Protein AF-0000000085122116 (afdb_homodimer)

Organism: Pyrolobus fumarii (strain DSM 11204 / 1A) (NCBI:txid694429)

Radius of gyration: 25.45 Å; Cα contacts (8 Å, |Δi|>4): 2179; chains: 2; bounding box: 54×80×56 Å

InterPro domains:
  IPR002155 Thiolase [PIRSF000429] (1-356)
  IPR016039 Thiolase-like [G3DSA:3.40.47.10] (1-383)
  IPR016039 Thiolase-like [SSF53901] (4-222)
  IPR016039 Thiolase-like [SSF53901] (252-370)
  IPR020616 Thiolase, N-terminal [PF00108] (46-221)
  IPR055140 Thiolase, C-terminal domain 2 [PF22691] (241-382)

Sequence (766 aa):
MRRVFIASVGLLRPGRHYDLDYVELVDKALLDAEKRGGLCTEPEAIVVASAFSGVLGDQLVLGDHLATWLGLTPRPAFRVEAGLGSGGAALALAYGLVASGAYRSVLLVGVEKLADHPTWVHGWVDTLEMDSRNEGYYGMGVAAAYALMARYYMETYGVTRRQLSLWPVRMHENARGNPYAALRNPLTPEAVERSPLLAEPLHQFDAGPVSDGAAVVLLVGEGVEGCEKHVEVKGVEAATDYQSLGLRPAIDELRAVRIVAERLYKRFNLTPINIDVIELRDVYSITGLLALESLGLVEKGHAARALEEGRFGANDRPVVNPSGGTKARGEVGGATGVYQIVEAYLQLIGEGVGVNVDNARRALVVDIGGPASNATATLLERVMRRVFIASVGLLRPGRHYDLDYVELVDKALLDAEKRGGLCTEPEAIVVASAFSGVLGDQLVLGDHLATWLGLTPRPAFRVEAGLGSGGAALALAYGLVASGAYRSVLLVGVEKLADHPTWVHGWVDTLEMDSRNEGYYGMGVAAAYALMARYYMETYGVTRRQLSLWPVRMHENARGNPYAALRNPLTPEAVERSPLLAEPLHQFDAGPVSDGAAVVLLVGEGVEGCEKHVEVKGVEAATDYQSLGLRPAIDELRAVRIVAERLYKRFNLTPINIDVIELRDVYSITGLLALESLGLVEKGHAARALEEGRFGANDRPVVNPSGGTKARGEVGGATGVYQIVEAYLQLIGEGVGVNVDNARRALVVDIGGPASNATATLLERV

Structure (mmCIF, N/CA/C/O backbone):
data_AF-0000000085122116-model_v1
#
loop_
_entity.id
_entity.type
_entity.pdbx_description
1 polymer 'Propanoyl-CoA C-acyltransferase'
#
loop_
_atom_site.group_PDB
_atom_site.id
_atom_site.type_symbol
_atom_site.label_atom_id
_atom_site.label_alt_id
_atom_site.label_comp_id
_atom_site.label_asym_id
_atom_site.label_entity_id
_atom_site.label_seq_id
_atom_site.pdbx_PDB_ins_code
_atom_site.Cartn_x
_atom_site.Cartn_y
_atom_site.Cartn_z
_atom_site.occupancy
_atom_site.B_iso_or_equiv
_atom_site.auth_seq_id
_atom_site.auth_comp_id
_atom_site.auth_asym_id
_atom_site.auth_atom_id
_atom_site.pdbx_PDB_model_num
ATOM 1 N N . MET A 1 1 ? -15.93 1.852 -15.234 1 82.56 1 MET A N 1
ATOM 2 C CA . MET A 1 1 ? -14.484 1.759 -15.047 1 82.56 1 MET A CA 1
ATOM 3 C C . MET A 1 1 ? -13.758 1.777 -16.391 1 82.56 1 MET A C 1
ATOM 5 O O . MET A 1 1 ? -14.203 1.136 -17.344 1 82.56 1 MET A O 1
ATOM 9 N N . ARG A 1 2 ? -12.664 2.568 -16.547 1 90.38 2 ARG A N 1
ATOM 10 C CA . ARG A 1 2 ? -11.836 2.582 -17.75 1 90.38 2 ARG A CA 1
ATOM 11 C C . ARG A 1 2 ? -11.109 1.253 -17.922 1 90.38 2 ARG A C 1
ATOM 13 O O . ARG A 1 2 ? -10.711 0.617 -16.953 1 90.38 2 ARG A O 1
ATOM 20 N N . ARG A 1 3 ? -10.953 0.839 -19.172 1 96.69 3 ARG A N 1
ATOM 21 C CA . ARG A 1 3 ? -10.188 -0.376 -19.438 1 96.69 3 ARG A CA 1
ATOM 22 C C . ARG A 1 3 ? -8.711 -0.175 -19.141 1 96.69 3 ARG A C 1
ATOM 24 O O . ARG A 1 3 ? -8.156 0.896 -19.391 1 96.69 3 ARG A O 1
ATOM 31 N N . VAL A 1 4 ? -8.062 -1.15 -18.547 1 98.31 4 VAL A N 1
ATOM 32 C CA . VAL A 1 4 ? -6.648 -1.125 -18.172 1 98.31 4 VAL A CA 1
ATOM 33 C C . VAL A 1 4 ? -5.895 -2.213 -18.938 1 98.31 4 VAL A C 1
ATOM 35 O O . VAL A 1 4 ? -6.379 -3.338 -19.062 1 98.31 4 VAL A O 1
ATOM 38 N N . PHE A 1 5 ? -4.691 -1.878 -19.469 1 98.69 5 PHE A N 1
ATOM 39 C CA . PHE A 1 5 ? -3.9 -2.803 -20.266 1 98.69 5 PHE A CA 1
ATOM 40 C C . PHE A 1 5 ? -2.482 -2.916 -19.719 1 98.69 5 PHE A C 1
ATOM 42 O O . PHE A 1 5 ? -1.984 -1.991 -19.078 1 98.69 5 PHE A O 1
ATOM 49 N N . ILE A 1 6 ? -1.93 -4.078 -19.938 1 98.62 6 ILE A N 1
ATOM 50 C CA . ILE A 1 6 ? -0.496 -4.246 -19.719 1 98.62 6 ILE A CA 1
ATOM 51 C C . ILE A 1 6 ? 0.258 -3.889 -21 1 98.62 6 ILE A C 1
ATOM 53 O O . ILE A 1 6 ? -0.004 -4.461 -22.062 1 98.62 6 ILE A O 1
ATOM 57 N N . ALA A 1 7 ? 1.195 -2.934 -20.859 1 97.75 7 ALA A N 1
ATOM 58 C CA . ALA A 1 7 ? 1.81 -2.41 -22.078 1 97.75 7 ALA A CA 1
ATOM 59 C C . ALA A 1 7 ? 3.275 -2.826 -22.172 1 97.75 7 ALA A C 1
ATOM 61 O O . ALA A 1 7 ? 3.824 -2.934 -23.281 1 97.75 7 ALA A O 1
ATOM 62 N N . SER A 1 8 ? 3.953 -2.965 -21.094 1 97.38 8 SER A N 1
ATOM 63 C CA . SER A 1 8 ? 5.355 -3.367 -21.016 1 97.38 8 SER A CA 1
ATOM 64 C C . SER A 1 8 ? 5.629 -4.219 -19.781 1 97.38 8 SER A C 1
ATOM 66 O O . SER A 1 8 ? 4.996 -4.027 -18.75 1 97.38 8 SER A O 1
ATOM 68 N N . VAL A 1 9 ? 6.543 -5.18 -19.984 1 98.19 9 VAL A N 1
ATOM 69 C CA . VAL A 1 9 ? 6.883 -6.043 -18.859 1 98.19 9 VAL A CA 1
ATOM 70 C C . VAL A 1 9 ? 8.383 -6.348 -18.875 1 98.19 9 VAL A C 1
ATOM 72 O O . VAL A 1 9 ? 9.039 -6.203 -19.906 1 98.19 9 VAL A O 1
ATOM 75 N N . GLY A 1 10 ? 8.938 -6.707 -17.734 1 98.25 10 GLY A N 1
ATOM 76 C CA . GLY A 1 10 ? 10.312 -7.152 -17.594 1 98.25 10 GLY A CA 1
ATOM 77 C C . GLY A 1 10 ? 10.547 -7.977 -16.344 1 98.25 10 GLY A C 1
ATOM 78 O O . GLY A 1 10 ? 9.836 -7.812 -15.344 1 98.25 10 GLY A O 1
ATOM 79 N N . LEU A 1 11 ? 11.57 -8.906 -16.484 1 97.81 11 LEU A N 1
ATOM 80 C CA . LEU A 1 11 ? 11.891 -9.797 -15.367 1 97.81 11 LEU A CA 1
ATOM 81 C C . LEU A 1 11 ? 13.398 -9.883 -15.164 1 97.81 11 LEU A C 1
ATOM 83 O O . LEU A 1 11 ? 14.164 -9.812 -16.125 1 97.81 11 LEU A O 1
ATOM 87 N N . LEU A 1 12 ? 13.695 -9.977 -13.93 1 97.81 12 LEU A N 1
ATOM 88 C CA . LEU A 1 12 ? 15.023 -10.461 -13.562 1 97.81 12 LEU A CA 1
ATOM 89 C C . LEU A 1 12 ? 14.969 -11.906 -13.102 1 97.81 12 LEU A C 1
ATOM 91 O O . LEU A 1 12 ? 14.109 -12.273 -12.289 1 97.81 12 LEU A O 1
ATOM 95 N N . ARG A 1 13 ? 15.828 -12.719 -13.648 1 97.12 13 ARG A N 1
ATOM 96 C CA . ARG A 1 13 ? 15.891 -14.109 -13.188 1 97.12 13 ARG A CA 1
ATOM 97 C C . ARG A 1 13 ? 16.094 -14.172 -11.672 1 97.12 13 ARG A C 1
ATOM 99 O O . ARG A 1 13 ? 17.031 -13.578 -11.141 1 97.12 13 ARG A O 1
ATOM 106 N N . PRO A 1 14 ? 15.125 -14.891 -11.008 1 95.88 14 PRO A N 1
ATOM 107 C CA . PRO A 1 14 ? 15.32 -15.047 -9.562 1 95.88 14 PRO A CA 1
ATOM 108 C C . PRO A 1 14 ? 16.609 -15.797 -9.227 1 95.88 14 PRO A C 1
ATOM 110 O O . PRO A 1 14 ? 17 -16.719 -9.938 1 95.88 14 PRO A O 1
ATOM 113 N N . GLY A 1 15 ? 17.219 -15.398 -8.18 1 92.19 15 GLY A N 1
ATOM 114 C CA . GLY A 1 15 ? 18.453 -16.047 -7.746 1 92.19 15 GLY A CA 1
ATOM 115 C C . GLY A 1 15 ? 19.109 -15.328 -6.586 1 92.19 15 GLY A C 1
ATOM 116 O O . GLY A 1 15 ? 18.453 -14.617 -5.824 1 92.19 15 GLY A O 1
ATOM 117 N N . ARG A 1 16 ? 20.391 -15.656 -6.387 1 91.06 16 ARG A N 1
ATOM 118 C CA . ARG A 1 16 ? 21.203 -14.984 -5.367 1 91.06 16 ARG A CA 1
ATOM 119 C C . ARG A 1 16 ? 21.969 -13.812 -5.965 1 91.06 16 ARG A C 1
ATOM 121 O O . ARG A 1 16 ? 22.984 -14.008 -6.641 1 91.06 16 ARG A O 1
ATOM 128 N N . HIS A 1 17 ? 21.406 -12.648 -5.68 1 91.88 17 HIS A N 1
ATOM 129 C CA . HIS A 1 17 ? 22.031 -11.438 -6.211 1 91.88 17 HIS A CA 1
ATOM 130 C C . HIS A 1 17 ? 22.703 -10.625 -5.105 1 91.88 17 HIS A C 1
ATOM 132 O O . HIS A 1 17 ? 22.312 -9.484 -4.855 1 91.88 17 HIS A O 1
ATOM 138 N N . TYR A 1 18 ? 23.797 -11.164 -4.621 1 86.94 18 TYR A N 1
ATOM 139 C CA . TYR A 1 18 ? 24.453 -10.586 -3.463 1 86.94 18 TYR A CA 1
ATOM 140 C C . TYR A 1 18 ? 25.016 -9.203 -3.785 1 86.94 18 TYR A C 1
ATOM 142 O O . TYR A 1 18 ? 25.109 -8.344 -2.908 1 86.94 18 TYR A O 1
ATOM 150 N N . ASP A 1 19 ? 25.25 -8.961 -5.039 1 89.56 19 ASP A N 1
ATOM 151 C CA . ASP A 1 19 ? 25.984 -7.758 -5.438 1 89.56 19 ASP A CA 1
ATOM 152 C C . ASP A 1 19 ? 25.016 -6.66 -5.887 1 89.56 19 ASP A C 1
ATOM 154 O O . ASP A 1 19 ? 25.453 -5.578 -6.297 1 89.56 19 ASP A O 1
ATOM 158 N N . LEU A 1 20 ? 23.781 -6.922 -5.785 1 91 20 LEU A N 1
ATOM 159 C CA . LEU A 1 20 ? 22.812 -5.938 -6.262 1 91 20 LEU A CA 1
ATOM 160 C C . LEU A 1 20 ? 21.938 -5.445 -5.117 1 91 20 LEU A C 1
ATOM 162 O O . LEU A 1 20 ? 21.547 -6.223 -4.238 1 91 20 LEU A O 1
ATOM 166 N N . ASP A 1 21 ? 21.656 -4.172 -5.094 1 88.44 21 ASP A N 1
ATOM 167 C CA . ASP A 1 21 ? 20.672 -3.633 -4.16 1 88.44 21 ASP A CA 1
ATOM 168 C C . ASP A 1 21 ? 19.281 -3.553 -4.805 1 88.44 21 ASP A C 1
ATOM 170 O O . ASP A 1 21 ? 19.094 -4.012 -5.93 1 88.44 21 ASP A O 1
ATOM 174 N N . TYR A 1 22 ? 18.328 -3.029 -4.102 1 90.25 22 TYR A N 1
ATOM 175 C CA . TYR A 1 22 ? 16.938 -2.986 -4.559 1 90.25 22 TYR A CA 1
ATOM 176 C C . TYR A 1 22 ? 16.828 -2.238 -5.883 1 90.25 22 TYR A C 1
ATOM 178 O O . TYR A 1 22 ? 16.125 -2.68 -6.793 1 90.25 22 TYR A O 1
ATOM 186 N N . VAL A 1 23 ? 17.5 -1.138 -6 1 92.5 23 VAL A N 1
ATOM 187 C CA . VAL A 1 23 ? 17.422 -0.301 -7.191 1 92.5 23 VAL A CA 1
ATOM 188 C C . VAL A 1 23 ? 18.016 -1.053 -8.391 1 92.5 23 VAL A C 1
ATOM 190 O O . VAL A 1 23 ? 17.438 -1.056 -9.477 1 92.5 23 VAL A O 1
ATOM 193 N N . GLU A 1 24 ? 19.125 -1.692 -8.141 1 94.62 24 GLU A N 1
ATOM 194 C CA . GLU A 1 24 ? 19.797 -2.416 -9.211 1 94.62 24 GLU A CA 1
ATOM 195 C C . GLU A 1 24 ? 18.984 -3.621 -9.664 1 94.62 24 GLU A C 1
ATOM 197 O O . GLU A 1 24 ? 18.984 -3.967 -10.852 1 94.62 24 GLU A O 1
ATOM 202 N N . LEU A 1 25 ? 18.359 -4.273 -8.719 1 96.56 25 LEU A N 1
ATOM 203 C CA . LEU A 1 25 ? 17.469 -5.367 -9.094 1 96.56 25 LEU A CA 1
ATOM 204 C C . LEU A 1 25 ? 16.375 -4.883 -10.039 1 96.56 25 LEU A C 1
ATOM 206 O O . LEU A 1 25 ? 16.125 -5.512 -11.07 1 96.56 25 LEU A O 1
ATOM 210 N N . VAL A 1 26 ? 15.75 -3.771 -9.695 1 97.75 26 VAL A N 1
ATOM 211 C CA . VAL A 1 26 ? 14.672 -3.225 -10.5 1 97.75 26 VAL A CA 1
ATOM 212 C C . VAL A 1 26 ? 15.219 -2.752 -11.852 1 97.75 26 VAL A C 1
ATOM 214 O O . VAL A 1 26 ? 14.57 -2.922 -12.883 1 97.75 26 VAL A O 1
ATOM 217 N N . ASP A 1 27 ? 16.422 -2.207 -11.828 1 97.12 27 ASP A N 1
ATOM 218 C CA . ASP A 1 27 ? 17.062 -1.761 -13.062 1 97.12 27 ASP A CA 1
ATOM 219 C C . ASP A 1 27 ? 17.25 -2.922 -14.039 1 97.12 27 ASP A C 1
ATOM 221 O O . ASP A 1 27 ? 17.047 -2.762 -15.242 1 97.12 27 ASP A O 1
ATOM 225 N N . LYS A 1 28 ? 17.656 -4.039 -13.516 1 97.69 28 LYS A N 1
ATOM 226 C CA . LYS A 1 28 ? 17.844 -5.215 -14.359 1 97.69 28 LYS A CA 1
ATOM 227 C C . LYS A 1 28 ? 16.531 -5.656 -14.984 1 97.69 28 LYS A C 1
ATOM 229 O O . LYS A 1 28 ? 16.484 -6.09 -16.141 1 97.69 28 LYS A O 1
ATOM 234 N N . ALA A 1 29 ? 15.438 -5.602 -14.227 1 98.38 29 ALA A N 1
ATOM 235 C CA . ALA A 1 29 ? 14.125 -5.922 -14.773 1 98.38 29 ALA A CA 1
ATOM 236 C C . ALA A 1 29 ? 13.727 -4.93 -15.867 1 98.38 29 ALA A C 1
ATOM 238 O O . ALA A 1 29 ? 13.148 -5.312 -16.875 1 98.38 29 ALA A O 1
ATOM 239 N N . LEU A 1 30 ? 14.008 -3.658 -15.664 1 98.19 30 LEU A N 1
ATOM 240 C CA . LEU A 1 30 ? 13.711 -2.631 -16.656 1 98.19 30 LEU A CA 1
ATOM 241 C C . LEU A 1 30 ? 14.547 -2.83 -17.922 1 98.19 30 LEU A C 1
ATOM 243 O O . LEU A 1 30 ? 14.078 -2.559 -19.031 1 98.19 30 LEU A O 1
ATOM 247 N N . LEU A 1 31 ? 15.781 -3.254 -17.734 1 97.75 31 LEU A N 1
ATOM 248 C CA . LEU A 1 31 ? 16.625 -3.57 -18.891 1 97.75 31 LEU A CA 1
ATOM 249 C C . LEU A 1 31 ? 16.016 -4.699 -19.703 1 97.75 31 LEU A C 1
ATOM 251 O O . LEU A 1 31 ? 16.094 -4.68 -20.938 1 97.75 31 LEU A O 1
ATOM 255 N N . ASP A 1 32 ? 15.5 -5.676 -18.984 1 97.94 32 ASP A N 1
ATOM 256 C CA . ASP A 1 32 ? 14.789 -6.734 -19.703 1 97.94 32 ASP A CA 1
ATOM 257 C C . ASP A 1 32 ? 13.609 -6.172 -20.484 1 97.94 32 ASP A C 1
ATOM 259 O O . ASP A 1 32 ? 13.367 -6.578 -21.625 1 97.94 32 ASP A O 1
ATOM 263 N N . ALA A 1 33 ? 12.836 -5.273 -19.891 1 97.56 33 ALA A N 1
ATOM 264 C CA . ALA A 1 33 ? 11.734 -4.609 -20.578 1 97.56 33 ALA A CA 1
ATOM 265 C C . ALA A 1 33 ? 12.234 -3.877 -21.828 1 97.56 33 ALA A C 1
ATOM 267 O O . ALA A 1 33 ? 11.547 -3.84 -22.844 1 97.56 33 ALA A O 1
ATOM 268 N N . GLU A 1 34 ? 13.375 -3.305 -21.75 1 97.06 34 GLU A N 1
ATOM 269 C CA . GLU A 1 34 ? 13.961 -2.576 -22.859 1 97.06 34 GLU A CA 1
ATOM 270 C C . GLU A 1 34 ? 14.219 -3.502 -24.047 1 97.06 34 GLU A C 1
ATOM 272 O O . GLU A 1 34 ? 14.031 -3.105 -25.203 1 97.06 34 GLU A O 1
ATOM 277 N N . LYS A 1 35 ? 14.648 -4.684 -23.734 1 95.81 35 LYS A N 1
ATOM 278 C CA . LYS A 1 35 ? 14.883 -5.668 -24.781 1 95.81 35 LYS A CA 1
ATOM 279 C C . LYS A 1 35 ? 13.594 -6.008 -25.531 1 95.81 35 LYS A C 1
ATOM 281 O O . LYS A 1 35 ? 13.633 -6.43 -26.688 1 95.81 35 LYS A O 1
ATOM 286 N N . ARG A 1 36 ? 12.461 -5.766 -24.859 1 93.25 36 ARG A N 1
ATOM 287 C CA . ARG A 1 36 ? 11.164 -6.086 -25.453 1 93.25 36 ARG A CA 1
ATOM 288 C C . ARG A 1 36 ? 10.523 -4.848 -26.062 1 93.25 36 ARG A C 1
ATOM 290 O O . ARG A 1 36 ? 9.352 -4.871 -26.453 1 93.25 36 ARG A O 1
ATOM 297 N N . GLY A 1 37 ? 11.227 -3.754 -26.141 1 93.06 37 GLY A N 1
ATOM 298 C CA . GLY A 1 37 ? 10.695 -2.543 -26.75 1 93.06 37 GLY A CA 1
ATOM 299 C C . GLY A 1 37 ? 10.648 -1.367 -25.797 1 93.06 37 GLY A C 1
ATOM 300 O O . GLY A 1 37 ? 10.352 -0.243 -26.188 1 93.06 37 GLY A O 1
ATOM 301 N N . GLY A 1 38 ? 10.953 -1.656 -24.484 1 93.44 38 GLY A N 1
ATOM 302 C CA . GLY A 1 38 ? 10.992 -0.595 -23.5 1 93.44 38 GLY A CA 1
ATOM 303 C C . GLY A 1 38 ? 9.617 -0.141 -23.047 1 93.44 38 GLY A C 1
ATOM 304 O O . GLY A 1 38 ? 8.609 -0.712 -23.453 1 93.44 38 GLY A O 1
ATOM 305 N N . LEU A 1 39 ? 9.594 0.857 -22.125 1 95.81 39 LEU A N 1
ATOM 306 C CA . LEU A 1 39 ? 8.336 1.458 -21.703 1 95.81 39 LEU A CA 1
ATOM 307 C C . LEU A 1 39 ? 7.75 2.332 -22.812 1 95.81 39 LEU A C 1
ATOM 309 O O . LEU A 1 39 ? 8.406 3.27 -23.281 1 95.81 39 LEU A O 1
ATOM 313 N N . CYS A 1 40 ? 6.574 2.09 -23.234 1 95.88 40 CYS A N 1
ATOM 314 C CA . CYS A 1 40 ? 5.965 2.791 -24.344 1 95.88 40 CYS A CA 1
ATOM 315 C C . CYS A 1 40 ? 5.57 4.211 -23.969 1 95.88 40 CYS A C 1
ATOM 317 O O . CYS A 1 40 ? 5.332 5.051 -24.828 1 95.88 40 CYS A O 1
ATOM 319 N N . THR A 1 41 ? 5.422 4.461 -22.734 1 96.5 41 THR A N 1
ATOM 320 C CA . THR A 1 41 ? 5.156 5.785 -22.188 1 96.5 41 THR A CA 1
ATOM 321 C C . THR A 1 41 ? 5.75 5.926 -20.781 1 96.5 41 THR A C 1
ATOM 323 O O . THR A 1 41 ? 6.059 4.922 -20.141 1 96.5 41 THR A O 1
ATOM 326 N N . GLU A 1 42 ? 5.984 7.113 -20.344 1 95.75 42 GLU A N 1
ATOM 327 C CA . GLU A 1 42 ? 6.488 7.344 -18.984 1 95.75 42 GLU A CA 1
ATOM 328 C C . GLU A 1 42 ? 5.41 7.078 -17.938 1 95.75 42 GLU A C 1
ATOM 330 O O . GLU A 1 42 ? 4.27 7.516 -18.094 1 95.75 42 GLU A O 1
ATOM 335 N N . PRO A 1 43 ? 5.797 6.309 -16.953 1 97.69 43 PRO A N 1
ATOM 336 C CA . PRO A 1 43 ? 4.812 6.125 -15.883 1 97.69 43 PRO A CA 1
ATOM 337 C C . PRO A 1 43 ? 4.496 7.422 -15.141 1 97.69 43 PRO A C 1
ATOM 339 O O . PRO A 1 43 ? 5.395 8.227 -14.891 1 97.69 43 PRO A O 1
ATOM 342 N N . GLU A 1 44 ? 3.229 7.621 -14.812 1 97.75 44 GLU A N 1
ATOM 343 C CA . GLU A 1 44 ? 2.801 8.797 -14.062 1 97.75 44 GLU A CA 1
ATOM 344 C C . GLU A 1 44 ? 2.875 8.547 -12.555 1 97.75 44 GLU A C 1
ATOM 346 O O . GLU A 1 44 ? 2.832 9.492 -11.766 1 97.75 44 GLU A O 1
ATOM 351 N N . ALA A 1 45 ? 2.988 7.312 -12.141 1 98.06 45 ALA A N 1
ATOM 352 C CA . ALA A 1 45 ? 3.156 6.883 -10.75 1 98.06 45 ALA A CA 1
ATOM 353 C C . ALA A 1 45 ? 3.836 5.516 -10.68 1 98.06 45 ALA A C 1
ATOM 355 O O . ALA A 1 45 ? 3.898 4.793 -11.68 1 98.06 45 ALA A O 1
ATOM 356 N N . ILE A 1 46 ? 4.379 5.223 -9.555 1 98.19 46 ILE A N 1
ATOM 357 C CA . ILE A 1 46 ? 4.988 3.914 -9.328 1 98.19 46 ILE A CA 1
ATOM 358 C C . ILE A 1 46 ? 4.359 3.26 -8.102 1 98.19 46 ILE A C 1
ATOM 360 O O . ILE A 1 46 ? 4.098 3.928 -7.098 1 98.19 46 ILE A O 1
ATOM 364 N N . VAL A 1 47 ? 3.936 2.029 -8.172 1 98.25 47 VAL A N 1
ATOM 365 C CA . VAL A 1 47 ? 3.467 1.208 -7.059 1 98.25 47 VAL A CA 1
ATOM 366 C C . VAL A 1 47 ? 4.414 0.029 -6.852 1 98.25 47 VAL A C 1
ATOM 368 O O . VAL A 1 47 ? 4.633 -0.767 -7.77 1 98.25 47 VAL A O 1
ATOM 371 N N . VAL A 1 48 ? 4.926 -0.107 -5.625 1 97.88 48 VAL A N 1
ATOM 372 C CA . VAL A 1 48 ? 5.977 -1.076 -5.336 1 97.88 48 VAL A CA 1
ATOM 373 C C . VAL A 1 48 ? 5.445 -2.152 -4.395 1 97.88 48 VAL A C 1
ATOM 375 O O . VAL A 1 48 ? 4.891 -1.843 -3.336 1 97.88 48 VAL A O 1
ATOM 378 N N . ALA A 1 49 ? 5.605 -3.367 -4.805 1 97.31 49 ALA A N 1
ATOM 379 C CA . ALA A 1 49 ? 5.293 -4.52 -3.965 1 97.31 49 ALA A CA 1
ATOM 380 C C . ALA A 1 49 ? 6.551 -5.09 -3.322 1 97.31 49 ALA A C 1
ATOM 382 O O . ALA A 1 49 ? 7.469 -5.527 -4.02 1 97.31 49 ALA A O 1
ATOM 383 N N . SER A 1 50 ? 6.613 -5.156 -2.053 1 91.88 50 SER A N 1
ATOM 384 C CA . SER A 1 50 ? 7.684 -5.762 -1.268 1 91.88 50 SER A CA 1
ATOM 385 C C . SER A 1 50 ? 7.203 -6.137 0.13 1 91.88 50 SER A C 1
ATOM 387 O O . SER A 1 50 ? 6.469 -5.375 0.764 1 91.88 50 SER A O 1
ATOM 389 N N . ALA A 1 51 ? 7.605 -7.25 0.534 1 84.56 51 ALA A N 1
ATOM 390 C CA . ALA A 1 51 ? 7.148 -7.703 1.846 1 84.56 51 ALA A CA 1
ATOM 391 C C . ALA A 1 51 ? 8.164 -7.359 2.93 1 84.56 51 ALA A C 1
ATOM 393 O O . ALA A 1 51 ? 7.805 -6.824 3.98 1 84.56 51 ALA A O 1
ATOM 394 N N . PHE A 1 52 ? 9.414 -7.461 2.668 1 75.56 52 PHE A N 1
ATOM 395 C CA . PHE A 1 52 ? 10.352 -7.555 3.779 1 75.56 52 PHE A CA 1
ATOM 396 C C . PHE A 1 52 ? 11.391 -6.441 3.707 1 75.56 52 PHE A C 1
ATOM 398 O O . PHE A 1 52 ? 12.398 -6.473 4.422 1 75.56 52 PHE A O 1
ATOM 405 N N . SER A 1 53 ? 11.273 -5.543 2.883 1 72.12 53 SER A N 1
ATOM 406 C CA . SER A 1 53 ? 12.273 -4.5 2.664 1 72.12 53 SER A CA 1
ATOM 407 C C . SER A 1 53 ? 12.586 -3.758 3.957 1 72.12 53 SER A C 1
ATOM 409 O O . SER A 1 53 ? 13.742 -3.408 4.211 1 72.12 53 SER A O 1
ATOM 411 N N . GLY A 1 54 ? 11.531 -3.49 4.738 1 65 54 GLY A N 1
ATOM 412 C CA . GLY A 1 54 ? 11.742 -2.766 5.98 1 65 54 GLY A CA 1
ATOM 413 C C . GLY A 1 54 ? 12.477 -3.576 7.031 1 65 54 GLY A C 1
ATOM 414 O O . GLY A 1 54 ? 13.383 -3.068 7.691 1 65 54 GLY A O 1
ATOM 415 N N . VAL A 1 55 ? 12.109 -4.742 7.125 1 62.44 55 VAL A N 1
ATOM 416 C CA . VAL A 1 55 ? 12.594 -5.586 8.211 1 62.44 55 VAL A CA 1
ATOM 417 C C . VAL A 1 55 ? 13.969 -6.145 7.852 1 62.44 55 VAL A C 1
ATOM 419 O O . VAL A 1 55 ? 14.883 -6.16 8.688 1 62.44 55 VAL A O 1
ATOM 422 N N . LEU A 1 56 ? 14.117 -6.52 6.605 1 60.38 56 LEU A N 1
ATOM 423 C CA . LEU A 1 56 ? 15.352 -7.191 6.211 1 60.38 56 LEU A CA 1
ATOM 424 C C . LEU A 1 56 ? 16.281 -6.227 5.48 1 60.38 56 LEU A C 1
ATOM 426 O O . LEU A 1 56 ? 17.5 -6.379 5.535 1 60.38 56 LEU A O 1
ATOM 430 N N . GLY A 1 57 ? 15.75 -5.285 4.754 1 56.84 57 GLY A N 1
ATOM 431 C CA . GLY A 1 57 ? 16.547 -4.43 3.891 1 56.84 57 GLY A CA 1
ATOM 432 C C . GLY A 1 57 ? 16.906 -3.104 4.531 1 56.84 57 GLY A C 1
ATOM 433 O O . GLY A 1 57 ? 17.672 -2.324 3.967 1 56.84 57 GLY A O 1
ATOM 434 N N . ASP A 1 58 ? 16.234 -2.945 5.617 1 56.19 58 ASP A N 1
ATOM 435 C CA . ASP A 1 58 ? 16.422 -1.7 6.359 1 56.19 58 ASP A CA 1
ATOM 436 C C . ASP A 1 58 ? 16.031 -0.494 5.508 1 56.19 58 ASP A C 1
ATOM 438 O O . ASP A 1 58 ? 16.734 0.524 5.508 1 56.19 58 ASP A O 1
ATOM 442 N N . GLN A 1 59 ? 15.133 -0.679 4.656 1 68.31 59 GLN A N 1
ATOM 443 C CA . GLN A 1 59 ? 14.695 0.414 3.797 1 68.31 59 GLN A CA 1
ATOM 444 C C . GLN A 1 59 ? 13.188 0.652 3.938 1 68.31 59 GLN A C 1
ATOM 446 O O . GLN A 1 59 ? 12.383 -0.149 3.463 1 68.31 59 GLN A O 1
ATOM 451 N N . LEU A 1 60 ? 12.898 1.672 4.656 1 71.69 60 LEU A N 1
ATOM 452 C CA . LEU A 1 60 ? 11.539 2.189 4.629 1 71.69 60 LEU A CA 1
ATOM 453 C C . LEU A 1 60 ? 11.367 3.197 3.498 1 71.69 60 LEU A C 1
ATOM 455 O O . LEU A 1 60 ? 12.344 3.621 2.881 1 71.69 60 LEU A O 1
ATOM 459 N N . VAL A 1 61 ? 10.133 3.49 3.072 1 79.62 61 VAL A N 1
ATOM 460 C CA . VAL A 1 61 ? 9.82 4.414 1.987 1 79.62 61 VAL A CA 1
ATOM 461 C C . VAL A 1 61 ? 10.445 3.912 0.686 1 79.62 61 VAL A C 1
ATOM 463 O O . VAL A 1 61 ? 11.094 4.676 -0.032 1 79.62 61 VAL A O 1
ATOM 466 N N . LEU A 1 62 ? 10.414 2.67 0.487 1 84.19 62 LEU A N 1
ATOM 467 C CA . LEU A 1 62 ? 11 2.027 -0.681 1 84.19 62 LEU A CA 1
ATOM 468 C C . LEU A 1 62 ? 10.461 2.633 -1.97 1 84.19 62 LEU A C 1
ATOM 470 O O . LEU A 1 62 ? 11.18 2.744 -2.963 1 84.19 62 LEU A O 1
ATOM 474 N N . GLY A 1 63 ? 9.227 3.088 -1.961 1 89 63 GLY A N 1
ATOM 475 C CA . GLY A 1 63 ? 8.648 3.744 -3.125 1 89 63 GLY A CA 1
ATOM 476 C C . GLY A 1 63 ? 9.43 4.969 -3.566 1 89 63 GLY A C 1
ATOM 477 O O . GLY A 1 63 ? 9.844 5.066 -4.723 1 89 63 GLY A O 1
ATOM 478 N N . ASP A 1 64 ? 9.727 5.848 -2.643 1 86.38 64 ASP A N 1
ATOM 479 C CA . ASP A 1 64 ? 10.484 7.066 -2.924 1 86.38 64 ASP A CA 1
ATOM 480 C C . ASP A 1 64 ? 11.906 6.738 -3.367 1 86.38 64 ASP A C 1
ATOM 482 O O . ASP A 1 64 ? 12.445 7.387 -4.27 1 86.38 64 ASP A O 1
ATOM 486 N N . HIS A 1 65 ? 12.438 5.809 -2.639 1 87.75 65 HIS A N 1
ATOM 487 C CA . HIS A 1 65 ? 13.805 5.387 -2.945 1 87.75 65 HIS A CA 1
ATOM 488 C C . HIS A 1 65 ? 13.922 4.93 -4.395 1 87.75 65 HIS A C 1
ATOM 490 O O . HIS A 1 65 ? 14.828 5.359 -5.113 1 87.75 65 HIS A O 1
ATOM 496 N N . LEU A 1 66 ? 13.031 4.113 -4.809 1 91.62 66 LEU A N 1
ATOM 497 C CA . LEU A 1 66 ? 13.055 3.604 -6.176 1 91.62 66 LEU A CA 1
ATOM 498 C C . LEU A 1 66 ? 12.734 4.711 -7.172 1 91.62 66 LEU A C 1
ATOM 500 O O . LEU A 1 66 ? 13.359 4.805 -8.227 1 91.62 66 LEU A O 1
ATOM 504 N N . ALA A 1 67 ? 11.742 5.547 -6.859 1 92.31 67 ALA A N 1
ATOM 505 C CA . ALA A 1 67 ? 11.398 6.652 -7.75 1 92.31 67 ALA A CA 1
ATOM 506 C C . ALA A 1 67 ? 12.609 7.543 -8.016 1 92.31 67 ALA A C 1
ATOM 508 O O . ALA A 1 67 ? 12.852 7.957 -9.148 1 92.31 67 ALA A O 1
ATOM 509 N N . THR A 1 68 ? 13.367 7.84 -7 1 89.62 68 THR A N 1
ATOM 510 C CA . THR A 1 68 ? 14.539 8.703 -7.098 1 89.62 68 THR A CA 1
ATOM 511 C C . THR A 1 68 ? 15.578 8.102 -8.047 1 89.62 68 THR A C 1
ATOM 513 O O . THR A 1 68 ? 16 8.758 -9 1 89.62 68 THR A O 1
ATOM 516 N N . TRP A 1 69 ? 15.883 6.891 -7.859 1 90.19 69 TRP A N 1
ATOM 517 C CA . TRP A 1 69 ? 17.031 6.309 -8.539 1 90.19 69 TRP A CA 1
ATOM 518 C C . TRP A 1 69 ? 16.656 5.816 -9.93 1 90.19 69 TRP A C 1
ATOM 520 O O . TRP A 1 69 ? 17.516 5.594 -10.781 1 90.19 69 TRP A O 1
ATOM 530 N N . LEU A 1 70 ? 15.352 5.664 -10.141 1 91.81 70 LEU A N 1
ATOM 531 C CA . LEU A 1 70 ? 14.883 5.316 -11.477 1 91.81 70 LEU A CA 1
ATOM 532 C C . LEU A 1 70 ? 14.586 6.566 -12.289 1 91.81 70 LEU A C 1
ATOM 534 O O . LEU A 1 70 ? 14.133 6.477 -13.438 1 91.81 70 LEU A O 1
ATOM 538 N N . GLY A 1 71 ? 14.812 7.746 -11.664 1 92.75 71 GLY A N 1
ATOM 539 C CA . GLY A 1 71 ? 14.602 9.008 -12.359 1 92.75 71 GLY A CA 1
ATOM 540 C C . GLY A 1 71 ? 13.133 9.375 -12.5 1 92.75 71 GLY A C 1
ATOM 541 O O . GLY A 1 71 ? 12.75 10.039 -13.461 1 92.75 71 GLY A O 1
ATOM 542 N N . LEU A 1 72 ? 12.312 8.969 -11.578 1 94.75 72 LEU A N 1
ATOM 543 C CA . LEU A 1 72 ? 10.875 9.18 -11.711 1 94.75 72 LEU A CA 1
ATOM 544 C C . LEU A 1 72 ? 10.398 10.273 -10.773 1 94.75 72 LEU A C 1
ATOM 546 O O . LEU A 1 72 ? 9.234 10.672 -10.82 1 94.75 72 LEU A O 1
ATOM 550 N N . THR A 1 73 ? 11.266 10.789 -9.875 1 94 73 THR A N 1
ATOM 551 C CA . THR A 1 73 ? 10.914 11.938 -9.055 1 94 73 THR A CA 1
ATOM 552 C C . THR A 1 73 ? 10.594 13.148 -9.93 1 94 73 THR A C 1
ATOM 554 O O . THR A 1 73 ? 11.344 13.469 -10.859 1 94 73 THR A O 1
ATOM 557 N N . PRO A 1 74 ? 9.461 13.781 -9.852 1 96.5 74 PRO A N 1
ATOM 558 C CA . PRO A 1 74 ? 8.656 13.812 -8.633 1 96.5 74 PRO A CA 1
ATOM 559 C C . PRO A 1 74 ? 7.383 12.977 -8.75 1 96.5 74 PRO A C 1
ATOM 561 O O . PRO A 1 74 ? 6.398 13.234 -8.047 1 96.5 74 PRO A O 1
ATOM 564 N N . ARG A 1 75 ? 7.324 11.945 -9.594 1 96.94 75 ARG A N 1
ATOM 565 C CA . ARG A 1 75 ? 6.129 11.125 -9.75 1 96.94 75 ARG A CA 1
ATOM 566 C C . ARG A 1 75 ? 5.75 10.453 -8.438 1 96.94 75 ARG A C 1
ATOM 568 O O . ARG A 1 75 ? 6.621 10.086 -7.645 1 96.94 75 ARG A O 1
ATOM 575 N N . PRO A 1 76 ? 4.414 10.305 -8.195 1 97.31 76 PRO A N 1
ATOM 576 C CA . PRO A 1 76 ? 3.963 9.617 -6.98 1 97.31 76 PRO A CA 1
ATOM 577 C C . PRO A 1 76 ? 4.516 8.195 -6.863 1 97.31 76 PRO A C 1
ATOM 579 O O . PRO A 1 76 ? 4.621 7.488 -7.867 1 97.31 76 PRO A O 1
ATOM 582 N N . ALA A 1 77 ? 4.848 7.805 -5.625 1 96.44 77 ALA A N 1
ATOM 583 C CA . ALA A 1 77 ? 5.375 6.473 -5.352 1 96.44 77 ALA A CA 1
ATOM 584 C C . ALA A 1 77 ? 4.742 5.879 -4.098 1 96.44 77 ALA A C 1
ATOM 586 O O . ALA A 1 77 ? 4.652 6.547 -3.064 1 96.44 77 ALA A O 1
ATOM 587 N N . PHE A 1 78 ? 4.273 4.625 -4.184 1 95.44 78 PHE A N 1
ATOM 588 C CA . PHE A 1 78 ? 3.594 3.932 -3.098 1 95.44 78 PHE A CA 1
ATOM 589 C C . PHE A 1 78 ? 4.203 2.553 -2.873 1 95.44 78 PHE A C 1
ATOM 591 O O . PHE A 1 78 ? 4.574 1.868 -3.828 1 95.44 78 PHE A O 1
ATOM 598 N N . ARG A 1 79 ? 4.344 2.137 -1.651 1 95.06 79 ARG A N 1
ATOM 599 C CA . ARG A 1 79 ? 4.727 0.764 -1.338 1 95.06 79 ARG A CA 1
ATOM 600 C C . ARG A 1 79 ? 3.584 0.021 -0.656 1 95.06 79 ARG A C 1
ATOM 602 O O . ARG A 1 79 ? 2.979 0.534 0.288 1 95.06 79 ARG A O 1
ATOM 609 N N . VAL A 1 80 ? 3.295 -1.15 -1.165 1 95.75 80 VAL A N 1
ATOM 610 C CA . VAL A 1 80 ? 2.203 -1.99 -0.684 1 95.75 80 VAL A CA 1
ATOM 611 C C . VAL A 1 80 ? 2.768 -3.266 -0.061 1 95.75 80 VAL A C 1
ATOM 613 O O . VAL A 1 80 ? 3.697 -3.869 -0.603 1 95.75 80 VAL A O 1
ATOM 616 N N . GLU A 1 81 ? 2.229 -3.631 1.118 1 91.44 81 GLU A N 1
ATOM 617 C CA . GLU A 1 81 ? 2.678 -4.828 1.82 1 91.44 81 GLU A CA 1
ATOM 618 C C . GLU A 1 81 ? 1.498 -5.707 2.229 1 91.44 81 GLU A C 1
ATOM 620 O O . GLU A 1 81 ? 0.543 -5.223 2.842 1 91.44 81 GLU A O 1
ATOM 625 N N . ALA A 1 82 ? 1.511 -6.953 1.81 1 91.94 82 ALA A N 1
ATOM 626 C CA . ALA A 1 82 ? 0.567 -8 2.197 1 91.94 82 ALA A CA 1
ATOM 627 C C . ALA A 1 82 ? 1.27 -9.344 2.332 1 91.94 82 ALA A C 1
ATOM 629 O O . ALA A 1 82 ? 0.772 -10.367 1.842 1 91.94 82 ALA A O 1
ATOM 630 N N . GLY A 1 83 ? 2.441 -9.297 2.91 1 88.31 83 GLY A N 1
ATOM 631 C CA . GLY A 1 83 ? 3.244 -10.508 2.969 1 88.31 83 GLY A CA 1
ATOM 632 C C . GLY A 1 83 ? 3.664 -11.016 1.602 1 88.31 83 GLY A C 1
ATOM 633 O O . GLY A 1 83 ? 4.027 -10.227 0.728 1 88.31 83 GLY A O 1
ATOM 634 N N . LEU A 1 84 ? 3.58 -12.289 1.498 1 89.56 84 LEU A N 1
ATOM 635 C CA . LEU A 1 84 ? 3.922 -12.898 0.221 1 89.56 84 LEU A CA 1
ATOM 636 C C . LEU A 1 84 ? 2.926 -12.5 -0.861 1 89.56 84 LEU A C 1
ATOM 638 O O . LEU A 1 84 ? 3.229 -12.586 -2.053 1 89.56 84 LEU A O 1
ATOM 642 N N . GLY A 1 85 ? 1.748 -12.07 -0.465 1 94.5 85 GLY A N 1
ATOM 643 C CA . GLY A 1 85 ? 0.713 -11.68 -1.407 1 94.5 85 GLY A CA 1
ATOM 644 C C . GLY A 1 85 ? 0.84 -10.234 -1.867 1 94.5 85 GLY A C 1
ATOM 645 O O . GLY A 1 85 ? -0.073 -9.695 -2.496 1 94.5 85 GLY A O 1
ATOM 646 N N . SER A 1 86 ? 1.959 -9.57 -1.612 1 96 86 SER A N 1
ATOM 647 C CA . SER A 1 86 ? 2.143 -8.141 -1.874 1 96 86 SER A CA 1
ATOM 648 C C . SER A 1 86 ? 2.01 -7.836 -3.361 1 96 86 SER A C 1
ATOM 650 O O . SER A 1 86 ? 1.495 -6.781 -3.738 1 96 86 SER A O 1
ATOM 652 N N . GLY A 1 87 ? 2.51 -8.688 -4.223 1 98.06 87 GLY A N 1
ATOM 653 C CA . GLY A 1 87 ? 2.449 -8.445 -5.656 1 98.06 87 GLY A CA 1
ATOM 654 C C . GLY A 1 87 ? 1.032 -8.297 -6.176 1 98.06 87 GLY A C 1
ATOM 655 O O . GLY A 1 87 ? 0.723 -7.332 -6.879 1 98.06 87 GLY A O 1
ATOM 656 N N . GLY A 1 88 ? 0.186 -9.266 -5.84 1 98.12 88 GLY A N 1
ATOM 657 C CA . GLY A 1 88 ? -1.215 -9.18 -6.223 1 98.12 88 GLY A CA 1
ATOM 658 C C . GLY A 1 88 ? -1.931 -7.988 -5.617 1 98.12 88 GLY A C 1
ATOM 659 O O . GLY A 1 88 ? -2.748 -7.348 -6.281 1 98.12 88 GLY A O 1
ATOM 660 N N . ALA A 1 89 ? -1.637 -7.738 -4.363 1 97.5 89 ALA A N 1
ATOM 661 C CA . ALA A 1 89 ? -2.227 -6.586 -3.686 1 97.5 89 ALA A CA 1
ATOM 662 C C . ALA A 1 89 ? -1.846 -5.285 -4.383 1 97.5 89 ALA A C 1
ATOM 664 O O . ALA A 1 89 ? -2.693 -4.414 -4.594 1 97.5 89 ALA A O 1
ATOM 665 N N . ALA A 1 90 ? -0.567 -5.16 -4.723 1 98.31 90 ALA A N 1
ATOM 666 C CA . ALA A 1 90 ? -0.082 -3.969 -5.406 1 98.31 90 ALA A CA 1
ATOM 667 C C . ALA A 1 90 ? -0.742 -3.814 -6.773 1 98.31 90 ALA A C 1
ATOM 669 O O . ALA A 1 90 ? -1.059 -2.701 -7.199 1 98.31 90 ALA A O 1
ATOM 670 N N . LEU A 1 91 ? -0.912 -4.895 -7.477 1 98.62 91 LEU A N 1
ATOM 671 C CA . LEU A 1 91 ? -1.597 -4.84 -8.766 1 98.62 91 LEU A CA 1
ATOM 672 C C . LEU A 1 91 ? -3.029 -4.344 -8.594 1 98.62 91 LEU A C 1
ATOM 674 O O . LEU A 1 91 ? -3.514 -3.549 -9.406 1 98.62 91 LEU A O 1
ATOM 678 N N . ALA A 1 92 ? -3.744 -4.848 -7.578 1 97.88 92 ALA A N 1
ATOM 679 C CA . ALA A 1 92 ? -5.121 -4.414 -7.34 1 97.88 92 ALA A CA 1
ATOM 680 C C . ALA A 1 92 ? -5.199 -2.9 -7.164 1 97.88 92 ALA A C 1
ATOM 682 O O . ALA A 1 92 ? -6.07 -2.248 -7.746 1 97.88 92 ALA A O 1
ATOM 683 N N . LEU A 1 93 ? -4.289 -2.381 -6.398 1 97.75 93 LEU A N 1
ATOM 684 C CA . LEU A 1 93 ? -4.281 -0.947 -6.129 1 97.75 93 LEU A CA 1
ATOM 685 C C . LEU A 1 93 ? -3.865 -0.166 -7.371 1 97.75 93 LEU A C 1
ATOM 687 O O . LEU A 1 93 ? -4.477 0.854 -7.703 1 97.75 93 LEU A O 1
ATOM 691 N N . ALA A 1 94 ? -2.805 -0.622 -8.062 1 98.25 94 ALA A N 1
ATOM 692 C CA . ALA A 1 94 ? -2.361 0.02 -9.297 1 98.25 94 ALA A CA 1
ATOM 693 C C . ALA A 1 94 ? -3.469 0.018 -10.344 1 98.25 94 ALA A C 1
ATOM 695 O O . ALA A 1 94 ? -3.672 1.013 -11.047 1 98.25 94 ALA A O 1
ATOM 696 N N . TYR A 1 95 ? -4.16 -1.102 -10.461 1 97.38 95 TYR A N 1
ATOM 697 C CA . TYR A 1 95 ? -5.309 -1.218 -11.352 1 97.38 95 TYR A CA 1
ATOM 698 C C . TYR A 1 95 ? -6.363 -0.171 -11.023 1 97.38 95 TYR A C 1
ATOM 700 O O . TYR A 1 95 ? -6.895 0.487 -11.922 1 97.38 95 TYR A O 1
ATOM 708 N N . GLY A 1 96 ? -6.719 -0.032 -9.742 1 95.81 96 GLY A N 1
ATOM 709 C CA . GLY A 1 96 ? -7.684 0.974 -9.32 1 95.81 96 GLY A CA 1
ATOM 710 C C . GLY A 1 96 ? -7.289 2.383 -9.719 1 95.81 96 GLY A C 1
ATOM 711 O O . GLY A 1 96 ? -8.133 3.174 -10.141 1 95.81 96 GLY A O 1
ATOM 712 N N . LEU A 1 97 ? -5.969 2.738 -9.602 1 96.81 97 LEU A N 1
ATOM 713 C CA . LEU A 1 97 ? -5.473 4.066 -9.945 1 96.81 97 LEU A CA 1
ATOM 714 C C . LEU A 1 97 ? -5.668 4.352 -11.43 1 96.81 97 LEU A C 1
ATOM 716 O O . LEU A 1 97 ? -6.086 5.449 -11.805 1 96.81 97 LEU A O 1
ATOM 720 N N . VAL A 1 98 ? -5.371 3.365 -12.258 1 97.44 98 VAL A N 1
ATOM 721 C CA . VAL A 1 98 ? -5.492 3.562 -13.703 1 97.44 98 VAL A CA 1
ATOM 722 C C . VAL A 1 98 ? -6.965 3.531 -14.109 1 97.44 98 VAL A C 1
ATOM 724 O O . VAL A 1 98 ? -7.418 4.375 -14.883 1 97.44 98 VAL A O 1
ATOM 727 N N . ALA A 1 99 ? -7.723 2.592 -13.531 1 96.75 99 ALA A N 1
ATOM 728 C CA . ALA A 1 99 ? -9.125 2.396 -13.898 1 96.75 99 ALA A CA 1
ATOM 729 C C . ALA A 1 99 ? -9.969 3.605 -13.5 1 96.75 99 ALA A C 1
ATOM 731 O O . ALA A 1 99 ? -10.961 3.918 -14.164 1 96.75 99 ALA A O 1
ATOM 732 N N . SER A 1 100 ? -9.602 4.258 -12.414 1 94.56 100 SER A N 1
ATOM 733 C CA . SER A 1 100 ? -10.32 5.441 -11.961 1 94.56 100 SER A CA 1
ATOM 734 C C . SER A 1 100 ? -10.023 6.645 -12.852 1 94.56 100 SER A C 1
ATOM 736 O O . SER A 1 100 ? -10.766 7.629 -12.836 1 94.56 100 SER A O 1
ATOM 738 N N . GLY A 1 101 ? -8.883 6.598 -13.609 1 94.5 101 GLY A N 1
ATOM 739 C CA . GLY A 1 101 ? -8.422 7.738 -14.383 1 94.5 101 GLY A CA 1
ATOM 740 C C . GLY A 1 101 ? -7.535 8.68 -13.586 1 94.5 101 GLY A C 1
ATOM 741 O O . GLY A 1 101 ? -7.145 9.742 -14.086 1 94.5 101 GLY A O 1
ATOM 742 N N . ALA A 1 102 ? -7.195 8.328 -12.336 1 94.06 102 ALA A N 1
ATOM 743 C CA . ALA A 1 102 ? -6.305 9.156 -11.531 1 94.06 102 ALA A CA 1
ATOM 744 C C . ALA A 1 102 ? -4.941 9.305 -12.203 1 94.06 102 ALA A C 1
ATOM 746 O O . ALA A 1 102 ? -4.324 10.367 -12.148 1 94.06 102 ALA A O 1
ATOM 747 N N . TYR A 1 103 ? -4.469 8.273 -12.75 1 96.31 103 TYR A N 1
ATOM 748 C CA . TYR A 1 103 ? -3.242 8.258 -13.539 1 96.31 103 TYR A CA 1
ATOM 749 C C . TYR A 1 103 ? -3.451 7.531 -14.859 1 96.31 103 TYR A C 1
ATOM 751 O O . TYR A 1 103 ? -4.164 6.527 -14.914 1 96.31 103 TYR A O 1
ATOM 759 N N . ARG A 1 104 ? -2.824 8.008 -15.961 1 96.81 104 ARG A N 1
ATOM 760 C CA . ARG A 1 104 ? -2.941 7.375 -17.266 1 96.81 104 ARG A CA 1
ATOM 761 C C . ARG A 1 104 ? -2.047 6.145 -17.375 1 96.81 104 ARG A C 1
ATOM 763 O O . ARG A 1 104 ? -2.33 5.227 -18.141 1 96.81 104 ARG A O 1
ATOM 770 N N . SER A 1 105 ? -0.962 6.098 -16.609 1 98.19 105 SER A N 1
ATOM 771 C CA . SER A 1 105 ? 0.018 5.02 -16.609 1 98.19 105 SER A CA 1
ATOM 772 C C . SER A 1 105 ? 0.656 4.836 -15.242 1 98.19 105 SER A C 1
ATOM 774 O O . SER A 1 105 ? 0.966 5.812 -14.562 1 98.19 105 SER A O 1
ATOM 776 N N . VAL A 1 106 ? 0.765 3.572 -14.828 1 98.5 106 VAL A N 1
ATOM 777 C CA . VAL A 1 106 ? 1.369 3.24 -13.539 1 98.5 106 VAL A CA 1
ATOM 778 C C . VAL A 1 106 ? 2.387 2.115 -13.719 1 98.5 106 VAL A C 1
ATOM 780 O O . VAL A 1 106 ? 2.092 1.1 -14.352 1 98.5 106 VAL A O 1
ATOM 783 N N . LEU A 1 107 ? 3.596 2.34 -13.234 1 98.75 107 LEU A N 1
ATOM 784 C CA . LEU A 1 107 ? 4.602 1.285 -13.211 1 98.75 107 LEU A CA 1
ATOM 785 C C . LEU A 1 107 ? 4.469 0.44 -11.945 1 98.75 107 LEU A C 1
ATOM 787 O O . LEU A 1 107 ? 4.648 0.943 -10.836 1 98.75 107 LEU A O 1
ATOM 791 N N . LEU A 1 108 ? 4.051 -0.785 -12.117 1 98.81 108 LEU A N 1
ATOM 792 C CA . LEU A 1 108 ? 4.035 -1.763 -11.031 1 98.81 108 LEU A CA 1
ATOM 793 C C . LEU A 1 108 ? 5.387 -2.455 -10.906 1 98.81 108 LEU A C 1
ATOM 795 O O . LEU A 1 108 ? 5.895 -3.025 -11.875 1 98.81 108 LEU A O 1
ATOM 799 N N . VAL A 1 109 ? 5.98 -2.379 -9.719 1 98.69 109 VAL A N 1
ATOM 800 C CA . VAL A 1 109 ? 7.289 -2.971 -9.461 1 98.69 109 VAL A CA 1
ATOM 801 C C . VAL A 1 109 ? 7.176 -4.008 -8.344 1 98.69 109 VAL A C 1
ATOM 803 O O . VAL A 1 109 ? 6.633 -3.719 -7.277 1 98.69 109 VAL A O 1
ATOM 806 N N . GLY A 1 110 ? 7.559 -5.234 -8.586 1 98.44 110 GLY A N 1
ATOM 807 C CA . GLY A 1 110 ? 7.852 -6.199 -7.539 1 98.44 110 GLY A CA 1
ATOM 808 C C . GLY A 1 110 ? 9.336 -6.363 -7.285 1 98.44 110 GLY A C 1
ATOM 809 O O . GLY A 1 110 ? 10.117 -6.555 -8.219 1 98.44 110 GLY A O 1
ATOM 810 N N . VAL A 1 111 ? 9.734 -6.266 -6.035 1 97.06 111 VAL A N 1
ATOM 811 C CA . VAL A 1 111 ? 11.156 -6.426 -5.742 1 97.06 111 VAL A CA 1
ATOM 812 C C . VAL A 1 111 ? 11.328 -6.992 -4.336 1 97.06 111 VAL A C 1
ATOM 814 O O . VAL A 1 111 ? 10.594 -6.637 -3.416 1 97.06 111 VAL A O 1
ATOM 817 N N . GLU A 1 112 ? 12.211 -7.938 -4.234 1 94.06 112 GLU A N 1
ATOM 818 C CA . GLU A 1 112 ? 12.578 -8.508 -2.943 1 94.06 112 GLU A CA 1
ATOM 819 C C . GLU A 1 112 ? 14.055 -8.898 -2.916 1 94.06 112 GLU A C 1
ATOM 821 O O . GLU A 1 112 ? 14.594 -9.375 -3.918 1 94.06 112 GLU A O 1
ATOM 826 N N . LYS A 1 113 ? 14.641 -8.688 -1.841 1 88.25 113 LYS A N 1
ATOM 827 C CA . LYS A 1 113 ? 15.984 -9.172 -1.529 1 88.25 113 LYS A CA 1
ATOM 828 C C . LYS A 1 113 ? 15.977 -10.062 -0.29 1 88.25 113 LYS A C 1
ATOM 830 O O . LYS A 1 113 ? 16.031 -9.562 0.837 1 88.25 113 LYS A O 1
ATOM 835 N N . LEU A 1 114 ? 16.016 -11.336 -0.522 1 80.12 114 LEU A N 1
ATOM 836 C CA . LEU A 1 114 ? 15.844 -12.289 0.563 1 80.12 114 LEU A CA 1
ATOM 837 C C . LEU A 1 114 ? 17.125 -13.086 0.797 1 80.12 114 LEU A C 1
ATOM 839 O O . LEU A 1 114 ? 17.422 -13.469 1.93 1 80.12 114 LEU A O 1
ATOM 843 N N . ALA A 1 115 ? 17.875 -13.258 -0.207 1 71.56 115 ALA A N 1
ATOM 844 C CA . ALA A 1 115 ? 18.953 -14.242 -0.202 1 71.56 115 ALA A CA 1
ATOM 845 C C . ALA A 1 115 ? 20.141 -13.758 0.637 1 71.56 115 ALA A C 1
ATOM 847 O O . ALA A 1 115 ? 21 -14.547 1.019 1 71.56 115 ALA A O 1
ATOM 848 N N . ASP A 1 116 ? 20.141 -12.477 0.947 1 67.62 116 ASP A N 1
ATOM 849 C CA . ASP A 1 116 ? 21.25 -11.914 1.71 1 67.62 116 ASP A CA 1
ATOM 850 C C . ASP A 1 116 ? 21.219 -12.383 3.162 1 67.62 116 ASP A C 1
ATOM 852 O O . ASP A 1 116 ? 22.172 -12.18 3.912 1 67.62 116 ASP A O 1
ATOM 856 N N . HIS A 1 117 ? 20.125 -13.078 3.516 1 65.94 117 HIS A N 1
ATOM 857 C CA . HIS A 1 117 ? 19.938 -13.438 4.918 1 65.94 117 HIS A CA 1
ATOM 858 C C . HIS A 1 117 ? 19.875 -14.953 5.098 1 65.94 117 HIS A C 1
ATOM 860 O O . HIS A 1 117 ? 19.422 -15.664 4.207 1 65.94 117 HIS A O 1
ATOM 866 N N . PRO A 1 118 ? 20.453 -15.328 6.207 1 53.31 118 PRO A N 1
ATOM 867 C CA . PRO A 1 118 ? 20.391 -16.766 6.469 1 53.31 118 PRO A CA 1
ATOM 868 C C . PRO A 1 118 ? 18.969 -17.281 6.57 1 53.31 118 PRO A C 1
ATOM 870 O O . PRO A 1 118 ? 18.031 -16.516 6.805 1 53.31 118 PRO A O 1
ATOM 873 N N . THR A 1 119 ? 18.844 -18.438 6.395 1 48.41 119 THR A N 1
ATOM 874 C CA . THR A 1 119 ? 17.578 -19.141 6.309 1 48.41 119 THR A CA 1
ATOM 875 C C . THR A 1 119 ? 16.75 -18.906 7.566 1 48.41 119 THR A C 1
ATOM 877 O O . THR A 1 119 ? 15.523 -18.766 7.492 1 48.41 119 THR A O 1
ATOM 880 N N . TRP A 1 120 ? 17.469 -18.875 8.57 1 42.59 120 TRP A N 1
ATOM 881 C CA . TRP A 1 120 ? 16.734 -18.719 9.828 1 42.59 120 TRP A CA 1
ATOM 882 C C . TRP A 1 120 ? 16.047 -17.359 9.898 1 42.59 120 TRP A C 1
ATOM 884 O O . TRP A 1 120 ? 14.984 -17.234 10.516 1 42.59 120 TRP A O 1
ATOM 894 N N . VAL A 1 121 ? 16.594 -16.438 9.273 1 48.97 121 VAL A N 1
ATOM 895 C CA . VAL A 1 121 ? 16.016 -15.102 9.25 1 48.97 121 VAL A CA 1
ATOM 896 C C . VAL A 1 121 ? 14.75 -15.102 8.391 1 48.97 121 VAL A C 1
ATOM 898 O O . VAL A 1 121 ? 13.766 -14.438 8.727 1 48.97 121 VAL A O 1
ATOM 901 N N . HIS A 1 122 ? 14.867 -15.969 7.469 1 52.34 122 HIS A N 1
ATOM 902 C CA . HIS A 1 122 ? 13.688 -16.094 6.613 1 52.34 122 HIS A CA 1
ATOM 903 C C . HIS A 1 122 ? 12.523 -16.734 7.363 1 52.34 122 HIS A C 1
ATOM 905 O O . HIS A 1 122 ? 11.383 -16.297 7.23 1 52.34 122 HIS A O 1
ATOM 911 N N . GLY A 1 123 ? 12.93 -17.719 8.094 1 47.47 123 GLY A N 1
ATOM 912 C CA . GLY A 1 123 ? 11.938 -18.344 8.945 1 47.47 123 GLY A CA 1
ATOM 913 C C . GLY A 1 123 ? 11.32 -17.391 9.953 1 47.47 123 GLY A C 1
ATOM 914 O O . GLY A 1 123 ? 10.109 -17.391 10.156 1 47.47 123 GLY A O 1
ATOM 915 N N . TRP A 1 124 ? 12.219 -16.562 10.438 1 44.69 124 TRP A N 1
ATOM 916 C CA . TRP A 1 124 ? 11.773 -15.57 11.406 1 44.69 124 TRP A CA 1
ATOM 917 C C . TRP A 1 124 ? 10.828 -14.555 10.75 1 44.69 124 TRP A C 1
ATOM 919 O O . TRP A 1 124 ? 9.75 -14.273 11.281 1 44.69 124 TRP A O 1
ATOM 929 N N . VAL A 1 125 ? 11.227 -14.18 9.68 1 50.72 125 VAL A N 1
ATOM 930 C CA . VAL A 1 125 ? 10.438 -13.141 9.023 1 50.72 125 VAL A CA 1
ATOM 931 C C . VAL A 1 125 ? 9.086 -13.719 8.594 1 50.72 125 VAL A C 1
ATOM 933 O O . VAL A 1 125 ? 8.07 -13.023 8.633 1 50.72 125 VAL A O 1
ATOM 936 N N . ASP A 1 126 ? 9.156 -14.945 8.375 1 49.09 126 ASP A N 1
ATOM 937 C CA . ASP A 1 126 ? 7.91 -15.617 8.008 1 49.09 126 ASP A CA 1
ATOM 938 C C . ASP A 1 126 ? 6.961 -15.695 9.203 1 49.09 126 ASP A C 1
ATOM 940 O O . ASP A 1 126 ? 5.742 -15.625 9.039 1 49.09 126 ASP A O 1
ATOM 944 N N . THR A 1 127 ? 7.539 -15.75 10.383 1 46.75 127 THR A N 1
ATOM 945 C CA . THR A 1 127 ? 6.707 -15.805 11.586 1 46.75 127 THR A CA 1
ATOM 946 C C . THR A 1 127 ? 5.965 -14.492 11.789 1 46.75 127 THR A C 1
ATOM 948 O O . THR A 1 127 ? 4.91 -14.461 12.422 1 46.75 127 THR A O 1
ATOM 951 N N . LEU A 1 128 ? 6.613 -13.508 11.141 1 48.16 128 LEU A N 1
ATOM 952 C CA . LEU A 1 128 ? 6.02 -12.188 11.305 1 48.16 128 LEU A CA 1
ATOM 953 C C . LEU A 1 128 ? 4.738 -12.062 10.484 1 48.16 128 LEU A C 1
ATOM 955 O O . LEU A 1 128 ? 3.947 -11.141 10.703 1 48.16 128 LEU A O 1
ATOM 959 N N . GLU A 1 129 ? 4.516 -13.047 9.719 1 50.94 129 GLU A N 1
ATOM 960 C CA . GLU A 1 129 ? 3.293 -13.078 8.922 1 50.94 129 GLU A CA 1
ATOM 961 C C . GLU A 1 129 ? 2.164 -13.781 9.664 1 50.94 129 GLU A C 1
ATOM 963 O O . GLU A 1 129 ? 1.015 -13.766 9.219 1 50.94 129 GLU A O 1
ATOM 968 N N . MET A 1 130 ? 2.57 -14.289 10.875 1 49.5 130 MET A N 1
ATOM 969 C CA . MET A 1 130 ? 1.575 -15.008 11.656 1 49.5 130 MET A CA 1
ATOM 970 C C . MET A 1 130 ? 0.847 -14.07 12.617 1 49.5 130 MET A C 1
ATOM 972 O O . MET A 1 130 ? 1.238 -12.914 12.773 1 49.5 130 MET A O 1
ATOM 976 N N . ASP A 1 131 ? -0.313 -14.5 13.023 1 46.06 131 ASP A N 1
ATOM 977 C CA . ASP A 1 131 ? -1.092 -13.727 13.984 1 46.06 131 ASP A CA 1
ATOM 978 C C . ASP A 1 131 ? -0.34 -13.57 15.305 1 46.06 131 ASP A C 1
ATOM 980 O O . ASP A 1 131 ? -0.179 -14.547 16.047 1 46.06 131 ASP A O 1
ATOM 984 N N . SER A 1 132 ? 0.128 -12.492 15.539 1 43.88 132 SER A N 1
ATOM 985 C CA . SER A 1 132 ? 0.94 -12.266 16.734 1 43.88 132 SER A CA 1
ATOM 986 C C . SER A 1 132 ? 0.138 -12.516 18 1 43.88 132 SER A C 1
ATOM 988 O O . SER A 1 132 ? 0.708 -12.836 19.047 1 43.88 132 SER A O 1
ATOM 990 N N . ARG A 1 133 ? -1.137 -12.336 17.891 1 46 133 ARG A N 1
ATOM 991 C CA . ARG A 1 133 ? -1.947 -12.516 19.094 1 46 133 ARG A CA 1
ATOM 992 C C . ARG A 1 133 ? -2.098 -13.992 19.438 1 46 133 ARG A C 1
ATOM 994 O O . ARG A 1 133 ? -2.156 -14.359 20.609 1 46 133 ARG A O 1
ATOM 1001 N N . ASN A 1 134 ? -2.283 -14.812 18.469 1 43.81 134 ASN A N 1
ATOM 1002 C CA . ASN A 1 134 ? -2.65 -16.203 18.734 1 43.81 134 ASN A CA 1
ATOM 1003 C C . ASN A 1 134 ? -1.475 -17.141 18.516 1 43.81 134 ASN A C 1
ATOM 1005 O O . ASN A 1 134 ? -1.294 -18.109 19.266 1 43.81 134 ASN A O 1
ATOM 1009 N N . GLU A 1 135 ? -0.749 -17.031 17.453 1 45.06 135 GLU A N 1
ATOM 1010 C CA . GLU A 1 135 ? 0.143 -18.094 17 1 45.06 135 GLU A CA 1
ATOM 1011 C C . GLU A 1 135 ? 1.606 -17.688 17.141 1 45.06 135 GLU A C 1
ATOM 1013 O O . GLU A 1 135 ? 2.49 -18.547 17.234 1 45.06 135 GLU A O 1
ATOM 1018 N N . GLY A 1 136 ? 1.843 -16.438 17.203 1 42.59 136 GLY A N 1
ATOM 1019 C CA . GLY A 1 136 ? 3.227 -16 17.297 1 42.59 136 GLY A CA 1
ATOM 1020 C C . GLY A 1 136 ? 3.922 -16.484 18.562 1 42.59 136 GLY A C 1
ATOM 1021 O O . GLY A 1 136 ? 5.105 -16.844 18.516 1 42.59 136 GLY A O 1
ATOM 1022 N N . TYR A 1 137 ? 3 -16.656 19.531 1 39 137 TYR A N 1
ATOM 1023 C CA . TYR A 1 137 ? 3.584 -17.078 20.797 1 39 137 TYR A CA 1
ATOM 1024 C C . TYR A 1 137 ? 4.062 -18.531 20.734 1 39 137 TYR A C 1
ATOM 1026 O O . TYR A 1 137 ? 5.016 -18.906 21.422 1 39 137 TYR A O 1
ATOM 1034 N N . TYR A 1 138 ? 3.379 -19.297 19.922 1 40.12 138 TYR A N 1
ATOM 1035 C CA . TYR A 1 138 ? 3.678 -20.719 19.984 1 40.12 138 TYR A CA 1
ATOM 1036 C C . TYR A 1 138 ? 4.758 -21.094 18.969 1 40.12 138 TYR A C 1
ATOM 1038 O O . TYR A 1 138 ? 5.148 -22.266 18.875 1 40.12 138 TYR A O 1
ATOM 1046 N N . GLY A 1 139 ? 5.367 -20.203 18.266 1 44.31 139 GLY A N 1
ATOM 1047 C CA . GLY A 1 139 ? 6.5 -20.469 17.406 1 44.31 139 GLY A CA 1
ATOM 1048 C C . GLY A 1 139 ? 6.102 -21.078 16.062 1 44.31 139 GLY A C 1
ATOM 1049 O O . GLY A 1 139 ? 6.949 -21.578 15.328 1 44.31 139 GLY A O 1
ATOM 1050 N N . MET A 1 140 ? 4.805 -21.219 15.805 1 55 140 MET A N 1
ATOM 1051 C CA . MET A 1 140 ? 4.453 -21.859 14.547 1 55 140 MET A CA 1
ATOM 1052 C C . MET A 1 140 ? 4.785 -20.953 13.359 1 55 140 MET A C 1
ATOM 1054 O O . MET A 1 140 ? 4.297 -19.828 13.281 1 55 140 MET A O 1
ATOM 1058 N N . GLY A 1 141 ? 5.723 -21.328 12.562 1 67.31 141 GLY A N 1
ATOM 1059 C CA . GLY A 1 141 ? 6.102 -20.594 11.359 1 67.31 141 GLY A CA 1
ATOM 1060 C C . GLY A 1 141 ? 5.27 -20.984 10.148 1 67.31 141 GLY A C 1
ATOM 1061 O O . GLY A 1 141 ? 4.383 -21.844 10.242 1 67.31 141 GLY A O 1
ATOM 1062 N N . VAL A 1 142 ? 5.324 -20.359 9.109 1 74 142 VAL A N 1
ATOM 1063 C CA . VAL A 1 142 ? 4.582 -20.562 7.871 1 74 142 VAL A CA 1
ATOM 1064 C C . VAL A 1 142 ? 4.773 -22 7.391 1 74 142 VAL A C 1
ATOM 1066 O O . VAL A 1 142 ? 3.812 -22.656 6.988 1 74 142 VAL A O 1
ATOM 1069 N N . ALA A 1 143 ? 5.906 -22.578 7.539 1 78.88 143 ALA A N 1
ATOM 1070 C CA . ALA A 1 143 ? 6.191 -23.953 7.125 1 78.88 143 ALA A CA 1
ATOM 1071 C C . ALA A 1 143 ? 5.395 -24.953 7.957 1 78.88 143 ALA A C 1
ATOM 1073 O O . ALA A 1 143 ? 4.891 -25.938 7.43 1 78.88 143 ALA A O 1
ATOM 1074 N N . ALA A 1 144 ? 5.332 -24.609 9.18 1 82.81 144 ALA A N 1
ATOM 1075 C CA . ALA A 1 144 ? 4.594 -25.5 10.078 1 82.81 144 ALA A CA 1
ATOM 1076 C C . ALA A 1 144 ? 3.104 -25.5 9.75 1 82.81 144 ALA A C 1
ATOM 1078 O O . ALA A 1 144 ? 2.439 -26.531 9.836 1 82.81 144 ALA A O 1
ATOM 1079 N N . ALA A 1 145 ? 2.633 -24.359 9.445 1 85.31 145 ALA A N 1
ATOM 1080 C CA . ALA A 1 145 ? 1.218 -24.25 9.102 1 85.31 145 ALA A CA 1
ATOM 1081 C C . ALA A 1 145 ? 0.885 -25.078 7.867 1 85.31 145 ALA A C 1
ATOM 1083 O O . ALA A 1 145 ? -0.087 -25.828 7.863 1 85.31 145 ALA A O 1
ATOM 1084 N N . TYR A 1 146 ? 1.684 -25.016 6.875 1 89.69 146 TYR A N 1
ATOM 1085 C CA . TYR A 1 146 ? 1.429 -25.75 5.641 1 89.69 146 TYR A CA 1
ATOM 1086 C C . TYR A 1 146 ? 1.684 -27.25 5.832 1 89.69 146 TYR A C 1
ATOM 1088 O O . TYR A 1 146 ? 1.021 -28.078 5.211 1 89.69 146 TYR A O 1
ATOM 1096 N N . ALA A 1 147 ? 2.635 -27.516 6.695 1 91.94 147 ALA A N 1
ATOM 1097 C CA . ALA A 1 147 ? 2.859 -28.922 7.023 1 91.94 147 ALA A CA 1
ATOM 1098 C C . ALA A 1 147 ? 1.616 -29.547 7.652 1 91.94 147 ALA A C 1
ATOM 1100 O O . ALA A 1 147 ? 1.261 -30.688 7.348 1 91.94 147 ALA A O 1
ATOM 1101 N N . LEU A 1 148 ? 1.033 -28.781 8.539 1 92.06 148 LEU A N 1
ATOM 1102 C CA . LEU A 1 148 ? -0.199 -29.25 9.164 1 92.06 148 LEU A CA 1
ATOM 1103 C C . LEU A 1 148 ? -1.298 -29.453 8.125 1 92.06 148 LEU A C 1
ATOM 1105 O O . LEU A 1 148 ? -2.031 -30.438 8.172 1 92.06 148 LEU A O 1
ATOM 1109 N N . MET A 1 149 ? -1.409 -28.562 7.195 1 93.88 149 MET A N 1
ATOM 1110 C CA . MET A 1 149 ? -2.396 -28.656 6.125 1 93.88 149 MET A CA 1
ATOM 1111 C C . MET A 1 149 ? -2.125 -29.891 5.254 1 93.88 149 MET A C 1
ATOM 1113 O O . MET A 1 149 ? -3.053 -30.609 4.891 1 93.88 149 MET A O 1
ATOM 1117 N N . ALA A 1 150 ? -0.891 -30.094 4.984 1 96.06 150 ALA A N 1
ATOM 1118 C CA . ALA A 1 150 ? -0.497 -31.219 4.156 1 96.06 150 ALA A CA 1
ATOM 1119 C C . ALA A 1 150 ? -0.826 -32.531 4.848 1 96.06 150 ALA A C 1
ATOM 1121 O O . ALA A 1 150 ? -1.386 -33.438 4.227 1 96.06 150 ALA A O 1
ATOM 1122 N N . ARG A 1 151 ? -0.483 -32.625 6.074 1 96.38 151 ARG A N 1
ATOM 1123 C CA . ARG A 1 151 ? -0.756 -33.844 6.836 1 96.38 151 ARG A CA 1
ATOM 1124 C C . ARG A 1 151 ? -2.252 -34.125 6.883 1 96.38 151 ARG A C 1
ATOM 1126 O O . ARG A 1 151 ? -2.676 -35.281 6.672 1 96.38 151 ARG A O 1
ATOM 1133 N N . TYR A 1 152 ? -2.977 -33.094 7.23 1 96.56 152 TYR A N 1
ATOM 1134 C CA . TYR A 1 152 ? -4.426 -33.25 7.285 1 96.56 152 TYR A CA 1
ATOM 1135 C C . TYR A 1 152 ? -4.98 -33.719 5.949 1 96.56 152 TYR A C 1
ATOM 1137 O O . TYR A 1 152 ? -5.793 -34.625 5.898 1 96.56 152 TYR A O 1
ATOM 1145 N N . TYR A 1 153 ? -4.555 -33.125 4.898 1 97.75 153 TYR A N 1
ATOM 1146 C CA . TYR A 1 153 ? -5.016 -33.438 3.553 1 97.75 153 TYR A CA 1
ATOM 1147 C C . TYR A 1 153 ? -4.664 -34.875 3.182 1 97.75 153 TYR A C 1
ATOM 1149 O O . TYR A 1 153 ? -5.508 -35.625 2.664 1 97.75 153 TYR A O 1
ATOM 1157 N N . MET A 1 154 ? -3.502 -35.281 3.404 1 98 154 MET A N 1
ATOM 1158 C CA . MET A 1 154 ? -3.023 -36.625 3.08 1 98 154 MET A CA 1
ATOM 1159 C C . MET A 1 154 ? -3.805 -37.688 3.852 1 98 154 MET A C 1
ATOM 1161 O O . MET A 1 154 ? -4.23 -38.688 3.279 1 98 154 MET A O 1
ATOM 1165 N N . GLU A 1 155 ? -4.035 -37.438 5.098 1 97.75 155 GLU A N 1
ATOM 1166 C CA . GLU A 1 155 ? -4.746 -38.406 5.945 1 97.75 155 GLU A CA 1
ATOM 1167 C C . GLU A 1 155 ? -6.223 -38.469 5.566 1 97.75 155 GLU A C 1
ATOM 1169 O O . GLU A 1 155 ? -6.805 -39.562 5.543 1 97.75 155 GLU A O 1
ATOM 1174 N N . THR A 1 156 ? -6.812 -37.375 5.309 1 97.81 156 THR A N 1
ATOM 1175 C CA . THR A 1 156 ? -8.25 -37.281 5.051 1 97.81 156 THR A CA 1
ATOM 1176 C C . THR A 1 156 ? -8.594 -37.938 3.709 1 97.81 156 THR A C 1
ATOM 1178 O O . THR A 1 156 ? -9.617 -38.594 3.584 1 97.81 156 THR A O 1
ATOM 1181 N N . TYR A 1 157 ? -7.719 -37.719 2.738 1 98 157 TYR A N 1
ATOM 1182 C CA . TYR A 1 157 ? -8.109 -38.094 1.389 1 98 157 TYR A CA 1
ATOM 1183 C C . TYR A 1 157 ? -7.246 -39.25 0.883 1 98 157 TYR A C 1
ATOM 1185 O O . TYR A 1 157 ? -7.387 -39.688 -0.262 1 98 157 TYR A O 1
ATOM 1193 N N . GLY A 1 158 ? -6.332 -39.719 1.666 1 97.75 158 GLY A N 1
ATOM 1194 C CA . GLY A 1 158 ? -5.5 -40.844 1.315 1 97.75 158 GLY A CA 1
ATOM 1195 C C . GLY A 1 158 ? -4.426 -40.531 0.295 1 97.75 158 GLY A C 1
ATOM 1196 O O . GLY A 1 158 ? -4.062 -41.344 -0.53 1 97.75 158 GLY A O 1
ATOM 1197 N N . VAL A 1 159 ? -4 -39.312 0.319 1 97.81 159 VAL A N 1
ATOM 1198 C CA . VAL A 1 159 ? -2.951 -38.875 -0.598 1 97.81 159 VAL A CA 1
ATOM 1199 C C . VAL A 1 159 ? -1.592 -39.344 -0.084 1 97.81 159 VAL A C 1
ATOM 1201 O O . VAL A 1 159 ? -1.233 -39.094 1.066 1 97.81 159 VAL A O 1
ATOM 1204 N N . THR A 1 160 ? -0.889 -40.031 -0.947 1 96.94 160 THR A N 1
ATOM 1205 C CA . THR A 1 160 ? 0.403 -40.562 -0.543 1 96.94 160 THR A CA 1
ATOM 1206 C C . THR A 1 160 ? 1.495 -39.5 -0.659 1 96.94 160 THR A C 1
ATOM 1208 O O . THR A 1 160 ? 1.311 -38.5 -1.33 1 96.94 160 THR A O 1
ATOM 1211 N N . ARG A 1 161 ? 2.57 -39.812 0.009 1 96 161 ARG A N 1
ATOM 1212 C CA . ARG A 1 161 ? 3.727 -38.906 -0.093 1 96 161 ARG A CA 1
ATOM 1213 C C . ARG A 1 161 ? 4.211 -38.812 -1.535 1 96 161 ARG A C 1
ATOM 1215 O O . ARG A 1 161 ? 4.59 -37.719 -1.99 1 96 161 ARG A O 1
ATOM 1222 N N . ARG A 1 162 ? 4.242 -39.875 -2.203 1 96 162 ARG A N 1
ATOM 1223 C CA . ARG A 1 162 ? 4.656 -39.906 -3.602 1 96 162 ARG A CA 1
ATOM 1224 C C . ARG A 1 162 ? 3.756 -39 -4.453 1 96 162 ARG A C 1
ATOM 1226 O O . ARG A 1 162 ? 4.238 -38.281 -5.312 1 96 162 ARG A O 1
ATOM 1233 N N . GLN A 1 163 ? 2.494 -39.094 -4.215 1 97.12 163 GLN A N 1
ATOM 1234 C CA . GLN A 1 163 ? 1.552 -38.281 -4.965 1 97.12 163 GLN A CA 1
ATOM 1235 C C . GLN A 1 163 ? 1.804 -36.781 -4.723 1 97.12 163 GLN A C 1
ATOM 1237 O O . GLN A 1 163 ? 1.721 -35.969 -5.652 1 97.12 163 GLN A O 1
ATOM 1242 N N . LEU A 1 164 ? 2.055 -36.438 -3.482 1 97.62 164 LEU A N 1
ATOM 1243 C CA . LEU A 1 164 ? 2.369 -35.031 -3.162 1 97.62 164 LEU A CA 1
ATOM 1244 C C . LEU A 1 164 ? 3.625 -34.594 -3.898 1 97.62 164 LEU A C 1
ATOM 1246 O O . LEU A 1 164 ? 3.723 -33.438 -4.309 1 97.62 164 LEU A O 1
ATOM 1250 N N . SER A 1 165 ? 4.562 -35.469 -4.156 1 97.56 165 SER A N 1
ATOM 1251 C CA . SER A 1 165 ? 5.848 -35.188 -4.781 1 97.56 165 SER A CA 1
ATOM 1252 C C . SER A 1 165 ? 5.691 -34.938 -6.273 1 97.56 165 SER A C 1
ATOM 1254 O O . SER A 1 165 ? 6.598 -34.406 -6.918 1 97.56 165 SER A O 1
ATOM 1256 N N . LEU A 1 166 ? 4.543 -35.219 -6.789 1 97.56 166 LEU A N 1
ATOM 1257 C CA . LEU A 1 166 ? 4.328 -35.031 -8.219 1 97.56 166 LEU A CA 1
ATOM 1258 C C . LEU A 1 166 ? 4.227 -33.562 -8.555 1 97.56 166 LEU A C 1
ATOM 1260 O O . LEU A 1 166 ? 4.539 -33.125 -9.672 1 97.56 166 LEU A O 1
ATOM 1264 N N . TRP A 1 167 ? 3.812 -32.75 -7.562 1 98 167 TRP A N 1
ATOM 1265 C CA . TRP A 1 167 ? 3.676 -31.312 -7.824 1 98 167 TRP A CA 1
ATOM 1266 C C . TRP A 1 167 ? 5.031 -30.688 -8.133 1 98 167 TRP A C 1
ATOM 1268 O O . TRP A 1 167 ? 5.227 -30.094 -9.203 1 98 167 TRP A O 1
ATOM 1278 N N . PRO A 1 168 ? 6.031 -30.797 -7.195 1 97.56 168 PRO A N 1
ATOM 1279 C CA . PRO A 1 168 ? 7.324 -30.203 -7.527 1 97.56 168 PRO A CA 1
ATOM 1280 C C . PRO A 1 168 ? 7.953 -30.797 -8.781 1 97.56 168 PRO A C 1
ATOM 1282 O O . PRO A 1 168 ? 8.641 -30.109 -9.523 1 97.56 168 PRO A O 1
ATOM 1285 N N . VAL A 1 169 ? 7.734 -32.062 -9.055 1 97.56 169 VAL A N 1
ATOM 1286 C CA . VAL A 1 169 ? 8.266 -32.688 -10.266 1 97.56 169 VAL A CA 1
ATOM 1287 C C . VAL A 1 169 ? 7.695 -31.984 -11.5 1 97.56 169 VAL A C 1
ATOM 1289 O O . VAL A 1 169 ? 8.438 -31.641 -12.422 1 97.56 169 VAL A O 1
ATOM 1292 N N . ARG A 1 170 ? 6.426 -31.797 -11.523 1 97.31 170 ARG A N 1
ATOM 1293 C CA . ARG A 1 170 ? 5.77 -31.125 -12.633 1 97.31 170 ARG A CA 1
ATOM 1294 C C . ARG A 1 170 ? 6.289 -29.688 -12.781 1 97.31 170 ARG A C 1
ATOM 1296 O O . ARG A 1 170 ? 6.488 -29.203 -13.898 1 97.31 170 ARG A O 1
ATOM 1303 N N . MET A 1 171 ? 6.434 -28.969 -11.672 1 97.69 171 MET A N 1
ATOM 1304 C CA . MET A 1 171 ? 6.926 -27.594 -11.727 1 97.69 171 MET A CA 1
ATOM 1305 C C . MET A 1 171 ? 8.32 -27.547 -12.328 1 97.69 171 MET A C 1
ATOM 1307 O O . MET A 1 171 ? 8.633 -26.641 -13.109 1 97.69 171 MET A O 1
ATOM 1311 N N . HIS A 1 172 ? 9.148 -28.469 -11.969 1 97.19 172 HIS A N 1
ATOM 1312 C CA . HIS A 1 172 ? 10.492 -28.531 -12.539 1 97.19 172 HIS A CA 1
ATOM 1313 C C . HIS A 1 172 ? 10.438 -28.844 -14.031 1 97.19 172 HIS A C 1
ATOM 1315 O O . HIS A 1 172 ? 11.219 -28.297 -14.812 1 97.19 172 HIS A O 1
ATOM 1321 N N . GLU A 1 173 ? 9.562 -29.719 -14.383 1 96.75 173 GLU A N 1
ATOM 1322 C CA . GLU A 1 173 ? 9.383 -30.016 -15.805 1 96.75 173 GLU A CA 1
ATOM 1323 C C . GLU A 1 173 ? 8.977 -28.766 -16.578 1 96.75 173 GLU A C 1
ATOM 1325 O O . GLU A 1 173 ? 9.516 -28.484 -17.656 1 96.75 173 GLU A O 1
ATOM 1330 N N . ASN A 1 174 ? 8 -28.078 -16.047 1 97.38 174 ASN A N 1
ATOM 1331 C CA . ASN A 1 174 ? 7.523 -26.844 -16.688 1 97.38 174 ASN A CA 1
ATOM 1332 C C . ASN A 1 174 ? 8.633 -25.812 -16.812 1 97.38 174 ASN A C 1
ATOM 1334 O O . ASN A 1 174 ? 8.641 -25.016 -17.75 1 97.38 174 ASN A O 1
ATOM 1338 N N . ALA A 1 175 ? 9.555 -25.781 -15.867 1 96.81 175 ALA A N 1
ATOM 1339 C CA . ALA A 1 175 ? 10.57 -24.734 -15.766 1 96.81 175 ALA A CA 1
ATOM 1340 C C . ALA A 1 175 ? 11.75 -25.016 -16.688 1 96.81 175 ALA A C 1
ATOM 1342 O O . ALA A 1 175 ? 12.625 -24.172 -16.875 1 96.81 175 ALA A O 1
ATOM 1343 N N . ARG A 1 176 ? 11.805 -26.188 -17.281 1 95.06 176 ARG A N 1
ATOM 1344 C CA . ARG A 1 176 ? 12.961 -26.625 -18.062 1 95.06 176 ARG A CA 1
ATOM 1345 C C . ARG A 1 176 ? 13.289 -25.625 -19.156 1 95.06 176 ARG A C 1
ATOM 1347 O O . ARG A 1 176 ? 14.461 -25.297 -19.375 1 95.06 176 ARG A O 1
ATOM 1354 N N . GLY A 1 177 ? 12.281 -25.125 -19.844 1 94.19 177 GLY A N 1
ATOM 1355 C CA . GLY A 1 177 ? 12.5 -24.203 -20.953 1 94.19 177 GLY A CA 1
ATOM 1356 C C . GLY A 1 177 ? 12.383 -22.734 -20.531 1 94.19 177 GLY A C 1
ATOM 1357 O O . GLY A 1 177 ? 12.414 -21.844 -21.391 1 94.19 177 GLY A O 1
ATOM 1358 N N . ASN A 1 178 ? 12.258 -22.469 -19.281 1 96.94 178 ASN A N 1
ATOM 1359 C CA . ASN A 1 178 ? 12.102 -21.094 -18.781 1 96.94 178 ASN A CA 1
ATOM 1360 C C . ASN A 1 178 ? 13.453 -20.469 -18.438 1 96.94 178 ASN A C 1
ATOM 1362 O O . ASN A 1 178 ? 14.055 -20.812 -17.406 1 96.94 178 ASN A O 1
ATOM 1366 N N . PRO A 1 179 ? 13.93 -19.562 -19.203 1 95.5 179 PRO A N 1
ATOM 1367 C CA . PRO A 1 179 ? 15.234 -18.938 -18.938 1 95.5 179 PRO A CA 1
ATOM 1368 C C . PRO A 1 179 ? 15.25 -18.141 -17.625 1 95.5 179 PRO A C 1
ATOM 1370 O O . PRO A 1 179 ? 16.328 -17.812 -17.125 1 95.5 179 PRO A O 1
ATOM 1373 N N . TYR A 1 180 ? 14.133 -17.891 -17.031 1 96.12 180 TYR A N 1
ATOM 1374 C CA . TYR A 1 180 ? 14.055 -17.094 -15.812 1 96.12 180 TYR A CA 1
ATOM 1375 C C . TYR A 1 180 ? 13.867 -18 -14.594 1 96.12 180 TYR A C 1
ATOM 1377 O O . TYR A 1 180 ? 13.727 -17.5 -13.469 1 96.12 180 TYR A O 1
ATOM 1385 N N . ALA A 1 181 ? 13.844 -19.281 -14.789 1 96.38 181 ALA A N 1
ATOM 1386 C CA . ALA A 1 181 ? 13.641 -20.172 -13.656 1 96.38 181 ALA A CA 1
ATOM 1387 C C . ALA A 1 181 ? 14.945 -20.391 -12.883 1 96.38 181 ALA A C 1
ATOM 1389 O O . ALA A 1 181 ? 16.016 -20.5 -13.484 1 96.38 181 ALA A O 1
ATOM 1390 N N . ALA A 1 182 ? 14.836 -20.391 -11.586 1 93 182 ALA A N 1
ATOM 1391 C CA . ALA A 1 182 ? 15.984 -20.656 -10.719 1 93 182 ALA A CA 1
ATOM 1392 C C . ALA A 1 182 ? 16.422 -22.109 -10.812 1 93 182 ALA A C 1
ATOM 1394 O O . ALA A 1 182 ? 17.609 -22.406 -10.695 1 93 182 ALA A O 1
ATOM 1395 N N . LEU A 1 183 ? 15.477 -23.031 -10.914 1 93.31 183 LEU A N 1
ATOM 1396 C CA . LEU A 1 183 ? 15.742 -24.453 -11.023 1 93.31 183 LEU A CA 1
ATOM 1397 C C . LEU A 1 183 ? 15.195 -25.016 -12.336 1 93.31 183 LEU A C 1
ATOM 1399 O O . LEU A 1 183 ? 13.984 -25 -12.562 1 93.31 183 LEU A O 1
ATOM 1403 N N . ARG A 1 184 ? 16.062 -25.578 -13.148 1 93.56 184 ARG A N 1
ATOM 1404 C CA . ARG A 1 184 ? 15.641 -26.047 -14.461 1 93.56 184 ARG A CA 1
ATOM 1405 C C . ARG A 1 184 ? 15.977 -27.516 -14.648 1 93.56 184 ARG A C 1
ATOM 1407 O O . ARG A 1 184 ? 15.672 -28.109 -15.688 1 93.56 184 ARG A O 1
ATOM 1414 N N . ASN A 1 185 ? 16.531 -28.094 -13.633 1 93.31 185 ASN A N 1
ATOM 1415 C CA . ASN A 1 185 ? 16.891 -29.5 -13.703 1 93.31 185 ASN A CA 1
ATOM 1416 C C . ASN A 1 185 ? 15.688 -30.391 -13.406 1 93.31 185 ASN A C 1
ATOM 1418 O O . ASN A 1 185 ? 14.852 -30.062 -12.57 1 93.31 185 ASN A O 1
ATOM 1422 N N . PRO A 1 186 ? 15.766 -31.516 -14.07 1 93.88 186 PRO A N 1
ATOM 1423 C CA . PRO A 1 186 ? 14.664 -32.438 -13.797 1 93.88 186 PRO A CA 1
ATOM 1424 C C . PRO A 1 186 ? 14.672 -32.938 -12.352 1 93.88 186 PRO A C 1
ATOM 1426 O O . PRO A 1 186 ? 15.719 -32.969 -11.703 1 93.88 186 PRO A O 1
ATOM 1429 N N . LEU A 1 187 ? 13.547 -33.25 -11.898 1 95.81 187 LEU A N 1
ATOM 1430 C CA . LEU A 1 187 ? 13.32 -33.75 -10.547 1 95.81 187 LEU A CA 1
ATOM 1431 C C . LEU A 1 187 ? 12.5 -35.031 -10.57 1 95.81 187 LEU A C 1
ATOM 1433 O O . LEU A 1 187 ? 11.648 -35.219 -11.445 1 95.81 187 LEU A O 1
ATOM 1437 N N . THR A 1 188 ? 12.812 -36.031 -9.75 1 96.62 188 THR A N 1
ATOM 1438 C CA . THR A 1 188 ? 12.008 -37.25 -9.609 1 96.62 188 THR A CA 1
ATOM 1439 C C . THR A 1 188 ? 11.289 -37.25 -8.266 1 96.62 188 THR A C 1
ATOM 1441 O O . THR A 1 188 ? 11.711 -36.594 -7.32 1 96.62 188 THR A O 1
ATOM 1444 N N . PRO A 1 189 ? 10.164 -38.031 -8.258 1 97 189 PRO A N 1
ATOM 1445 C CA . PRO A 1 189 ? 9.477 -38.125 -6.969 1 97 189 PRO A CA 1
ATOM 1446 C C . PRO A 1 189 ? 10.391 -38.625 -5.855 1 97 189 PRO A C 1
ATOM 1448 O O . PRO A 1 189 ? 10.312 -38.156 -4.719 1 97 189 PRO A O 1
ATOM 1451 N N . GLU A 1 190 ? 11.258 -39.594 -6.172 1 96.81 190 GLU A N 1
ATOM 1452 C CA . GLU A 1 190 ? 12.18 -40.156 -5.191 1 96.81 190 GLU A CA 1
ATOM 1453 C C . GLU A 1 190 ? 13.141 -39.094 -4.66 1 96.81 190 GLU A C 1
ATOM 1455 O O . GLU A 1 190 ? 13.43 -39.062 -3.463 1 96.81 190 GLU A O 1
ATOM 1460 N N . ALA A 1 191 ? 13.617 -38.281 -5.535 1 96.19 191 ALA A N 1
ATOM 1461 C CA . ALA A 1 191 ? 14.531 -37.219 -5.133 1 96.19 191 ALA A CA 1
ATOM 1462 C C . ALA A 1 191 ? 13.852 -36.25 -4.176 1 96.19 191 ALA A C 1
ATOM 1464 O O . ALA A 1 191 ? 14.484 -35.719 -3.244 1 96.19 191 ALA A O 1
ATOM 1465 N N . VAL A 1 192 ? 12.586 -35.938 -4.43 1 96.69 192 VAL A N 1
ATOM 1466 C CA . VAL A 1 192 ? 11.828 -35.062 -3.545 1 96.69 192 VAL A CA 1
ATOM 1467 C C . VAL A 1 192 ? 11.742 -35.688 -2.152 1 96.69 192 VAL A C 1
ATOM 1469 O O . VAL A 1 192 ? 12.023 -35.031 -1.152 1 96.69 192 VAL A O 1
ATOM 1472 N N . GLU A 1 193 ? 11.406 -36.938 -2.117 1 95.12 193 GLU A N 1
ATOM 1473 C CA . GLU A 1 193 ? 11.18 -37.656 -0.864 1 95.12 193 GLU A CA 1
ATOM 1474 C C . GLU A 1 193 ? 12.477 -37.812 -0.071 1 95.12 193 GLU A C 1
ATOM 1476 O O . GLU A 1 193 ? 12.453 -37.875 1.16 1 9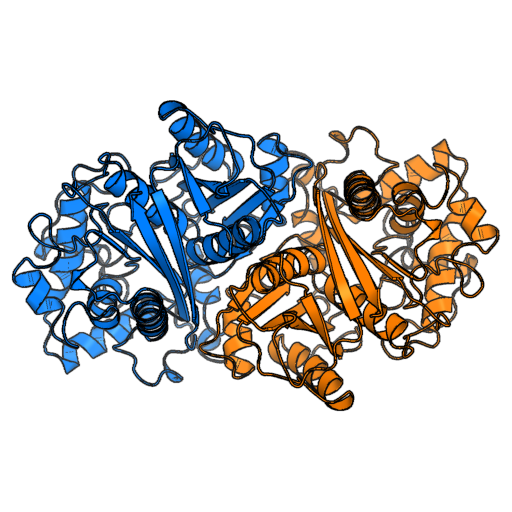5.12 193 GLU A O 1
ATOM 1481 N N . ARG A 1 194 ? 13.578 -37.812 -0.749 1 94.62 194 ARG A N 1
ATOM 1482 C CA . ARG A 1 194 ? 14.875 -38.031 -0.104 1 94.62 194 ARG A CA 1
ATOM 1483 C C . ARG A 1 194 ? 15.508 -36.719 0.305 1 94.62 194 ARG A C 1
ATOM 1485 O O . ARG A 1 194 ? 16.469 -36.688 1.072 1 94.62 194 ARG A O 1
ATOM 1492 N N . SER A 1 195 ? 14.922 -35.688 -0.23 1 93.44 195 SER A N 1
ATOM 1493 C CA . SER A 1 195 ? 15.484 -34.375 0.122 1 93.44 195 SER A CA 1
ATOM 1494 C C . SER A 1 195 ? 15.289 -34.094 1.603 1 93.44 195 SER A C 1
ATOM 1496 O O . SER A 1 195 ? 14.477 -34.719 2.271 1 93.44 195 SER A O 1
ATOM 1498 N N . PRO A 1 196 ? 16.047 -33.125 2.174 1 91.56 196 PRO A N 1
ATOM 1499 C CA . PRO A 1 196 ? 15.938 -32.812 3.6 1 91.56 196 PRO A CA 1
ATOM 1500 C C . PRO A 1 196 ? 14.516 -32.469 4.016 1 91.56 196 PRO A C 1
ATOM 1502 O O . PRO A 1 196 ? 13.797 -31.797 3.266 1 91.56 196 PRO A O 1
ATOM 1505 N N . LEU A 1 197 ? 14.195 -32.875 5.258 1 90.75 197 LEU A N 1
ATOM 1506 C CA . LEU A 1 197 ? 12.891 -32.531 5.832 1 90.75 197 LEU A CA 1
ATOM 1507 C C . LEU A 1 197 ? 12.836 -31.094 6.293 1 90.75 197 LEU A C 1
ATOM 1509 O O . LEU A 1 197 ? 13.75 -30.609 6.961 1 90.75 197 LEU A O 1
ATOM 1513 N N . LEU A 1 198 ? 11.828 -30.359 5.871 1 86.12 198 LEU A N 1
ATOM 1514 C CA . LEU A 1 198 ? 11.57 -29 6.344 1 86.12 198 LEU A CA 1
ATOM 1515 C C . LEU A 1 198 ? 10.609 -29.016 7.531 1 86.12 198 LEU A C 1
ATOM 1517 O O . LEU A 1 198 ? 10.953 -28.531 8.617 1 86.12 198 LEU A O 1
ATOM 1521 N N . ALA A 1 199 ? 9.516 -29.484 7.387 1 87.5 199 ALA A N 1
ATOM 1522 C CA . ALA A 1 199 ? 8.43 -29.688 8.344 1 87.5 199 ALA A CA 1
ATOM 1523 C C . ALA A 1 199 ? 7.543 -30.859 7.918 1 87.5 199 ALA A C 1
ATOM 1525 O O . ALA A 1 199 ? 6.816 -30.766 6.926 1 87.5 199 ALA A O 1
ATOM 1526 N N . GLU A 1 200 ? 7.594 -31.891 8.648 1 90.31 200 GLU A N 1
ATOM 1527 C CA . GLU A 1 200 ? 6.91 -33.094 8.219 1 90.31 200 GLU A CA 1
ATOM 1528 C C . GLU A 1 200 ? 5.449 -32.812 7.879 1 90.31 200 GLU A C 1
ATOM 1530 O O . GLU A 1 200 ? 4.727 -32.219 8.68 1 90.31 200 GLU A O 1
ATOM 1535 N N . PRO A 1 201 ? 5.082 -33.219 6.637 1 95.25 201 PRO A N 1
ATOM 1536 C CA . PRO A 1 201 ? 5.648 -34.156 5.641 1 95.25 201 PRO A CA 1
ATOM 1537 C C . PRO A 1 201 ? 6.371 -33.406 4.516 1 95.25 201 PRO A C 1
ATOM 1539 O O . PRO A 1 201 ? 6.727 -34.031 3.502 1 95.25 201 PRO A O 1
ATOM 1542 N N . LEU A 1 202 ? 6.562 -32.125 4.652 1 94.44 202 LEU A N 1
ATOM 1543 C CA . LEU A 1 202 ? 7.121 -31.328 3.578 1 94.44 202 LEU A CA 1
ATOM 1544 C C . LEU A 1 202 ? 8.648 -31.391 3.578 1 94.44 202 LEU A C 1
ATOM 1546 O O . LEU A 1 202 ? 9.281 -31.234 4.625 1 94.44 202 LEU A O 1
ATOM 1550 N N . HIS A 1 203 ? 9.164 -31.672 2.416 1 93.81 203 HIS A N 1
ATOM 1551 C CA . HIS A 1 203 ? 10.602 -31.719 2.213 1 93.81 203 HIS A CA 1
ATOM 1552 C C . HIS A 1 203 ? 11.102 -30.484 1.461 1 93.81 203 HIS A C 1
ATOM 1554 O O . HIS A 1 203 ? 10.297 -29.641 1.045 1 93.81 203 HIS A O 1
ATOM 1560 N N . GLN A 1 204 ? 12.352 -30.406 1.313 1 91.5 204 GLN A N 1
ATOM 1561 C CA . GLN A 1 204 ? 13.008 -29.234 0.733 1 91.5 204 GLN A CA 1
ATOM 1562 C C . GLN A 1 204 ? 12.414 -28.891 -0.631 1 91.5 204 GLN A C 1
ATOM 1564 O O . GLN A 1 204 ? 12.117 -27.734 -0.911 1 91.5 204 GLN A O 1
ATOM 1569 N N . PHE A 1 205 ? 12.18 -29.922 -1.487 1 93.88 205 PHE A N 1
ATOM 1570 C CA . PHE A 1 205 ? 11.719 -29.656 -2.846 1 93.88 205 PHE A CA 1
ATOM 1571 C C . PHE A 1 205 ? 10.219 -29.406 -2.867 1 93.88 205 PHE A C 1
ATOM 1573 O O . PHE A 1 205 ? 9.656 -29.062 -3.908 1 93.88 205 PHE A O 1
ATOM 1580 N N . ASP A 1 206 ? 9.594 -29.531 -1.649 1 94.69 206 ASP A N 1
ATOM 1581 C CA . ASP A 1 206 ? 8.195 -29.125 -1.534 1 94.69 206 ASP A CA 1
ATOM 1582 C C . ASP A 1 206 ? 8.078 -27.609 -1.423 1 94.69 206 ASP A C 1
ATOM 1584 O O . ASP A 1 206 ? 6.98 -27.062 -1.524 1 94.69 206 ASP A O 1
ATOM 1588 N N . ALA A 1 207 ? 9.156 -26.969 -1.227 1 90.88 207 ALA A N 1
ATOM 1589 C CA . ALA A 1 207 ? 9.227 -25.516 -1.188 1 90.88 207 ALA A CA 1
ATOM 1590 C C . ALA A 1 207 ? 10.086 -24.969 -2.33 1 90.88 207 ALA A C 1
ATOM 1592 O O . ALA A 1 207 ? 10.93 -25.688 -2.875 1 90.88 207 ALA A O 1
ATOM 1593 N N . GLY A 1 208 ? 9.758 -23.734 -2.719 1 87.38 208 GLY A N 1
ATOM 1594 C CA . GLY A 1 208 ? 10.586 -23.109 -3.742 1 87.38 208 GLY A CA 1
ATOM 1595 C C . GLY A 1 208 ? 11.844 -22.469 -3.186 1 87.38 208 GLY A C 1
ATOM 1596 O O . GLY A 1 208 ? 11.898 -22.125 -2.002 1 87.38 208 GLY A O 1
ATOM 1597 N N . PRO A 1 209 ? 12.836 -22.422 -4 1 87.81 209 PRO A N 1
ATOM 1598 C CA . PRO A 1 209 ? 14.039 -21.734 -3.541 1 87.81 209 PRO A CA 1
ATOM 1599 C C . PRO A 1 209 ? 13.805 -20.25 -3.268 1 87.81 209 PRO A C 1
ATOM 1601 O O . PRO A 1 209 ? 13.297 -19.531 -4.133 1 87.81 209 PRO A O 1
ATOM 1604 N N . VAL A 1 210 ? 14.188 -19.828 -2.076 1 87.81 210 VAL A N 1
ATOM 1605 C CA . VAL A 1 210 ? 14.125 -18.406 -1.739 1 87.81 210 VAL A CA 1
ATOM 1606 C C . VAL A 1 210 ? 15.102 -17.625 -2.611 1 87.81 210 VAL A C 1
ATOM 1608 O O . VAL A 1 210 ? 16.297 -17.938 -2.654 1 87.81 210 VAL A O 1
ATOM 1611 N N . SER A 1 211 ? 14.594 -16.609 -3.279 1 90.56 211 SER A N 1
ATOM 1612 C CA . SER A 1 211 ? 15.406 -15.922 -4.281 1 90.56 211 SER A CA 1
ATOM 1613 C C . SER A 1 211 ? 15.227 -14.406 -4.199 1 90.56 211 SER A C 1
ATOM 1615 O O . SER A 1 211 ? 14.188 -13.93 -3.746 1 90.56 211 SER A O 1
ATOM 1617 N N . ASP A 1 212 ? 16.281 -13.68 -4.59 1 92.56 212 ASP A N 1
ATOM 1618 C CA . ASP A 1 212 ? 16.172 -12.266 -4.934 1 92.56 212 ASP A CA 1
ATOM 1619 C C . ASP A 1 212 ? 15.57 -12.086 -6.328 1 92.56 212 ASP A C 1
ATOM 1621 O O . ASP A 1 212 ? 15.734 -12.953 -7.195 1 92.56 212 ASP A O 1
ATOM 1625 N N . GLY A 1 213 ? 14.898 -11 -6.469 1 95.94 213 GLY A N 1
ATOM 1626 C CA . GLY A 1 213 ? 14.43 -10.742 -7.824 1 95.94 213 GLY A CA 1
ATOM 1627 C C . GLY A 1 213 ? 13.602 -9.477 -7.941 1 95.94 213 GLY A C 1
ATOM 1628 O O . GLY A 1 213 ? 13.336 -8.812 -6.938 1 95.94 213 GLY A O 1
ATOM 1629 N N . ALA A 1 214 ? 13.305 -9.164 -9.156 1 97.94 214 ALA A N 1
ATOM 1630 C CA . ALA A 1 214 ? 12.469 -8.008 -9.484 1 97.94 214 ALA A CA 1
ATOM 1631 C C . ALA A 1 214 ? 11.711 -8.234 -10.789 1 97.94 214 ALA A C 1
ATOM 1633 O O . ALA A 1 214 ? 12.203 -8.914 -11.695 1 97.94 214 ALA A O 1
ATOM 1634 N N . ALA A 1 215 ? 10.586 -7.734 -10.852 1 98.69 215 ALA A N 1
ATOM 1635 C CA . ALA A 1 215 ? 9.75 -7.719 -12.047 1 98.69 215 ALA A CA 1
ATOM 1636 C C . ALA A 1 215 ? 9.023 -6.387 -12.195 1 98.69 215 ALA A C 1
ATOM 1638 O O . ALA A 1 215 ? 8.75 -5.711 -11.195 1 98.69 215 ALA A O 1
ATOM 1639 N N . VAL A 1 216 ? 8.734 -5.953 -13.414 1 98.75 216 VAL A N 1
ATOM 1640 C CA . VAL A 1 216 ? 8.062 -4.684 -13.656 1 98.75 216 VAL A CA 1
ATOM 1641 C C . VAL A 1 216 ? 6.934 -4.883 -14.672 1 98.75 216 VAL A C 1
ATOM 1643 O O . VAL A 1 216 ? 7.051 -5.695 -15.586 1 98.75 216 VAL A O 1
ATOM 1646 N N . VAL A 1 217 ? 5.852 -4.191 -14.5 1 98.75 217 VAL A N 1
ATOM 1647 C CA . VAL A 1 217 ? 4.699 -4.156 -15.391 1 98.75 217 VAL A CA 1
ATOM 1648 C C . VAL A 1 217 ? 4.227 -2.715 -15.562 1 98.75 217 VAL A C 1
ATOM 1650 O O . VAL A 1 217 ? 3.971 -2.014 -14.578 1 98.75 217 VAL A O 1
ATOM 1653 N N . LEU A 1 218 ? 4.16 -2.232 -16.75 1 98.75 218 LEU A N 1
ATOM 1654 C CA . LEU A 1 218 ? 3.539 -0.939 -17.016 1 98.75 218 LEU A CA 1
ATOM 1655 C C . LEU A 1 218 ? 2.059 -1.102 -17.344 1 98.75 218 LEU A C 1
ATOM 1657 O O . LEU A 1 218 ? 1.704 -1.739 -18.344 1 98.75 218 LEU A O 1
ATOM 1661 N N . LEU A 1 219 ? 1.2 -0.587 -16.484 1 98.62 219 LEU A N 1
ATOM 1662 C CA . LEU A 1 219 ? -0.237 -0.531 -16.734 1 98.62 219 LEU A CA 1
ATOM 1663 C C . LEU A 1 219 ? -0.625 0.786 -17.391 1 98.62 219 LEU A C 1
ATOM 1665 O O . LEU A 1 219 ? -0.166 1.854 -16.984 1 98.62 219 LEU A O 1
ATOM 1669 N N . VAL A 1 220 ? -1.441 0.698 -18.422 1 98.44 220 VAL A N 1
ATOM 1670 C CA . VAL A 1 220 ? -1.885 1.909 -19.109 1 98.44 220 VAL A CA 1
ATOM 1671 C C . VAL A 1 220 ? -3.4 1.873 -19.281 1 98.44 220 VAL A C 1
ATOM 1673 O O . VAL A 1 220 ? -3.99 0.797 -19.406 1 98.44 220 VAL A O 1
ATOM 1676 N N . GLY A 1 221 ? -3.998 3.059 -19.203 1 97.31 221 GLY A N 1
ATOM 1677 C CA . GLY A 1 221 ? -5.422 3.176 -19.469 1 97.31 221 GLY A CA 1
ATOM 1678 C C . GLY A 1 221 ? -5.762 3.152 -20.938 1 97.31 221 GLY A C 1
ATOM 1679 O O . GLY A 1 221 ? -4.871 3.252 -21.797 1 97.31 221 GLY A O 1
ATOM 1680 N N . GLU A 1 222 ? -7.008 2.918 -21.328 1 94.62 222 GLU A N 1
ATOM 1681 C CA . GLU A 1 222 ? -7.484 2.822 -22.703 1 94.62 222 GLU A CA 1
ATOM 1682 C C . GLU A 1 222 ? -7.18 4.098 -23.484 1 94.62 222 GLU A C 1
ATOM 1684 O O . GLU A 1 222 ? -6.945 4.051 -24.703 1 94.62 222 GLU A O 1
ATOM 1689 N N . GLY A 1 223 ? -7.074 5.242 -22.984 1 91 223 GLY A N 1
ATOM 1690 C CA . GLY A 1 223 ? -6.883 6.504 -23.688 1 91 223 GLY A CA 1
ATOM 1691 C C . GLY A 1 223 ? -5.422 6.816 -23.953 1 91 223 GLY A C 1
ATOM 1692 O O . GLY A 1 223 ? -5.109 7.797 -24.625 1 91 223 GLY A O 1
ATOM 1693 N N . VAL A 1 224 ? -4.5 5.918 -23.562 1 94.25 224 VAL A N 1
ATOM 1694 C CA . VAL A 1 224 ? -3.074 6.176 -23.734 1 94.25 224 VAL A CA 1
ATOM 1695 C C . VAL A 1 224 ? -2.635 5.711 -25.125 1 94.25 224 VAL A C 1
ATOM 1697 O O . VAL A 1 224 ? -2.791 4.539 -25.469 1 94.25 224 VAL A O 1
ATOM 1700 N N . GLU A 1 225 ? -2.094 6.582 -25.906 1 92.38 225 GLU A N 1
ATOM 1701 C CA . GLU A 1 225 ? -1.655 6.27 -27.266 1 92.38 225 GLU A CA 1
ATOM 1702 C C . GLU A 1 225 ? -0.192 5.84 -27.297 1 92.38 225 GLU A C 1
ATOM 1704 O O . GLU A 1 225 ? 0.539 6.051 -26.312 1 92.38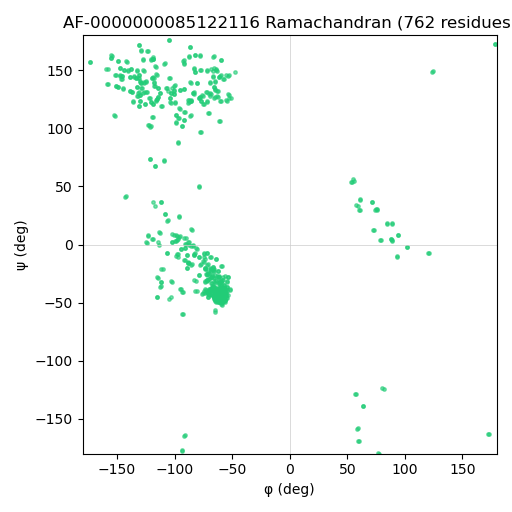 225 GLU A O 1
ATOM 1709 N N . GLY A 1 226 ? 0.187 5.094 -28.281 1 91.25 226 GLY A N 1
ATOM 1710 C CA . GLY A 1 226 ? 1.583 4.734 -28.469 1 91.25 226 GLY A CA 1
ATOM 1711 C C . GLY A 1 226 ? 1.947 3.406 -27.828 1 91.25 226 GLY A C 1
ATOM 1712 O O . GLY A 1 226 ? 3.064 2.914 -28 1 91.25 226 GLY A O 1
ATOM 1713 N N . CYS A 1 227 ? 1.034 2.908 -27.062 1 93.12 227 CYS A N 1
ATOM 1714 C CA . CYS A 1 227 ? 1.278 1.629 -26.406 1 93.12 227 CYS A CA 1
ATOM 1715 C C . CYS A 1 227 ? 0.452 0.52 -27.047 1 93.12 227 CYS A C 1
ATOM 1717 O O . CYS A 1 227 ? -0.719 0.722 -27.375 1 93.12 227 CYS A O 1
ATOM 1719 N N . GLU A 1 228 ? 1.141 -0.619 -27.281 1 88.44 228 GLU A N 1
ATOM 1720 C CA . GLU A 1 228 ? 0.391 -1.787 -27.734 1 88.44 228 GLU A CA 1
ATOM 1721 C C . GLU A 1 228 ? -0.511 -2.324 -26.625 1 88.44 228 GLU A C 1
ATOM 1723 O O . GLU A 1 228 ? -0.082 -2.457 -25.484 1 88.44 228 GLU A O 1
ATOM 1728 N N . LYS A 1 229 ? -1.751 -2.541 -26.906 1 90.19 229 LYS A N 1
ATOM 1729 C CA . LYS A 1 229 ? -2.736 -2.977 -25.922 1 90.19 229 LYS A CA 1
ATOM 1730 C C . LYS A 1 229 ? -3.293 -4.352 -26.266 1 90.19 229 LYS A C 1
ATOM 1732 O O . LYS A 1 229 ? -4.508 -4.52 -26.406 1 90.19 229 LYS A O 1
ATOM 1737 N N . HIS A 1 230 ? -2.369 -5.398 -26.156 1 93.5 230 HIS A N 1
ATOM 1738 C CA . HIS A 1 230 ? -2.727 -6.754 -26.562 1 93.5 230 HIS A CA 1
ATOM 1739 C C . HIS A 1 230 ? -3.346 -7.531 -25.406 1 93.5 230 HIS A C 1
ATOM 1741 O O . HIS A 1 230 ? -4.016 -8.539 -25.625 1 93.5 230 HIS A O 1
ATOM 1747 N N . VAL A 1 231 ? -3.086 -7.047 -24.203 1 98.38 231 VAL A N 1
ATOM 1748 C CA . VAL A 1 231 ? -3.588 -7.777 -23.031 1 98.38 231 VAL A CA 1
ATOM 1749 C C . VAL A 1 231 ? -4.293 -6.816 -22.078 1 98.38 231 VAL A C 1
ATOM 1751 O O . VAL A 1 231 ? -3.693 -5.844 -21.609 1 98.38 231 VAL A O 1
ATOM 1754 N N . GLU A 1 232 ? -5.535 -7.09 -21.875 1 98.69 232 GLU A N 1
ATOM 1755 C CA . GLU A 1 232 ? -6.348 -6.305 -20.953 1 98.69 232 GLU A CA 1
ATOM 1756 C C . GLU A 1 232 ? -6.395 -6.949 -19.562 1 98.69 232 GLU A C 1
ATOM 1758 O O . GLU A 1 232 ? -6.488 -8.172 -19.453 1 98.69 232 GLU A O 1
ATOM 1763 N N . VAL A 1 233 ? -6.184 -6.18 -18.531 1 98.69 233 VAL A N 1
ATOM 1764 C CA . VAL A 1 233 ? -6.543 -6.609 -17.172 1 98.69 233 VAL A CA 1
ATOM 1765 C C . VAL A 1 233 ? -8.047 -6.469 -16.969 1 98.69 233 VAL A C 1
ATOM 1767 O O . VAL A 1 233 ? -8.539 -5.395 -16.625 1 98.69 233 VAL A O 1
ATOM 1770 N N . LYS A 1 234 ? -8.758 -7.539 -17.141 1 97.69 234 LYS A N 1
ATOM 1771 C CA . LYS A 1 234 ? -10.219 -7.504 -17.141 1 97.69 234 LYS A CA 1
ATOM 1772 C C . LYS A 1 234 ? -10.75 -7.16 -15.75 1 97.69 234 LYS A C 1
ATOM 1774 O O . LYS A 1 234 ? -11.742 -6.43 -15.625 1 97.69 234 LYS A O 1
ATOM 1779 N N . GLY A 1 235 ? -10.086 -7.727 -14.797 1 96.75 235 GLY A N 1
ATOM 1780 C CA . GLY A 1 235 ? -10.523 -7.48 -13.43 1 96.75 235 GLY A CA 1
ATOM 1781 C C . GLY A 1 235 ? -9.586 -8.062 -12.391 1 96.75 235 GLY A C 1
ATOM 1782 O O . GLY A 1 235 ? -8.789 -8.953 -12.695 1 96.75 235 GLY A O 1
ATOM 1783 N N . VAL A 1 236 ? -9.594 -7.555 -11.211 1 97.88 236 VAL A N 1
ATOM 1784 C CA . VAL A 1 236 ? -8.82 -8 -10.062 1 97.88 236 VAL A CA 1
ATOM 1785 C C . VAL A 1 236 ? -9.734 -8.172 -8.852 1 97.88 236 VAL A C 1
ATOM 1787 O O . VAL A 1 236 ? -10.586 -7.312 -8.586 1 97.88 236 VAL A O 1
ATOM 1790 N N . GLU A 1 237 ? -9.68 -9.297 -8.211 1 98 237 GLU A N 1
ATOM 1791 C CA . GLU A 1 237 ? -10.383 -9.555 -6.957 1 98 237 GLU A CA 1
ATOM 1792 C C . GLU A 1 237 ? -9.414 -9.859 -5.82 1 98 237 GLU A C 1
ATOM 1794 O O . GLU A 1 237 ? -8.352 -10.438 -6.051 1 98 237 GLU A O 1
ATOM 1799 N N . ALA A 1 238 ? -9.695 -9.43 -4.645 1 98.12 238 ALA A N 1
ATOM 1800 C CA . ALA A 1 238 ? -8.906 -9.688 -3.443 1 98.12 238 ALA A CA 1
ATOM 1801 C C . ALA A 1 238 ? -9.789 -10.141 -2.287 1 98.12 238 ALA A C 1
ATOM 1803 O O . ALA A 1 238 ? -10.953 -9.742 -2.197 1 98.12 238 ALA A O 1
ATOM 1804 N N . ALA A 1 239 ? -9.258 -10.922 -1.455 1 98.06 239 ALA A N 1
ATOM 1805 C CA . ALA A 1 239 ? -9.953 -11.406 -0.262 1 98.06 239 ALA A CA 1
ATOM 1806 C C . ALA A 1 239 ? -8.953 -11.789 0.832 1 98.06 239 ALA A C 1
ATOM 1808 O O . ALA A 1 239 ? -7.758 -11.914 0.571 1 98.06 239 ALA A O 1
ATOM 1809 N N . THR A 1 240 ? -9.492 -11.883 2.016 1 96.31 240 THR A N 1
ATOM 1810 C CA . THR A 1 240 ? -8.688 -12.344 3.141 1 96.31 240 THR A CA 1
ATOM 1811 C C . THR A 1 240 ? -9.289 -13.602 3.762 1 96.31 240 THR A C 1
ATOM 1813 O O . THR A 1 240 ? -10.43 -13.969 3.451 1 96.31 240 THR A O 1
ATOM 1816 N N . ASP A 1 241 ? -8.484 -14.289 4.453 1 93.81 241 ASP A N 1
ATOM 1817 C CA . ASP A 1 241 ? -8.867 -15.344 5.395 1 93.81 241 ASP A CA 1
ATOM 1818 C C . ASP A 1 241 ? -8.164 -15.156 6.738 1 93.81 241 ASP A C 1
ATOM 1820 O O . ASP A 1 241 ? -7.312 -14.281 6.883 1 93.81 241 ASP A O 1
ATOM 1824 N N . TYR A 1 242 ? -8.578 -15.945 7.684 1 88.25 242 TYR A N 1
ATOM 1825 C CA . TYR A 1 242 ? -7.965 -15.844 9.008 1 88.25 242 TYR A CA 1
ATOM 1826 C C . TYR A 1 242 ? -6.5 -16.266 8.961 1 88.25 242 TYR A C 1
ATOM 1828 O O . TYR A 1 242 ? -6.152 -17.266 8.32 1 88.25 242 TYR A O 1
ATOM 1836 N N . GLN A 1 243 ? -5.699 -15.5 9.594 1 81.38 243 GLN A N 1
ATOM 1837 C CA . GLN A 1 243 ? -4.273 -15.805 9.641 1 81.38 243 GLN A CA 1
ATOM 1838 C C . GLN A 1 243 ? -4.016 -17.094 10.438 1 81.38 243 GLN A C 1
ATOM 1840 O O . GLN A 1 243 ? -3.16 -17.891 10.062 1 81.38 243 GLN A O 1
ATOM 1845 N N . SER A 1 244 ? -4.797 -17.203 11.461 1 80.44 244 SER A N 1
ATOM 1846 C CA . SER A 1 244 ? -4.668 -18.391 12.297 1 80.44 244 SER A CA 1
ATOM 1847 C C . SER A 1 244 ? -5.445 -19.578 11.711 1 80.44 244 SER A C 1
ATOM 1849 O O . SER A 1 244 ? -6.641 -19.453 11.43 1 80.44 244 SER A O 1
ATOM 1851 N N . LEU A 1 245 ? -4.766 -20.719 11.625 1 82.56 245 LEU A N 1
ATOM 1852 C CA . LEU A 1 245 ? -5.414 -21.922 11.102 1 82.56 245 LEU A CA 1
ATOM 1853 C C . LEU A 1 245 ? -6.551 -22.359 12.008 1 82.56 245 LEU A C 1
ATOM 1855 O O . LEU A 1 245 ? -7.559 -22.891 11.539 1 82.56 245 LEU A O 1
ATOM 1859 N N . GLY A 1 246 ? -6.324 -22.062 13.289 1 81.88 246 GLY A N 1
ATOM 1860 C CA . GLY A 1 246 ? -7.309 -22.484 14.273 1 81.88 246 GLY A CA 1
ATOM 1861 C C . GLY A 1 246 ? -8.641 -21.781 14.133 1 81.88 246 GLY A C 1
ATOM 1862 O O . GLY A 1 246 ? -9.672 -22.297 14.57 1 81.88 246 GLY A O 1
ATOM 1863 N N . LEU A 1 247 ? -8.625 -20.625 13.445 1 83.31 247 LEU A N 1
ATOM 1864 C CA . LEU A 1 247 ? -9.844 -19.844 13.289 1 83.31 247 LEU A CA 1
ATOM 1865 C C . LEU A 1 247 ? -10.547 -20.188 11.984 1 83.31 247 LEU A C 1
ATOM 1867 O O . LEU A 1 247 ? -11.688 -19.766 11.75 1 83.31 247 LEU A O 1
ATOM 1871 N N . ARG A 1 248 ? -9.938 -21.047 11.164 1 89.25 248 ARG A N 1
ATOM 1872 C CA . ARG A 1 248 ? -10.484 -21.328 9.844 1 89.25 248 ARG A CA 1
ATOM 1873 C C . ARG A 1 248 ? -11.516 -22.453 9.906 1 89.25 248 ARG A C 1
ATOM 1875 O O . ARG A 1 248 ? -11.344 -23.406 10.656 1 89.25 248 ARG A O 1
ATOM 1882 N N . PRO A 1 249 ? -12.555 -22.25 9.156 1 88.88 249 PRO A N 1
ATOM 1883 C CA . PRO A 1 249 ? -13.562 -23.312 9.133 1 88.88 249 PRO A CA 1
ATOM 1884 C C . PRO A 1 249 ? -13.016 -24.641 8.594 1 88.88 249 PRO A C 1
ATOM 1886 O O . PRO A 1 249 ? -13.492 -25.719 8.984 1 88.88 249 PRO A O 1
ATOM 1889 N N . ALA A 1 250 ? -12.148 -24.625 7.703 1 92.31 250 ALA A N 1
ATOM 1890 C CA . ALA A 1 250 ? -11.508 -25.781 7.09 1 92.31 250 ALA A CA 1
ATOM 1891 C C . ALA A 1 250 ? -10.047 -25.484 6.766 1 92.31 250 ALA A C 1
ATOM 1893 O O . ALA A 1 250 ? -9.719 -24.422 6.262 1 92.31 250 ALA A O 1
ATOM 1894 N N . ILE A 1 251 ? -9.227 -26.438 7.105 1 91.44 251 ILE A N 1
ATOM 1895 C CA . ILE A 1 251 ? -7.809 -26.172 6.863 1 91.44 251 ILE A CA 1
ATOM 1896 C C . ILE A 1 251 ? -7.379 -26.828 5.555 1 91.44 251 ILE A C 1
ATOM 1898 O O . ILE A 1 251 ? -6.258 -26.625 5.086 1 91.44 251 ILE A O 1
ATOM 1902 N N . ASP A 1 252 ? -8.266 -27.656 4.926 1 94.44 252 ASP A N 1
ATOM 1903 C CA . ASP A 1 252 ? -7.941 -28.281 3.65 1 94.44 252 ASP A CA 1
ATOM 1904 C C . ASP A 1 252 ? -8.5 -27.484 2.48 1 94.44 252 ASP A C 1
ATOM 1906 O O . ASP A 1 252 ? -8.867 -28.047 1.447 1 94.44 252 ASP A O 1
ATOM 1910 N N . GLU A 1 253 ? -8.703 -26.234 2.725 1 95.38 253 GLU A N 1
ATOM 1911 C CA . GLU A 1 253 ? -9.156 -25.297 1.696 1 95.38 253 GLU A CA 1
ATOM 1912 C C . GLU A 1 253 ? -8.43 -23.969 1.799 1 95.38 253 GLU A C 1
ATOM 1914 O O . GLU A 1 253 ? -8.062 -23.531 2.895 1 95.38 253 GLU A O 1
ATOM 1919 N N . LEU A 1 254 ? -8.18 -23.406 0.65 1 96.75 254 LEU A N 1
ATOM 1920 C CA . LEU A 1 254 ? -7.746 -22.016 0.617 1 96.75 254 LEU A CA 1
ATOM 1921 C C . LEU A 1 254 ? -8.922 -21.094 0.352 1 96.75 254 LEU A C 1
ATOM 1923 O O . LEU A 1 254 ? -9.164 -20.688 -0.792 1 96.75 254 LEU A O 1
ATOM 1927 N N . ARG A 1 255 ? -9.547 -20.719 1.413 1 96.81 255 ARG A N 1
ATOM 1928 C CA . ARG A 1 255 ? -10.836 -20.031 1.344 1 96.81 255 ARG A CA 1
ATOM 1929 C C . ARG A 1 255 ? -10.727 -18.719 0.575 1 96.81 255 ARG A C 1
ATOM 1931 O O . ARG A 1 255 ? -11.578 -18.406 -0.259 1 96.81 255 ARG A O 1
ATOM 1938 N N . ALA A 1 256 ? -9.719 -17.922 0.879 1 97.12 256 ALA A N 1
ATOM 1939 C CA . ALA A 1 256 ? -9.547 -16.656 0.18 1 97.12 256 ALA A CA 1
ATOM 1940 C C . ALA A 1 256 ? -9.406 -16.859 -1.324 1 97.12 256 ALA A C 1
ATOM 1942 O O . ALA A 1 256 ? -9.922 -16.078 -2.121 1 97.12 256 ALA A O 1
ATOM 1943 N N . VAL A 1 257 ? -8.711 -17.938 -1.717 1 98.06 257 VAL A N 1
ATOM 1944 C CA . VAL A 1 257 ? -8.523 -18.281 -3.127 1 98.06 257 VAL A CA 1
ATOM 1945 C C . VAL A 1 257 ? -9.875 -18.625 -3.754 1 98.06 257 VAL A C 1
ATOM 1947 O O . VAL A 1 257 ? -10.195 -18.172 -4.852 1 98.06 257 VAL A O 1
ATOM 1950 N N . ARG A 1 258 ? -10.602 -19.438 -3.084 1 97.88 258 ARG A N 1
ATOM 1951 C CA . ARG A 1 258 ? -11.93 -19.812 -3.58 1 97.88 258 ARG A CA 1
ATOM 1952 C C . ARG A 1 258 ? -12.805 -18.578 -3.781 1 97.88 258 ARG A C 1
ATOM 1954 O O . ARG A 1 258 ? -13.445 -18.422 -4.824 1 97.88 258 ARG A O 1
ATOM 1961 N N . ILE A 1 259 ? -12.812 -17.688 -2.84 1 98.06 259 ILE A N 1
ATOM 1962 C CA . ILE A 1 259 ? -13.68 -16.516 -2.857 1 98.06 259 ILE A CA 1
ATOM 1963 C C . ILE A 1 259 ? -13.328 -15.633 -4.051 1 98.06 259 ILE A C 1
ATOM 1965 O O . ILE A 1 259 ? -14.203 -15.219 -4.805 1 98.06 259 ILE A O 1
ATOM 1969 N N . VAL A 1 260 ? -12.023 -15.336 -4.234 1 98.19 260 VAL A N 1
ATOM 1970 C CA . VAL A 1 260 ? -11.633 -14.43 -5.309 1 98.19 260 VAL A CA 1
ATOM 1971 C C . VAL A 1 260 ? -11.922 -15.07 -6.664 1 98.19 260 VAL A C 1
ATOM 1973 O O . VAL A 1 260 ? -12.32 -14.391 -7.609 1 98.19 260 VAL A O 1
ATOM 1976 N N . ALA A 1 261 ? -11.734 -16.359 -6.789 1 97.56 261 ALA A N 1
ATOM 1977 C CA . ALA A 1 261 ? -12.031 -17.062 -8.031 1 97.56 261 ALA A CA 1
ATOM 1978 C C . ALA A 1 261 ? -13.523 -17.016 -8.344 1 97.56 261 ALA A C 1
ATOM 1980 O O . ALA A 1 261 ? -13.922 -16.672 -9.461 1 97.56 261 ALA A O 1
ATOM 1981 N N . GLU A 1 262 ? -14.336 -17.328 -7.383 1 97.69 262 GLU A N 1
ATOM 1982 C CA . GLU A 1 262 ? -15.781 -17.344 -7.566 1 97.69 262 GLU A CA 1
ATOM 1983 C C . GLU A 1 262 ? -16.297 -15.961 -7.961 1 97.69 262 GLU A C 1
ATOM 1985 O O . GLU A 1 262 ? -17.156 -15.836 -8.836 1 97.69 262 GLU A O 1
ATOM 1990 N N . ARG A 1 263 ? -15.773 -14.969 -7.312 1 97.69 263 ARG A N 1
ATOM 1991 C CA . ARG A 1 263 ? -16.188 -13.602 -7.625 1 97.69 263 ARG A CA 1
ATOM 1992 C C . ARG A 1 263 ? -15.828 -13.242 -9.062 1 97.69 263 ARG A C 1
ATOM 1994 O O . ARG A 1 263 ? -16.641 -12.641 -9.781 1 97.69 263 ARG A O 1
ATOM 2001 N N . LEU A 1 264 ? -14.617 -13.594 -9.469 1 97 264 LEU A N 1
ATOM 2002 C CA . LEU A 1 264 ? -14.188 -13.281 -10.828 1 97 264 LEU A CA 1
ATOM 2003 C C . LEU A 1 264 ? -15.016 -14.047 -11.852 1 97 264 LEU A C 1
ATOM 2005 O O . LEU A 1 264 ? -15.43 -13.484 -12.867 1 97 264 LEU A O 1
ATOM 2009 N N . TYR A 1 265 ? -15.219 -15.359 -11.578 1 97.81 265 TYR A N 1
ATOM 2010 C CA . TYR A 1 265 ? -16.016 -16.172 -12.484 1 97.81 265 TYR A CA 1
ATOM 2011 C C . TYR A 1 265 ? -17.422 -15.609 -12.633 1 97.81 265 TYR A C 1
ATOM 2013 O O . TYR A 1 265 ? -17.938 -15.492 -13.75 1 97.81 265 TYR A O 1
ATOM 2021 N N . LYS A 1 266 ? -18 -15.25 -11.531 1 97.69 266 LYS A N 1
ATOM 2022 C CA . LYS A 1 266 ? -19.344 -14.695 -11.547 1 97.69 266 LYS A CA 1
ATOM 2023 C C . LYS A 1 266 ? -19.391 -13.359 -12.297 1 97.69 266 LYS A C 1
ATOM 2025 O O . LYS A 1 266 ? -20.266 -13.148 -13.141 1 97.69 266 LYS A O 1
ATOM 2030 N N . ARG A 1 267 ? -18.484 -12.5 -12 1 96.25 267 ARG A N 1
ATOM 2031 C CA . ARG A 1 267 ? -18.438 -11.156 -12.562 1 96.25 267 ARG A CA 1
ATOM 2032 C C . ARG A 1 267 ? -18.312 -11.195 -14.086 1 96.25 267 ARG A C 1
ATOM 2034 O O . ARG A 1 267 ? -18.891 -10.359 -14.781 1 96.25 267 ARG A O 1
ATOM 2041 N N . PHE A 1 268 ? -17.578 -12.164 -14.555 1 96.94 268 PHE A N 1
ATOM 2042 C CA . PHE A 1 268 ? -17.312 -12.172 -15.992 1 96.94 268 PHE A CA 1
ATOM 2043 C C . PHE A 1 268 ? -17.984 -13.359 -16.656 1 96.94 268 PHE A C 1
ATOM 2045 O O . PHE A 1 268 ? -17.719 -13.664 -17.828 1 96.94 268 PHE A O 1
ATOM 2052 N N . ASN A 1 269 ? -18.859 -14.055 -15.938 1 97.19 269 ASN A N 1
ATOM 2053 C CA . ASN A 1 269 ? -19.609 -15.195 -16.438 1 97.19 269 ASN A CA 1
ATOM 2054 C C . ASN A 1 269 ? -18.703 -16.266 -17.047 1 97.19 269 ASN A C 1
ATOM 2056 O O . ASN A 1 269 ? -18.875 -16.656 -18.203 1 97.19 269 ASN A O 1
ATOM 2060 N N . LEU A 1 270 ? -17.75 -16.656 -16.219 1 97.38 270 LEU A N 1
ATOM 2061 C CA . LEU A 1 270 ? -16.766 -17.656 -16.609 1 97.38 270 LEU A CA 1
ATOM 2062 C C . LEU A 1 270 ? -16.844 -18.891 -15.711 1 97.38 270 LEU A C 1
ATOM 2064 O O . LEU A 1 270 ? -17.469 -18.844 -14.656 1 97.38 270 LEU A O 1
ATOM 2068 N N . THR A 1 271 ? -16.328 -19.953 -16.219 1 95.19 271 THR A N 1
ATOM 2069 C CA . THR A 1 271 ? -16 -21.141 -15.453 1 95.19 271 THR A CA 1
ATOM 2070 C C . THR A 1 271 ? -14.531 -21.516 -15.617 1 95.19 271 THR A C 1
ATOM 2072 O O . THR A 1 271 ? -13.836 -20.938 -16.453 1 95.19 271 THR A O 1
ATOM 2075 N N . PRO A 1 272 ? -14.047 -22.406 -14.766 1 93.31 272 PRO A N 1
ATOM 2076 C CA . PRO A 1 272 ? -12.633 -22.781 -14.859 1 93.31 272 PRO A CA 1
ATOM 2077 C C . PRO A 1 272 ? -12.234 -23.25 -16.25 1 93.31 272 PRO A C 1
ATOM 2079 O O . PRO A 1 272 ? -11.086 -23.078 -16.672 1 93.31 272 PRO A O 1
ATOM 2082 N N . ILE A 1 273 ? -13.148 -23.781 -16.984 1 91.81 273 ILE A N 1
ATOM 2083 C CA . ILE A 1 273 ? -12.867 -24.359 -18.297 1 91.81 273 ILE A CA 1
ATOM 2084 C C . ILE A 1 273 ? -12.562 -23.234 -19.297 1 91.81 273 ILE A C 1
ATOM 2086 O O . ILE A 1 273 ? -11.977 -23.484 -20.359 1 91.81 273 ILE A O 1
ATOM 2090 N N . ASN A 1 274 ? -12.922 -21.984 -18.984 1 95.8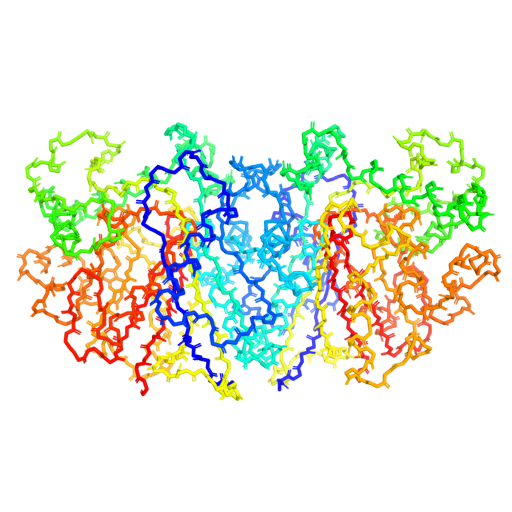1 274 ASN A N 1
ATOM 2091 C CA . ASN A 1 274 ? -12.727 -20.844 -19.859 1 95.81 274 ASN A CA 1
ATOM 2092 C C . ASN A 1 274 ? -11.328 -20.234 -19.703 1 95.81 274 ASN A C 1
ATOM 2094 O O . ASN A 1 274 ? -10.977 -19.297 -20.406 1 95.81 274 ASN A O 1
ATOM 2098 N N . ILE A 1 275 ? -10.531 -20.812 -18.781 1 98.06 275 ILE A N 1
ATOM 2099 C CA . ILE A 1 275 ? -9.195 -20.312 -18.531 1 98.06 275 ILE A CA 1
ATOM 2100 C C . ILE A 1 275 ? -8.164 -21.172 -19.234 1 98.06 275 ILE A C 1
ATOM 2102 O O . ILE A 1 275 ? -8.211 -22.406 -19.156 1 98.06 275 ILE A O 1
ATOM 2106 N N . ASP A 1 276 ? -7.227 -20.594 -19.938 1 98.31 276 ASP A N 1
ATOM 2107 C CA . ASP A 1 276 ? -6.219 -21.328 -20.688 1 98.31 276 ASP A CA 1
ATOM 2108 C C . ASP A 1 276 ? -4.953 -21.547 -19.859 1 98.31 276 ASP A C 1
ATOM 2110 O O . ASP A 1 276 ? -4.32 -22.594 -19.938 1 98.31 276 ASP A O 1
ATOM 2114 N N . VAL A 1 277 ? -4.594 -20.516 -19.141 1 98.44 277 VAL A N 1
ATOM 2115 C CA . VAL A 1 277 ? -3.35 -20.531 -18.375 1 98.44 277 VAL A CA 1
ATOM 2116 C C . VAL A 1 277 ? -3.613 -20.031 -16.953 1 98.44 277 VAL A C 1
ATOM 2118 O O . VAL A 1 277 ? -4.367 -19.078 -16.734 1 98.44 277 VAL A O 1
ATOM 2121 N N . ILE A 1 278 ? -3.062 -20.703 -15.961 1 98.62 278 ILE A N 1
ATOM 2122 C CA . ILE A 1 278 ? -3.129 -20.234 -14.578 1 98.62 278 ILE A CA 1
ATOM 2123 C C . ILE A 1 278 ? -1.721 -20.156 -14 1 98.62 278 ILE A C 1
ATOM 2125 O O . ILE A 1 278 ? -0.949 -21.109 -14.07 1 98.62 278 ILE A O 1
ATOM 2129 N N . GLU A 1 279 ? -1.327 -19.031 -13.586 1 98.62 279 GLU A N 1
ATOM 2130 C CA . GLU A 1 279 ? -0.165 -18.875 -12.719 1 98.62 279 GLU A CA 1
ATOM 2131 C C . GLU A 1 279 ? -0.583 -18.719 -11.266 1 98.62 279 GLU A C 1
ATOM 2133 O O . GLU A 1 279 ? -1.136 -17.688 -10.875 1 98.62 279 GLU A O 1
ATOM 2138 N N . LEU A 1 280 ? -0.425 -19.703 -10.516 1 97.19 280 LEU A N 1
ATOM 2139 C CA . LEU A 1 280 ? -0.802 -19.641 -9.109 1 97.19 280 LEU A CA 1
ATOM 2140 C C . LEU A 1 280 ? 0.422 -19.766 -8.211 1 97.19 280 LEU A C 1
ATOM 2142 O O . LEU A 1 280 ? 1.389 -20.453 -8.562 1 97.19 280 LEU A O 1
ATOM 2146 N N . ARG A 1 281 ? 0.39 -19.094 -7.109 1 96.25 281 ARG A N 1
ATOM 2147 C CA . ARG A 1 281 ? 1.475 -19.188 -6.137 1 96.25 281 ARG A CA 1
ATOM 2148 C C . ARG A 1 281 ? 1.417 -20.516 -5.391 1 96.25 281 ARG A C 1
ATOM 2150 O O . ARG A 1 281 ? 0.421 -20.828 -4.727 1 96.25 281 ARG A O 1
ATOM 2157 N N . ASP A 1 282 ? 2.424 -21.188 -5.52 1 95.56 282 ASP A N 1
ATOM 2158 C CA . ASP A 1 282 ? 2.521 -22.5 -4.895 1 95.56 282 ASP A CA 1
ATOM 2159 C C . ASP A 1 282 ? 3.715 -22.562 -3.943 1 95.56 282 ASP A C 1
ATOM 2161 O O . ASP A 1 282 ? 4.641 -23.344 -4.152 1 95.56 282 ASP A O 1
ATOM 2165 N N . VAL A 1 283 ? 3.557 -21.922 -2.84 1 88.81 283 VAL A N 1
ATOM 2166 C CA . VAL A 1 283 ? 4.668 -21.797 -1.902 1 88.81 283 VAL A CA 1
ATOM 2167 C C . VAL A 1 283 ? 5.145 -23.172 -1.469 1 88.81 283 VAL A C 1
ATOM 2169 O O . VAL A 1 283 ? 6.348 -23.406 -1.319 1 88.81 283 VAL A O 1
ATOM 2172 N N . TYR A 1 284 ? 4.25 -24.078 -1.199 1 93.38 284 TYR A N 1
ATOM 2173 C CA . TYR A 1 284 ? 4.523 -25.469 -0.901 1 93.38 284 TYR A CA 1
ATOM 2174 C C . TYR A 1 284 ? 3.699 -26.391 -1.795 1 93.38 284 TYR A C 1
ATOM 2176 O O . TYR A 1 284 ? 2.684 -25.984 -2.357 1 93.38 284 TYR A O 1
ATOM 2184 N N . SER A 1 285 ? 4.145 -27.625 -1.934 1 96.38 285 SER A N 1
ATOM 2185 C CA . SER A 1 285 ? 3.449 -28.578 -2.781 1 96.38 285 SER A CA 1
ATOM 2186 C C . SER A 1 285 ? 1.967 -28.656 -2.43 1 96.38 285 SER A C 1
ATOM 2188 O O . SER A 1 285 ? 1.114 -28.688 -3.32 1 96.38 285 SER A O 1
ATOM 2190 N N . ILE A 1 286 ? 1.701 -28.578 -1.133 1 96.69 286 ILE A N 1
ATOM 2191 C CA . ILE A 1 286 ? 0.325 -28.719 -0.667 1 96.69 286 ILE A CA 1
ATOM 2192 C C . ILE A 1 286 ? -0.492 -27.516 -1.119 1 96.69 286 ILE A C 1
ATOM 2194 O O . ILE A 1 286 ? -1.683 -27.641 -1.417 1 96.69 286 ILE A O 1
ATOM 2198 N N . THR A 1 287 ? 0.125 -26.328 -1.2 1 96.06 287 THR A N 1
ATOM 2199 C CA . THR A 1 287 ? -0.59 -25.141 -1.64 1 96.06 287 THR A CA 1
ATOM 2200 C C . THR A 1 287 ? -1.056 -25.297 -3.086 1 96.06 287 THR A C 1
ATOM 2202 O O . THR A 1 287 ? -2.137 -24.812 -3.447 1 96.06 287 THR A O 1
ATOM 2205 N N . GLY A 1 288 ? -0.25 -25.906 -3.895 1 97.38 288 GLY A N 1
ATOM 2206 C CA . GLY A 1 288 ? -0.653 -26.172 -5.266 1 97.38 288 GLY A CA 1
ATOM 2207 C C . GLY A 1 288 ? -1.894 -27.031 -5.371 1 97.38 288 GLY A C 1
ATOM 2208 O O . GLY A 1 288 ? -2.828 -26.703 -6.102 1 97.38 288 GLY A O 1
ATOM 2209 N N . LEU A 1 289 ? -1.896 -28.125 -4.648 1 97.94 289 LEU A N 1
ATOM 2210 C CA . LEU A 1 289 ? -3.025 -29.047 -4.688 1 97.94 289 LEU A CA 1
ATOM 2211 C C . LEU A 1 289 ? -4.297 -28.375 -4.184 1 97.94 289 LEU A C 1
ATOM 2213 O O . LEU A 1 289 ? -5.34 -28.438 -4.836 1 97.94 289 LEU A O 1
ATOM 2217 N N . LEU A 1 290 ? -4.164 -27.688 -3.064 1 97.94 290 LEU A N 1
ATOM 2218 C CA . LEU A 1 290 ? -5.324 -27.031 -2.469 1 97.94 290 LEU A CA 1
ATOM 2219 C C . LEU A 1 290 ? -5.836 -25.906 -3.367 1 97.94 290 LEU A C 1
ATOM 2221 O O . LEU A 1 290 ? -7.043 -25.672 -3.438 1 97.94 290 LEU A O 1
ATOM 2225 N N . ALA A 1 291 ? -4.918 -25.234 -3.994 1 97.88 291 ALA A N 1
ATOM 2226 C CA . ALA A 1 291 ? -5.316 -24.141 -4.887 1 97.88 291 ALA A CA 1
ATOM 2227 C C . ALA A 1 291 ? -6.105 -24.672 -6.078 1 97.88 291 ALA A C 1
ATOM 2229 O O . ALA A 1 291 ? -7.082 -24.062 -6.512 1 97.88 291 ALA A O 1
ATOM 2230 N N . LEU A 1 292 ? -5.711 -25.828 -6.664 1 98.12 292 LEU A N 1
ATOM 2231 C CA . LEU A 1 292 ? -6.449 -26.422 -7.77 1 98.12 292 LEU A CA 1
ATOM 2232 C C . LEU A 1 292 ? -7.898 -26.688 -7.379 1 98.12 292 LEU A C 1
ATOM 2234 O O . LEU A 1 292 ? -8.812 -26.422 -8.156 1 98.12 292 LEU A O 1
ATOM 2238 N N . GLU A 1 293 ? -8.031 -27.188 -6.223 1 98.31 293 GLU A N 1
ATOM 2239 C CA . GLU A 1 293 ? -9.367 -27.516 -5.727 1 98.31 293 GLU A CA 1
ATOM 2240 C C . GLU A 1 293 ? -10.148 -26.234 -5.406 1 98.31 293 GLU A C 1
ATOM 2242 O O . GLU A 1 293 ? -11.32 -26.125 -5.77 1 98.31 293 GLU A O 1
ATOM 2247 N N . SER A 1 294 ? -9.477 -25.25 -4.789 1 98 294 SER A N 1
ATOM 2248 C CA . SER A 1 294 ? -10.133 -24.016 -4.367 1 98 294 SER A CA 1
ATOM 2249 C C . SER A 1 294 ? -10.523 -23.172 -5.57 1 98 294 SER A C 1
ATOM 2251 O O . SER A 1 294 ? -11.484 -22.391 -5.5 1 98 294 SER A O 1
ATOM 2253 N N . LEU A 1 295 ? -9.844 -23.344 -6.691 1 98.12 295 LEU A N 1
ATOM 2254 C CA . LEU A 1 295 ? -10.148 -22.609 -7.918 1 98.12 295 LEU A CA 1
ATOM 2255 C C . LEU A 1 295 ? -11.297 -23.266 -8.672 1 98.12 295 LEU A C 1
ATOM 2257 O O . LEU A 1 295 ? -11.758 -22.75 -9.688 1 98.12 295 LEU A O 1
ATOM 2261 N N . GLY A 1 296 ? -11.711 -24.406 -8.227 1 97.5 296 GLY A N 1
ATOM 2262 C CA . GLY A 1 296 ? -12.812 -25.125 -8.859 1 97.5 296 GLY A CA 1
ATOM 2263 C C . GLY A 1 296 ? -12.375 -25.969 -10.039 1 97.5 296 GLY A C 1
ATOM 2264 O O . GLY A 1 296 ? -13.203 -26.359 -10.867 1 97.5 296 GLY A O 1
ATOM 2265 N N . LEU A 1 297 ? -11.086 -26.266 -10.148 1 97.75 297 LEU A N 1
ATOM 2266 C CA . LEU A 1 297 ? -10.578 -27.031 -11.289 1 97.75 297 LEU A CA 1
ATOM 2267 C C . LEU A 1 297 ? -10.789 -28.516 -11.094 1 97.75 297 LEU A C 1
ATOM 2269 O O . LEU A 1 297 ? -10.891 -29.266 -12.062 1 97.75 297 LEU A O 1
ATOM 2273 N N . VAL A 1 298 ? -10.758 -28.938 -9.914 1 97.06 298 VAL A N 1
ATOM 2274 C CA . VAL A 1 298 ? -10.914 -30.344 -9.547 1 97.06 298 VAL A CA 1
ATOM 2275 C C . VAL A 1 298 ? -11.688 -30.438 -8.234 1 97.06 298 VAL A C 1
ATOM 2277 O O . VAL A 1 298 ? -11.664 -29.516 -7.418 1 97.06 298 VAL A O 1
ATOM 2280 N N . GLU A 1 299 ? -12.414 -31.5 -8.047 1 97.25 299 GLU A N 1
ATOM 2281 C CA . GLU A 1 299 ? -13.172 -31.719 -6.824 1 97.25 299 GLU A CA 1
ATOM 2282 C C . GLU A 1 299 ? -12.25 -31.844 -5.617 1 97.25 299 GLU A C 1
ATOM 2284 O O . GLU A 1 299 ? -11.141 -32.375 -5.734 1 97.25 299 GLU A O 1
ATOM 2289 N N . LYS A 1 300 ? -12.82 -31.406 -4.488 1 96.88 300 LYS A N 1
ATOM 2290 C CA . LYS A 1 300 ? -12.07 -31.484 -3.236 1 96.88 300 LYS A CA 1
ATOM 2291 C C . LYS A 1 300 ? -11.555 -32.906 -2.988 1 96.88 300 LYS A C 1
ATOM 2293 O O . LYS A 1 300 ? -12.297 -33.875 -3.141 1 96.88 300 LYS A O 1
ATOM 2298 N N . GLY A 1 301 ? -10.281 -32.969 -2.707 1 97.44 301 GLY A N 1
ATOM 2299 C CA . GLY A 1 301 ? -9.664 -34.25 -2.379 1 97.44 301 GLY A CA 1
ATOM 2300 C C . GLY A 1 301 ? -9.148 -35 -3.596 1 97.44 301 GLY A C 1
ATOM 2301 O O . GLY A 1 301 ? -8.539 -36.062 -3.467 1 97.44 301 GLY A O 1
ATOM 2302 N N . HIS A 1 302 ? -9.242 -34.406 -4.789 1 97.88 302 HIS A N 1
ATOM 2303 C CA . HIS A 1 302 ? -8.938 -35.188 -5.992 1 97.88 302 HIS A CA 1
ATOM 2304 C C . HIS A 1 302 ? -7.773 -34.562 -6.762 1 97.88 302 HIS A C 1
ATOM 2306 O O . HIS A 1 302 ? -7.406 -35.031 -7.836 1 97.88 302 HIS A O 1
ATOM 2312 N N . ALA A 1 303 ? -7.152 -33.531 -6.242 1 98.06 303 ALA A N 1
ATOM 2313 C CA . ALA A 1 303 ? -6.109 -32.812 -6.961 1 98.06 303 ALA A CA 1
ATOM 2314 C C . ALA A 1 303 ? -4.895 -33.719 -7.211 1 98.06 303 ALA A C 1
ATOM 2316 O O . ALA A 1 303 ? -4.324 -33.688 -8.305 1 98.06 303 ALA A O 1
ATOM 2317 N N . ALA A 1 304 ? -4.52 -34.469 -6.215 1 97.25 304 ALA A N 1
ATOM 2318 C CA . ALA A 1 304 ? -3.35 -35.344 -6.352 1 97.25 304 ALA A CA 1
ATOM 2319 C C . ALA A 1 304 ? -3.557 -36.375 -7.457 1 97.25 304 ALA A C 1
ATOM 2321 O O . ALA A 1 304 ? -2.65 -36.625 -8.258 1 97.25 304 ALA A O 1
ATOM 2322 N N . ARG A 1 305 ? -4.691 -36.938 -7.449 1 96.81 305 ARG A N 1
ATOM 2323 C CA . ARG A 1 305 ? -5.02 -37.938 -8.469 1 96.81 305 ARG A CA 1
ATOM 2324 C C . ARG A 1 305 ? -5.07 -37.281 -9.852 1 96.81 305 ARG A C 1
ATOM 2326 O O . ARG A 1 305 ? -4.586 -37.875 -10.828 1 96.81 305 ARG A O 1
ATOM 2333 N N . ALA A 1 306 ? -5.652 -36.156 -9.953 1 97.31 306 ALA A N 1
ATOM 2334 C CA . ALA A 1 306 ? -5.723 -35.438 -11.227 1 97.31 306 ALA A CA 1
ATOM 2335 C C . ALA A 1 306 ? -4.324 -35.156 -11.773 1 97.31 306 ALA A C 1
ATOM 2337 O O . ALA A 1 306 ? -4.082 -35.281 -12.977 1 97.31 306 ALA A O 1
ATOM 2338 N N . LEU A 1 307 ? -3.463 -34.75 -10.891 1 96 307 LEU A N 1
ATOM 2339 C CA . LEU A 1 307 ? -2.082 -34.5 -11.297 1 96 307 LEU A CA 1
ATOM 2340 C C . LEU A 1 307 ? -1.431 -35.781 -11.812 1 96 307 LEU A C 1
ATOM 2342 O O . LEU A 1 307 ? -0.693 -35.75 -12.805 1 96 307 LEU A O 1
ATOM 2346 N N . GLU A 1 308 ? -1.633 -36.812 -11.086 1 95.5 308 GLU A N 1
ATOM 2347 C CA . GLU A 1 308 ? -1.086 -38.094 -11.461 1 95.5 308 GLU A CA 1
ATOM 2348 C C . GLU A 1 308 ? -1.578 -38.531 -12.844 1 95.5 308 GLU A C 1
ATOM 2350 O O . GLU A 1 308 ? -0.85 -39.188 -13.594 1 95.5 308 GLU A O 1
ATOM 2355 N N . GLU A 1 309 ? -2.764 -38.125 -13.188 1 96.25 309 GLU A N 1
ATOM 2356 C CA . GLU A 1 309 ? -3.375 -38.469 -14.469 1 96.25 309 GLU A CA 1
ATOM 2357 C C . GLU A 1 309 ? -2.92 -37.5 -15.57 1 96.25 309 GLU A C 1
ATOM 2359 O O . GLU A 1 309 ? -3.352 -37.625 -16.719 1 96.25 309 GLU A O 1
ATOM 2364 N N . GLY A 1 310 ? -2.102 -36.531 -15.258 1 95.19 310 GLY A N 1
ATOM 2365 C CA . GLY A 1 310 ? -1.496 -35.656 -16.234 1 95.19 310 GLY A CA 1
ATOM 2366 C C . GLY A 1 310 ? -2.283 -3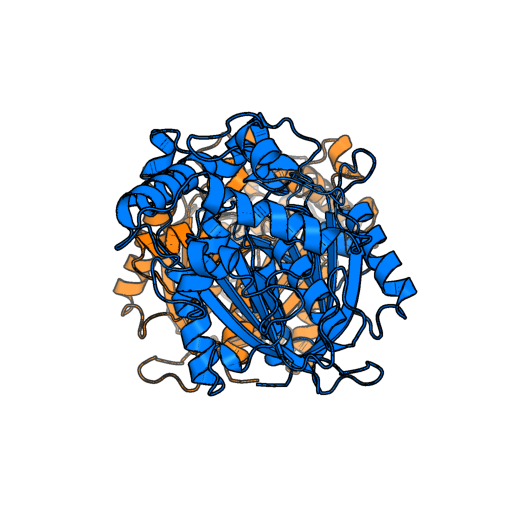4.375 -16.453 1 95.19 310 GLY A C 1
ATOM 2367 O O . GLY A 1 310 ? -1.943 -33.562 -17.328 1 95.19 310 GLY A O 1
ATOM 2368 N N . ARG A 1 311 ? -3.281 -34.188 -15.625 1 96.38 311 ARG A N 1
ATOM 2369 C CA . ARG A 1 311 ? -4.082 -32.969 -15.758 1 96.38 311 ARG A CA 1
ATOM 2370 C C . ARG A 1 311 ? -3.262 -31.719 -15.422 1 96.38 311 ARG A C 1
ATOM 2372 O O . ARG A 1 311 ? -2.312 -31.797 -14.633 1 96.38 311 ARG A O 1
ATOM 2379 N N . PHE A 1 312 ? -3.551 -30.562 -16.031 1 96.19 312 PHE A N 1
ATOM 2380 C CA . PHE A 1 312 ? -3.023 -29.219 -15.781 1 96.19 312 PHE A CA 1
ATOM 2381 C C . PHE A 1 312 ? -1.596 -29.094 -16.297 1 96.19 312 PHE A C 1
ATOM 2383 O O . PHE A 1 312 ? -0.859 -28.188 -15.898 1 96.19 312 PHE A O 1
ATOM 2390 N N . GLY A 1 313 ? -1.146 -30.094 -17.109 1 94.5 313 GLY A N 1
ATOM 2391 C CA . GLY A 1 313 ? 0.162 -30.047 -17.734 1 94.5 313 GLY A CA 1
ATOM 2392 C C . GLY A 1 313 ? 0.136 -29.406 -19.125 1 94.5 313 GLY A C 1
ATOM 2393 O O . GLY A 1 313 ? -0.833 -28.734 -19.484 1 94.5 313 GLY A O 1
ATOM 2394 N N . ALA A 1 314 ? 1.163 -29.594 -19.859 1 92.44 314 ALA A N 1
ATOM 2395 C CA . ALA A 1 314 ? 1.396 -28.906 -21.141 1 92.44 314 ALA A CA 1
ATOM 2396 C C . ALA A 1 314 ? 0.317 -29.266 -22.156 1 92.44 314 ALA A C 1
ATOM 2398 O O . ALA A 1 314 ? -0.01 -28.469 -23.031 1 92.44 314 ALA A O 1
ATOM 2399 N N . ASN A 1 315 ? -0.285 -30.438 -22.016 1 90.62 315 ASN A N 1
ATOM 2400 C CA . ASN A 1 315 ? -1.242 -30.906 -23.016 1 90.62 315 ASN A CA 1
ATOM 2401 C C . ASN A 1 315 ? -2.676 -30.812 -22.5 1 90.62 315 ASN A C 1
ATOM 2403 O O . ASN A 1 315 ? -3.568 -31.5 -23 1 90.62 315 ASN A O 1
ATOM 2407 N N . ASP A 1 316 ? -2.9 -30 -21.531 1 94.06 316 ASP A N 1
ATOM 2408 C CA . ASP A 1 316 ? -4.219 -29.812 -20.938 1 94.06 316 ASP A CA 1
ATOM 2409 C C . ASP A 1 316 ? -4.582 -28.328 -20.859 1 94.06 316 ASP A C 1
ATOM 2411 O O . ASP A 1 316 ? -3.764 -27.469 -21.188 1 94.06 316 ASP A O 1
ATOM 2415 N N . ARG A 1 317 ? -5.867 -28.125 -20.594 1 94.31 317 ARG A N 1
ATOM 2416 C CA . ARG A 1 317 ? -6.344 -26.766 -20.312 1 94.31 317 ARG A CA 1
ATOM 2417 C C . ARG A 1 317 ? -7.199 -26.734 -19.062 1 94.31 317 ARG A C 1
ATOM 2419 O O . ARG A 1 317 ? -8.086 -27.578 -18.875 1 94.31 317 ARG A O 1
ATOM 2426 N N . PRO A 1 318 ? -6.922 -25.828 -18.188 1 97.56 318 PRO A N 1
ATOM 2427 C CA . PRO A 1 318 ? -5.809 -24.891 -18.219 1 97.56 318 PRO A CA 1
ATOM 2428 C C . PRO A 1 318 ? -4.461 -25.547 -17.938 1 97.56 318 PRO A C 1
ATOM 2430 O O . PRO A 1 318 ? -4.402 -26.594 -17.297 1 97.56 318 PRO A O 1
ATOM 2433 N N . VAL A 1 319 ? -3.416 -24.984 -18.531 1 97.88 319 VAL A N 1
ATOM 2434 C CA . VAL A 1 319 ? -2.072 -25.281 -18.047 1 97.88 319 VAL A CA 1
ATOM 2435 C C . VAL A 1 319 ? -1.78 -24.484 -16.781 1 97.88 319 VAL A C 1
ATOM 2437 O O . VAL A 1 319 ? -2.018 -23.281 -16.734 1 97.88 319 VAL A O 1
ATOM 2440 N N . VAL A 1 320 ? -1.352 -25.203 -15.711 1 98.19 320 VAL A N 1
ATOM 2441 C CA . VAL A 1 320 ? -1.095 -24.531 -14.445 1 98.19 320 VAL A CA 1
ATOM 2442 C C . VAL A 1 320 ? 0.411 -24.375 -14.234 1 98.19 320 VAL A C 1
ATOM 2444 O O . VAL A 1 320 ? 1.157 -25.359 -14.32 1 98.19 320 VAL A O 1
ATOM 2447 N N . ASN A 1 321 ? 0.829 -23.156 -13.984 1 98.31 321 ASN A N 1
ATOM 2448 C CA . ASN A 1 321 ? 2.215 -22.781 -13.719 1 98.31 321 ASN A CA 1
ATOM 2449 C C . ASN A 1 321 ? 3.141 -23.234 -14.844 1 98.31 321 ASN A C 1
ATOM 2451 O O . ASN A 1 321 ? 4.152 -23.891 -14.602 1 98.31 321 ASN A O 1
ATOM 2455 N N . PRO A 1 322 ? 2.791 -22.781 -16.062 1 98.19 322 PRO A N 1
ATOM 2456 C CA . PRO A 1 322 ? 3.717 -23.094 -17.156 1 98.19 322 PRO A CA 1
ATOM 2457 C C . PRO A 1 322 ? 5.113 -22.531 -16.922 1 98.19 322 PRO A C 1
ATOM 2459 O O . PRO A 1 322 ? 6.082 -22.984 -17.531 1 98.19 322 PRO A O 1
ATOM 2462 N N . SER A 1 323 ? 5.277 -21.547 -16.031 1 97.88 323 SER A N 1
ATOM 2463 C CA . SER A 1 323 ? 6.555 -20.922 -15.719 1 97.88 323 SER A CA 1
ATOM 2464 C C . SER A 1 323 ? 7.406 -21.797 -14.812 1 97.88 323 SER A C 1
ATOM 2466 O O . SER A 1 323 ? 8.609 -21.578 -14.664 1 97.88 323 SER A O 1
ATOM 2468 N N . GLY A 1 324 ? 6.82 -22.766 -14.172 1 97.5 324 GLY A N 1
ATOM 2469 C CA . GLY A 1 324 ? 7.477 -23.562 -13.148 1 97.5 324 GLY A CA 1
ATOM 2470 C C . GLY A 1 324 ? 7.098 -23.156 -11.734 1 97.5 324 GLY A C 1
ATOM 2471 O O . GLY A 1 324 ? 7.594 -23.734 -10.766 1 97.5 324 GLY A O 1
ATOM 2472 N N . GLY A 1 325 ? 6.262 -22.125 -11.625 1 96.75 325 GLY A N 1
ATOM 2473 C CA . GLY A 1 325 ? 5.754 -21.703 -10.336 1 96.75 325 GLY A CA 1
ATOM 2474 C C . GLY A 1 325 ? 6.852 -21.297 -9.367 1 96.75 325 GLY A C 1
ATOM 2475 O O . GLY A 1 325 ? 7.98 -21.031 -9.781 1 96.75 325 GLY A O 1
ATOM 2476 N N . THR A 1 326 ? 6.484 -21.109 -8.094 1 94.75 326 THR A N 1
ATOM 2477 C CA . THR A 1 326 ? 7.473 -20.703 -7.098 1 94.75 326 THR A CA 1
ATOM 2478 C C . THR A 1 326 ? 8.461 -21.844 -6.836 1 94.75 326 THR A C 1
ATOM 2480 O O . THR A 1 326 ? 9.578 -21.594 -6.359 1 94.75 326 THR A O 1
ATOM 2483 N N . LYS A 1 327 ? 8.047 -23.062 -7.172 1 93.5 327 LYS A N 1
ATOM 2484 C CA . LYS A 1 327 ? 8.828 -24.25 -6.832 1 93.5 327 LYS A CA 1
ATOM 2485 C C . LYS A 1 327 ? 10.102 -24.328 -7.676 1 93.5 327 LYS A C 1
ATOM 2487 O O . LYS A 1 327 ? 11.141 -24.781 -7.199 1 93.5 327 LYS A O 1
ATOM 2492 N N . ALA A 1 328 ? 9.914 -23.984 -8.945 1 95.38 328 ALA A N 1
ATOM 2493 C CA . ALA A 1 328 ? 11.062 -24.109 -9.836 1 95.38 328 ALA A CA 1
ATOM 2494 C C . ALA A 1 328 ? 11.516 -22.75 -10.359 1 95.38 328 ALA A C 1
ATOM 2496 O O . ALA A 1 328 ? 12.711 -22.469 -10.445 1 95.38 328 ALA A O 1
ATOM 2497 N N . ARG A 1 329 ? 10.586 -21.906 -10.789 1 95.62 329 ARG A N 1
ATOM 2498 C CA . ARG A 1 329 ? 10.93 -20.547 -11.211 1 95.62 329 ARG A CA 1
ATOM 2499 C C . ARG A 1 329 ? 11.57 -19.766 -10.07 1 95.62 329 ARG A C 1
ATOM 2501 O O . ARG A 1 329 ? 12.492 -18.984 -10.297 1 95.62 329 ARG A O 1
ATOM 2508 N N . GLY A 1 330 ? 11.078 -19.984 -8.906 1 93.12 330 GLY A N 1
ATOM 2509 C CA . GLY A 1 330 ? 11.664 -19.344 -7.738 1 93.12 330 GLY A CA 1
ATOM 2510 C C . GLY A 1 330 ? 10.664 -18.531 -6.934 1 93.12 330 GLY A C 1
ATOM 2511 O O . GLY A 1 330 ? 9.711 -17.984 -7.492 1 93.12 330 GLY A O 1
ATOM 2512 N N . GLU A 1 331 ? 10.938 -18.5 -5.605 1 92.19 331 GLU A N 1
ATOM 2513 C CA . GLU A 1 331 ? 10.133 -17.719 -4.676 1 92.19 331 GLU A CA 1
ATOM 2514 C C . GLU A 1 331 ? 10.797 -16.375 -4.363 1 92.19 331 GLU A C 1
ATOM 2516 O O . GLU A 1 331 ? 11.82 -16.328 -3.686 1 92.19 331 GLU A O 1
ATOM 2521 N N . VAL A 1 332 ? 10.141 -15.336 -4.852 1 93.38 332 VAL A N 1
ATOM 2522 C CA . VAL A 1 332 ? 10.75 -14.016 -4.703 1 93.38 332 VAL A CA 1
ATOM 2523 C C . VAL A 1 332 ? 9.914 -13.172 -3.74 1 93.38 332 VAL A C 1
ATOM 2525 O O . VAL A 1 332 ? 9.641 -12 -4.012 1 93.38 332 VAL A O 1
ATOM 2528 N N . GLY A 1 333 ? 9.383 -13.758 -2.738 1 90.81 333 GLY A N 1
ATOM 2529 C CA . GLY A 1 333 ? 8.656 -13.055 -1.691 1 90.81 333 GLY A CA 1
ATOM 2530 C C . GLY A 1 333 ? 7.5 -12.227 -2.217 1 90.81 333 GLY A C 1
ATOM 2531 O O . GLY A 1 333 ? 6.656 -12.734 -2.957 1 90.81 333 GLY A O 1
ATOM 2532 N N . GLY A 1 334 ? 7.48 -10.984 -1.822 1 93.31 334 GLY A N 1
ATOM 2533 C CA . GLY A 1 334 ? 6.398 -10.094 -2.207 1 93.31 334 GLY A CA 1
ATOM 2534 C C . GLY A 1 334 ? 6.398 -9.758 -3.688 1 93.31 334 GLY A C 1
ATOM 2535 O O . GLY A 1 334 ? 5.41 -9.242 -4.211 1 93.31 334 GLY A O 1
ATOM 2536 N N . ALA A 1 335 ? 7.414 -10.086 -4.402 1 96.69 335 ALA A N 1
ATOM 2537 C CA . ALA A 1 335 ? 7.539 -9.758 -5.82 1 96.69 335 ALA A CA 1
ATOM 2538 C C . ALA A 1 335 ? 6.906 -10.836 -6.691 1 96.69 335 ALA A C 1
ATOM 2540 O O . ALA A 1 335 ? 6.648 -10.617 -7.879 1 96.69 335 ALA A O 1
ATOM 2541 N N . THR A 1 336 ? 6.645 -11.992 -6.148 1 97 336 THR A N 1
ATOM 2542 C CA . THR A 1 336 ? 6.215 -13.164 -6.906 1 97 336 THR A CA 1
ATOM 2543 C C . THR A 1 336 ? 4.945 -12.859 -7.699 1 97 336 THR A C 1
ATOM 2545 O O . THR A 1 336 ? 4.828 -13.242 -8.859 1 97 336 THR A O 1
ATOM 2548 N N . GLY A 1 337 ? 3.996 -12.164 -7.035 1 98.25 337 GLY A N 1
ATOM 2549 C CA . GLY A 1 337 ? 2.762 -11.836 -7.73 1 98.25 337 GLY A CA 1
ATOM 2550 C C . GLY A 1 337 ? 2.988 -11.047 -9.008 1 98.25 337 GLY A C 1
ATOM 2551 O O . GLY A 1 337 ? 2.25 -11.211 -9.977 1 98.25 337 GLY A O 1
ATOM 2552 N N . VAL A 1 338 ? 3.965 -10.195 -9.008 1 98.75 338 VAL A N 1
ATOM 2553 C CA . VAL A 1 338 ? 4.27 -9.406 -10.195 1 98.75 338 VAL A CA 1
ATOM 2554 C C . VAL A 1 338 ? 4.922 -10.289 -11.258 1 98.75 338 VAL A C 1
ATOM 2556 O O . VAL A 1 338 ? 4.641 -10.156 -12.453 1 98.75 338 VAL A O 1
ATOM 2559 N N . TYR A 1 339 ? 5.809 -11.234 -10.867 1 98.62 339 TYR A N 1
ATOM 2560 C CA . TYR A 1 339 ? 6.359 -12.219 -11.789 1 98.62 339 TYR A CA 1
ATOM 2561 C C . TYR A 1 339 ? 5.254 -12.984 -12.5 1 98.62 339 TYR A C 1
ATOM 2563 O O . TYR A 1 339 ? 5.293 -13.148 -13.727 1 98.62 339 TYR A O 1
ATOM 2571 N N . GLN A 1 340 ? 4.293 -13.406 -11.695 1 98.69 340 GLN A N 1
ATOM 2572 C CA . GLN A 1 340 ? 3.188 -14.188 -12.242 1 98.69 340 GLN A CA 1
ATOM 2573 C C . GLN A 1 340 ? 2.443 -13.406 -13.32 1 98.69 340 GLN A C 1
ATOM 2575 O O . GLN A 1 340 ? 2.045 -13.969 -14.344 1 98.69 340 GLN A O 1
ATOM 2580 N N . ILE A 1 341 ? 2.24 -12.117 -13.078 1 98.75 341 ILE A N 1
ATOM 2581 C CA . ILE A 1 341 ? 1.543 -11.266 -14.039 1 98.75 341 ILE A CA 1
ATOM 2582 C C . ILE A 1 341 ? 2.344 -11.195 -15.336 1 98.75 341 ILE A C 1
ATOM 2584 O O . ILE A 1 341 ? 1.781 -11.32 -16.422 1 98.75 341 ILE A O 1
ATOM 2588 N N . VAL A 1 342 ? 3.637 -10.992 -15.242 1 98.62 342 VAL A N 1
ATOM 2589 C CA . VAL A 1 342 ? 4.5 -10.906 -16.406 1 98.62 342 VAL A CA 1
ATOM 2590 C C . VAL A 1 342 ? 4.449 -12.219 -17.188 1 98.62 342 VAL A C 1
ATOM 2592 O O . VAL A 1 342 ? 4.293 -12.219 -18.406 1 98.62 342 VAL A O 1
ATOM 2595 N N . GLU A 1 343 ? 4.57 -13.328 -16.5 1 98.31 343 GLU A N 1
ATOM 2596 C CA . GLU A 1 343 ? 4.578 -14.648 -17.109 1 98.31 343 GLU A CA 1
ATOM 2597 C C . GLU A 1 343 ? 3.262 -14.93 -17.844 1 98.31 343 GLU A C 1
ATOM 2599 O O . GLU A 1 343 ? 3.26 -15.453 -18.953 1 98.31 343 GLU A O 1
ATOM 2604 N N . ALA A 1 344 ? 2.172 -14.562 -17.156 1 98.5 344 ALA A N 1
ATOM 2605 C CA . ALA A 1 344 ? 0.861 -14.734 -17.781 1 98.5 344 ALA A CA 1
ATOM 2606 C C . ALA A 1 344 ? 0.724 -13.852 -19.016 1 98.5 344 ALA A C 1
ATOM 2608 O O . ALA A 1 344 ? 0.179 -14.289 -20.031 1 98.5 344 ALA A O 1
ATOM 2609 N N . TYR A 1 345 ? 1.155 -12.641 -18.938 1 98.44 345 TYR A N 1
ATOM 2610 C CA . TYR A 1 345 ? 1.135 -11.727 -20.062 1 98.44 345 TYR A CA 1
ATOM 2611 C C . TYR A 1 345 ? 1.896 -12.305 -21.25 1 98.44 345 TYR A C 1
ATOM 2613 O O . TYR A 1 345 ? 1.398 -12.305 -22.375 1 98.44 345 TYR A O 1
ATOM 2621 N N . LEU A 1 346 ? 3.111 -12.789 -21 1 97.56 346 LEU A N 1
ATOM 2622 C CA . LEU A 1 346 ? 3.959 -13.336 -22.062 1 97.56 346 LEU A CA 1
ATOM 2623 C C . LEU A 1 346 ? 3.291 -14.531 -22.719 1 97.56 346 LEU A C 1
ATOM 2625 O O . LEU A 1 346 ? 3.395 -14.703 -23.938 1 97.56 346 LEU A O 1
ATOM 2629 N N . GLN A 1 347 ? 2.59 -15.344 -21.922 1 97.69 347 GLN A N 1
ATOM 2630 C CA . GLN A 1 347 ? 1.834 -16.453 -22.516 1 97.69 347 GLN A CA 1
ATOM 2631 C C . GLN A 1 347 ? 0.786 -15.938 -23.5 1 97.69 347 GLN A C 1
ATOM 2633 O O . GLN A 1 347 ? 0.633 -16.484 -24.594 1 97.69 347 GLN A O 1
ATOM 2638 N N . LEU A 1 348 ? 0.097 -14.891 -23.109 1 97.88 348 LEU A N 1
ATOM 2639 C CA . LEU A 1 348 ? -1.044 -14.414 -23.875 1 97.88 348 LEU A CA 1
ATOM 2640 C C . LEU A 1 348 ? -0.586 -13.766 -25.172 1 97.88 348 LEU A C 1
ATOM 2642 O O . LEU A 1 348 ? -1.323 -13.758 -26.172 1 97.88 348 LEU A O 1
ATOM 2646 N N . ILE A 1 349 ? 0.629 -13.258 -25.219 1 96.12 349 ILE A N 1
ATOM 2647 C CA . ILE A 1 349 ? 1.09 -12.625 -26.453 1 96.12 349 ILE A CA 1
ATOM 2648 C C . ILE A 1 349 ? 1.927 -13.617 -27.266 1 96.12 349 ILE A C 1
ATOM 2650 O O . ILE A 1 349 ? 2.604 -13.234 -28.219 1 96.12 349 ILE A O 1
ATOM 2654 N N . GLY A 1 350 ? 2.037 -14.867 -26.828 1 94.69 350 GLY A N 1
ATOM 2655 C CA . GLY A 1 350 ? 2.682 -15.938 -27.578 1 94.69 350 GLY A CA 1
ATOM 2656 C C . GLY A 1 350 ? 4.176 -16.031 -27.312 1 94.69 350 GLY A C 1
ATOM 2657 O O . GLY A 1 350 ? 4.914 -16.609 -28.109 1 94.69 350 GLY A O 1
ATOM 2658 N N . GLU A 1 351 ? 4.586 -15.422 -26.219 1 93.62 351 GLU A N 1
ATOM 2659 C CA . GLU A 1 351 ? 5.992 -15.445 -25.812 1 93.62 351 GLU A CA 1
ATOM 2660 C C . GLU A 1 351 ? 6.172 -16.109 -24.453 1 93.62 351 GLU A C 1
ATOM 2662 O O . GLU A 1 351 ? 6.973 -15.648 -23.641 1 93.62 351 GLU A O 1
ATOM 2667 N N . GLY A 1 352 ? 5.41 -17.078 -24.25 1 92.19 352 GLY A N 1
ATOM 2668 C CA . GLY A 1 352 ? 5.406 -17.766 -22.969 1 92.19 352 GLY A CA 1
ATOM 2669 C C . GLY A 1 352 ? 6.785 -18.219 -22.516 1 92.19 352 GLY A C 1
ATOM 2670 O O . GLY A 1 352 ? 7.633 -18.547 -23.359 1 92.19 352 GLY A O 1
ATOM 2671 N N . VAL A 1 353 ? 6.98 -18.188 -21.234 1 91.56 353 VAL A N 1
ATOM 2672 C CA . VAL A 1 353 ? 8.195 -18.703 -20.625 1 91.56 353 VAL A CA 1
ATOM 2673 C C . VAL A 1 353 ? 7.918 -20.078 -20 1 91.56 353 VAL A C 1
ATOM 2675 O O . VAL A 1 353 ? 6.863 -20.281 -19.391 1 91.56 353 VAL A O 1
ATOM 2678 N N . GLY A 1 354 ? 8.781 -21 -20.219 1 95.5 354 GLY A N 1
ATOM 2679 C CA . GLY A 1 354 ? 8.508 -22.391 -19.875 1 95.5 354 GLY A CA 1
ATOM 2680 C C . GLY A 1 354 ? 7.641 -23.109 -20.891 1 95.5 354 GLY A C 1
ATOM 2681 O O . GLY A 1 354 ? 7.953 -23.109 -22.078 1 95.5 354 GLY A O 1
ATOM 2682 N N . VAL A 1 355 ? 6.555 -23.625 -20.391 1 96.31 355 VAL A N 1
ATOM 2683 C CA . VAL A 1 355 ? 5.629 -24.281 -21.312 1 96.31 355 VAL A CA 1
ATOM 2684 C C . VAL A 1 355 ? 4.84 -23.219 -22.078 1 96.31 355 VAL A C 1
ATOM 2686 O O . VAL A 1 355 ? 4.219 -22.344 -21.484 1 96.31 355 VAL A O 1
ATOM 2689 N N . ASN A 1 356 ? 4.898 -23.266 -23.375 1 96.19 356 ASN A N 1
ATOM 2690 C CA . ASN A 1 356 ? 4.117 -22.344 -24.188 1 96.19 356 ASN A CA 1
ATOM 2691 C C . ASN A 1 356 ? 2.705 -22.875 -24.438 1 96.19 356 ASN A C 1
ATOM 2693 O O . ASN A 1 356 ? 2.529 -23.984 -24.938 1 96.19 356 ASN A O 1
ATOM 2697 N N . VAL A 1 357 ? 1.762 -22.094 -24.062 1 96.94 357 VAL A N 1
ATOM 2698 C CA . VAL A 1 357 ? 0.364 -22.469 -24.25 1 96.94 357 VAL A CA 1
ATOM 2699 C C . VAL A 1 357 ? -0.172 -21.844 -25.531 1 96.94 357 VAL A C 1
ATOM 2701 O O . VAL A 1 357 ? -0.449 -20.641 -25.578 1 96.94 357 VAL A O 1
ATOM 2704 N N . ASP A 1 358 ? -0.392 -22.672 -26.516 1 94.19 358 ASP A N 1
ATOM 2705 C CA . ASP A 1 358 ? -0.782 -22.203 -27.828 1 94.19 358 ASP A CA 1
ATOM 2706 C C . ASP A 1 358 ? -2.152 -21.531 -27.797 1 94.19 358 ASP A C 1
ATOM 2708 O O . ASP A 1 358 ? -3.082 -22.031 -27.172 1 94.19 358 ASP A O 1
ATOM 2712 N N . ASN A 1 359 ? -2.254 -20.391 -28.406 1 94.56 359 ASN A N 1
ATOM 2713 C CA . ASN A 1 359 ? -3.49 -19.656 -28.641 1 94.56 359 ASN A CA 1
ATOM 2714 C C . ASN A 1 359 ? -4.195 -19.328 -27.328 1 94.56 359 ASN A C 1
ATOM 2716 O O . ASN A 1 359 ? -5.422 -19.391 -27.25 1 94.56 359 ASN A O 1
ATOM 2720 N N . ALA A 1 360 ? -3.395 -19.109 -26.312 1 97.25 360 ALA A N 1
ATOM 2721 C CA . ALA A 1 360 ? -3.996 -18.719 -25.047 1 97.25 360 ALA A CA 1
ATOM 2722 C C . ALA A 1 360 ? -4.723 -17.375 -25.172 1 97.25 360 ALA A C 1
ATOM 2724 O O . ALA A 1 360 ? -4.195 -16.438 -25.75 1 97.25 360 ALA A O 1
ATOM 2725 N N . ARG A 1 361 ? -5.93 -17.328 -24.672 1 97.69 361 ARG A N 1
ATOM 2726 C CA . ARG A 1 361 ? -6.734 -16.125 -24.734 1 97.69 361 ARG A CA 1
ATOM 2727 C C . ARG A 1 361 ? -6.941 -15.523 -23.344 1 97.69 361 ARG A C 1
ATOM 2729 O O . ARG A 1 361 ? -7.02 -14.305 -23.188 1 97.69 361 ARG A O 1
ATOM 2736 N N . ARG A 1 362 ? -7.078 -16.391 -22.344 1 98.56 362 ARG A N 1
ATOM 2737 C CA . ARG A 1 362 ? -7.352 -15.945 -20.984 1 98.56 362 ARG A CA 1
ATOM 2738 C C . ARG A 1 362 ? -6.367 -16.578 -20 1 98.56 362 ARG A C 1
ATOM 2740 O O . ARG A 1 362 ? -6.031 -17.75 -20.109 1 98.56 362 ARG A O 1
ATOM 2747 N N . ALA A 1 363 ? -5.871 -15.727 -19.125 1 98.75 363 ALA A N 1
ATOM 2748 C CA . ALA A 1 363 ? -5 -16.188 -18.047 1 98.75 363 ALA A CA 1
ATOM 2749 C C . ALA A 1 363 ? -5.516 -15.711 -16.688 1 98.75 363 ALA A C 1
ATOM 2751 O O . ALA A 1 363 ? -6.051 -14.609 -16.578 1 98.75 363 ALA A O 1
ATOM 2752 N N . LEU A 1 364 ? -5.441 -16.578 -15.734 1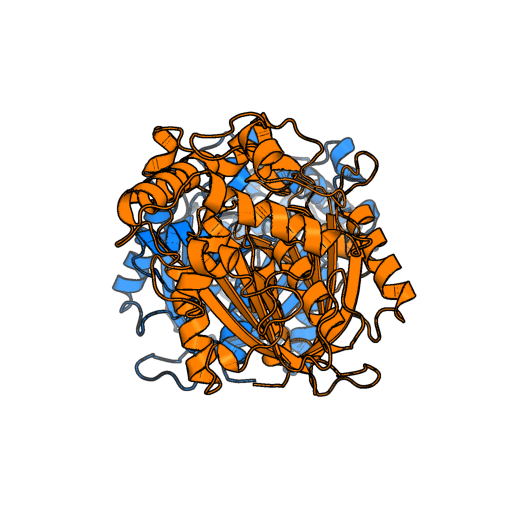 98.81 364 LEU A N 1
ATOM 2753 C CA . LEU A 1 364 ? -5.766 -16.266 -14.344 1 98.81 364 LEU A CA 1
ATOM 2754 C C . LEU A 1 364 ? -4.516 -16.281 -13.477 1 98.81 364 LEU A C 1
ATOM 2756 O O . LEU A 1 364 ? -3.795 -17.281 -13.438 1 98.81 364 LEU A O 1
ATOM 2760 N N . VAL A 1 365 ? -4.199 -15.18 -12.875 1 98.81 365 VAL A N 1
ATOM 2761 C CA . VAL A 1 365 ? -3.074 -15.078 -11.953 1 98.81 365 VAL A CA 1
ATOM 2762 C C . VAL A 1 365 ? -3.584 -15.062 -10.508 1 98.81 365 VAL A C 1
ATOM 2764 O O . VAL A 1 365 ? -4.418 -14.227 -10.148 1 98.81 365 VAL A O 1
ATOM 2767 N N . VAL A 1 366 ? -3.133 -16.016 -9.703 1 98.69 366 VAL A N 1
ATOM 2768 C CA . VAL A 1 366 ? -3.562 -16.109 -8.312 1 98.69 366 VAL A CA 1
ATOM 2769 C C . VAL A 1 366 ? -2.357 -15.969 -7.387 1 98.69 366 VAL A C 1
ATOM 2771 O O . VAL A 1 366 ? -1.468 -16.812 -7.375 1 98.69 366 VAL A O 1
ATOM 2774 N N . ASP A 1 367 ? -2.301 -14.875 -6.711 1 98.06 367 ASP A N 1
ATOM 2775 C CA . ASP A 1 367 ? -1.279 -14.609 -5.703 1 98.06 367 ASP A CA 1
ATOM 2776 C C . ASP A 1 367 ? -1.82 -14.859 -4.297 1 98.06 367 ASP A C 1
ATOM 2778 O O . ASP A 1 367 ? -2.99 -14.586 -4.02 1 98.06 367 ASP A O 1
ATOM 2782 N N . ILE A 1 368 ? -1.02 -15.484 -3.484 1 95.5 368 ILE A N 1
ATOM 2783 C CA . ILE A 1 368 ? -1.415 -15.914 -2.146 1 95.5 368 ILE A CA 1
ATOM 2784 C C . ILE A 1 368 ? -0.406 -15.406 -1.121 1 95.5 368 ILE A C 1
ATOM 2786 O O . ILE A 1 368 ? 0.803 -15.438 -1.361 1 95.5 368 ILE A O 1
ATOM 2790 N N . GLY A 1 369 ? -0.933 -14.797 -0.081 1 88.75 369 GLY A N 1
ATOM 2791 C CA . GLY A 1 369 ? -0.055 -14.289 0.959 1 88.75 369 GLY A CA 1
ATOM 2792 C C . GLY A 1 369 ? -0.307 -14.922 2.316 1 88.75 369 GLY A C 1
ATOM 2793 O O . GLY A 1 369 ? -1.381 -15.477 2.559 1 88.75 369 GLY A O 1
ATOM 2794 N N . GLY A 1 370 ? 0.752 -14.789 3.262 1 77.31 370 GLY A N 1
ATOM 2795 C CA . GLY A 1 370 ? 0.665 -15.445 4.551 1 77.31 370 GLY A CA 1
ATOM 2796 C C . GLY A 1 370 ? 0.51 -16.953 4.441 1 77.31 370 GLY A C 1
ATOM 2797 O O . GLY A 1 370 ? 1.064 -17.578 3.533 1 77.31 370 GLY A O 1
ATOM 2798 N N . PRO A 1 371 ? -0.021 -17.609 5.516 1 79.56 371 PRO A N 1
ATOM 2799 C CA . PRO A 1 371 ? -0.448 -19 5.352 1 79.56 371 PRO A CA 1
ATOM 2800 C C . PRO A 1 371 ? -1.801 -19.125 4.656 1 79.56 371 PRO A C 1
ATOM 2802 O O . PRO A 1 371 ? -2.695 -19.812 5.152 1 79.56 371 PRO A O 1
ATOM 2805 N N . ALA A 1 372 ? -1.803 -18.359 3.49 1 88.19 372 ALA A N 1
ATOM 2806 C CA . ALA A 1 372 ? -3.014 -18.281 2.676 1 88.19 372 ALA A CA 1
ATOM 2807 C C . ALA A 1 372 ? -4.086 -17.453 3.373 1 88.19 372 ALA A C 1
ATOM 2809 O O . ALA A 1 372 ? -5.27 -17.781 3.33 1 88.19 372 ALA A O 1
ATOM 2810 N N . SER A 1 373 ? -3.578 -16.391 4.066 1 90.12 373 SER A N 1
ATOM 2811 C CA . SER A 1 373 ? -4.516 -15.523 4.773 1 90.12 373 SER A CA 1
ATOM 2812 C C . SER A 1 373 ? -5.012 -14.398 3.873 1 90.12 373 SER A C 1
ATOM 2814 O O . SER A 1 373 ? -5.914 -13.648 4.25 1 90.12 373 SER A O 1
ATOM 2816 N N . ASN A 1 374 ? -4.43 -14.266 2.74 1 94.5 374 ASN A N 1
ATOM 2817 C CA . ASN A 1 374 ? -4.945 -13.344 1.73 1 94.5 374 ASN A CA 1
ATOM 2818 C C . ASN A 1 374 ? -4.68 -13.859 0.318 1 94.5 374 ASN A C 1
ATOM 2820 O O . ASN A 1 374 ? -3.77 -14.664 0.105 1 94.5 374 ASN A O 1
ATOM 2824 N N . ALA A 1 375 ? -5.496 -13.5 -0.592 1 97.75 375 ALA A N 1
ATOM 2825 C CA . ALA A 1 375 ? -5.348 -13.906 -1.987 1 97.75 375 ALA A CA 1
ATOM 2826 C C . ALA A 1 375 ? -5.867 -12.82 -2.932 1 97.75 375 ALA A C 1
ATOM 2828 O O . ALA A 1 375 ? -6.781 -12.07 -2.584 1 97.75 375 ALA A O 1
ATOM 2829 N N . THR A 1 376 ? -5.238 -12.703 -4.023 1 98.31 376 THR A N 1
ATOM 2830 C CA . THR A 1 376 ? -5.707 -11.891 -5.137 1 98.31 376 THR A CA 1
ATOM 2831 C C . THR A 1 376 ? -5.793 -12.727 -6.414 1 98.31 376 THR A C 1
ATOM 2833 O O . THR A 1 376 ? -4.973 -13.617 -6.637 1 98.31 376 THR A O 1
ATOM 2836 N N . ALA A 1 377 ? -6.797 -12.523 -7.191 1 98.62 377 ALA A N 1
ATOM 2837 C CA . ALA A 1 377 ? -6.949 -13.125 -8.516 1 98.62 377 ALA A 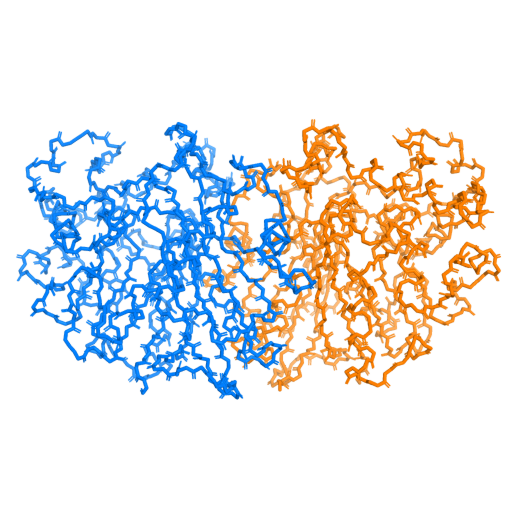CA 1
ATOM 2838 C C . ALA A 1 377 ? -7.102 -12.062 -9.594 1 98.62 377 ALA A C 1
ATOM 2840 O O . ALA A 1 377 ? -7.887 -11.125 -9.445 1 98.62 377 ALA A O 1
ATOM 2841 N N . THR A 1 378 ? -6.305 -12.117 -10.578 1 98.69 378 THR A N 1
ATOM 2842 C CA . THR A 1 378 ? -6.34 -11.203 -11.711 1 98.69 378 THR A CA 1
ATOM 2843 C C . THR A 1 378 ? -6.672 -11.945 -13.008 1 98.69 378 THR A C 1
ATOM 2845 O O . THR A 1 378 ? -6.012 -12.93 -13.344 1 98.69 378 THR A O 1
ATOM 2848 N N . LEU A 1 379 ? -7.699 -11.508 -13.656 1 98.81 379 LEU A N 1
ATOM 2849 C CA . LEU A 1 379 ? -8.062 -12.07 -14.961 1 98.81 379 LEU A CA 1
ATOM 2850 C C . LEU A 1 379 ? -7.48 -11.234 -16.094 1 98.81 379 LEU A C 1
ATOM 2852 O O . LEU A 1 379 ? -7.762 -10.039 -16.188 1 98.81 379 LEU A O 1
ATOM 2856 N N . LEU A 1 380 ? -6.594 -11.82 -16.891 1 98.81 380 LEU A N 1
ATOM 2857 C CA . LEU A 1 380 ? -6.023 -11.203 -18.078 1 98.81 380 LEU A CA 1
ATOM 2858 C C . LEU A 1 380 ? -6.648 -11.781 -19.344 1 98.81 380 LEU A C 1
ATOM 2860 O O . LEU A 1 380 ? -6.922 -12.984 -19.406 1 98.81 380 LEU A O 1
ATOM 2864 N N . GLU A 1 381 ? -6.844 -10.945 -20.328 1 98.62 381 GLU A N 1
ATOM 2865 C CA . GLU A 1 381 ? -7.43 -11.391 -21.578 1 98.62 381 GLU A CA 1
ATOM 2866 C C . GLU A 1 381 ? -6.723 -10.758 -22.781 1 98.62 381 GLU A C 1
ATOM 2868 O O . GLU A 1 381 ? -6.477 -9.547 -22.797 1 98.62 381 GLU A O 1
ATOM 2873 N N . ARG A 1 382 ? -6.391 -11.562 -23.719 1 97.81 382 ARG A N 1
ATOM 2874 C CA . ARG A 1 382 ? -5.859 -11.062 -24.984 1 97.81 382 ARG A CA 1
ATOM 2875 C C . ARG A 1 382 ? -6.938 -10.336 -25.781 1 97.81 382 ARG A C 1
ATOM 2877 O O . ARG A 1 382 ? -8.078 -10.805 -25.859 1 97.81 382 ARG A O 1
ATOM 2884 N N . VAL A 1 383 ? -6.633 -9.117 -26.203 1 93.75 383 VAL A N 1
ATOM 2885 C CA . VAL A 1 383 ? -7.617 -8.328 -26.922 1 93.75 383 VAL A CA 1
ATOM 2886 C C . VAL A 1 383 ? -7.242 -8.266 -28.406 1 93.75 383 VAL A C 1
ATOM 2888 O O . VAL A 1 383 ? -6.059 -8.336 -28.75 1 93.75 383 VAL A O 1
ATOM 2891 N N . MET B 1 1 ? -14.477 9.891 -13.469 1 82.62 1 MET B N 1
ATOM 2892 C CA . MET B 1 1 ? -14.289 9.32 -12.133 1 82.62 1 MET B CA 1
ATOM 2893 C C . MET B 1 1 ? -15.539 9.492 -11.281 1 82.62 1 MET B C 1
ATOM 2895 O O . MET B 1 1 ? -16.172 10.555 -11.312 1 82.62 1 MET B O 1
ATOM 2899 N N . ARG B 1 2 ? -15.992 8.453 -10.523 1 90.31 2 ARG B N 1
ATOM 2900 C CA . ARG B 1 2 ? -17.109 8.539 -9.594 1 90.31 2 ARG B CA 1
ATOM 2901 C C . ARG B 1 2 ? -16.766 9.461 -8.422 1 90.31 2 ARG B C 1
ATOM 2903 O O . ARG B 1 2 ? -15.625 9.492 -7.965 1 90.31 2 ARG B O 1
ATOM 2910 N N . ARG B 1 3 ? -17.766 10.188 -7.949 1 96.69 3 ARG B N 1
ATOM 2911 C CA . ARG B 1 3 ? -17.547 11.031 -6.777 1 96.69 3 ARG B CA 1
ATOM 2912 C C . ARG B 1 3 ? -17.344 10.188 -5.527 1 96.69 3 ARG B C 1
ATOM 2914 O O . ARG B 1 3 ? -18 9.148 -5.355 1 96.69 3 ARG B O 1
ATOM 2921 N N . VAL B 1 4 ? -16.438 10.562 -4.668 1 98.25 4 VAL B N 1
ATOM 2922 C CA . VAL B 1 4 ? -16.109 9.867 -3.43 1 98.25 4 VAL B CA 1
ATOM 2923 C C . VAL B 1 4 ? -16.391 10.781 -2.236 1 98.25 4 VAL B C 1
ATOM 2925 O O . VAL B 1 4 ? -16.078 11.969 -2.268 1 98.25 4 VAL B O 1
ATOM 2928 N N . PHE B 1 5 ? -17.016 10.227 -1.166 1 98.69 5 PHE B N 1
ATOM 2929 C CA . PHE B 1 5 ? -17.406 10.992 0.008 1 98.69 5 PHE B CA 1
ATOM 2930 C C . PHE B 1 5 ? -16.859 10.359 1.28 1 98.69 5 PHE B C 1
ATOM 2932 O O . PHE B 1 5 ? -16.625 9.148 1.321 1 98.69 5 PHE B O 1
ATOM 2939 N N . ILE B 1 6 ? -16.609 11.211 2.227 1 98.56 6 ILE B N 1
ATOM 2940 C CA . ILE B 1 6 ? -16.359 10.727 3.58 1 98.56 6 ILE B CA 1
ATOM 2941 C C . ILE B 1 6 ? -17.672 10.586 4.336 1 98.56 6 ILE B C 1
ATOM 2943 O O . ILE B 1 6 ? -18.438 11.547 4.449 1 98.56 6 ILE B O 1
ATOM 2947 N N . ALA B 1 7 ? -17.906 9.367 4.848 1 97.75 7 ALA B N 1
ATOM 2948 C CA . ALA B 1 7 ? -19.234 9.109 5.406 1 97.75 7 ALA B CA 1
ATOM 2949 C C . ALA B 1 7 ? -19.172 8.945 6.922 1 97.75 7 ALA B C 1
ATOM 2951 O O . ALA B 1 7 ? -20.141 9.219 7.625 1 97.75 7 ALA B O 1
ATOM 2952 N N . SER B 1 8 ? -18.109 8.422 7.434 1 97.31 8 SER B N 1
ATOM 2953 C CA . SER B 1 8 ? -17.891 8.211 8.859 1 97.31 8 SER B CA 1
ATOM 2954 C C . SER B 1 8 ? -16.438 8.398 9.234 1 97.31 8 SER B C 1
ATOM 2956 O O . SER B 1 8 ? -15.539 8.109 8.438 1 97.31 8 SER B O 1
ATOM 2958 N N . VAL B 1 9 ? -16.25 8.938 10.453 1 98.12 9 VAL B N 1
ATOM 2959 C CA . VAL B 1 9 ? -14.875 9.148 10.914 1 98.12 9 VAL B CA 1
ATOM 2960 C C . VAL B 1 9 ? -14.781 8.844 12.406 1 98.12 9 VAL B C 1
ATOM 2962 O O . VAL B 1 9 ? -15.789 8.836 13.109 1 98.12 9 VAL B O 1
ATOM 2965 N N . GLY B 1 10 ? -13.594 8.547 12.883 1 98.19 10 GLY B N 1
ATOM 2966 C CA . GLY B 1 10 ? -13.289 8.352 14.289 1 98.19 10 GLY B CA 1
ATOM 2967 C C . GLY B 1 10 ? -11.82 8.516 14.609 1 98.19 10 GLY B C 1
ATOM 2968 O O . GLY B 1 10 ? -10.961 8.281 13.758 1 98.19 10 GLY B O 1
ATOM 2969 N N . LEU B 1 11 ? -11.586 8.969 15.906 1 97.69 11 LEU B N 1
ATOM 2970 C CA . LEU B 1 11 ? -10.219 9.203 16.359 1 97.69 11 LEU B CA 1
ATOM 2971 C C . LEU B 1 11 ? -10 8.641 17.75 1 97.69 11 LEU B C 1
ATOM 2973 O O . LEU B 1 11 ? -10.922 8.625 18.578 1 97.69 11 LEU B O 1
ATOM 2977 N N . LEU B 1 12 ? -8.828 8.18 17.891 1 97.75 12 LEU B N 1
ATOM 2978 C CA . LEU B 1 12 ? -8.305 7.961 19.234 1 97.75 12 LEU B CA 1
ATOM 2979 C C . LEU B 1 12 ? -7.324 9.062 19.625 1 97.75 12 LEU B C 1
ATOM 2981 O O . LEU B 1 12 ? -6.43 9.406 18.844 1 97.75 12 LEU B O 1
ATOM 2985 N N . ARG B 1 13 ? -7.512 9.617 20.781 1 97.06 13 ARG B N 1
ATOM 2986 C CA . ARG B 1 13 ? -6.559 10.617 21.25 1 97.06 13 ARG B CA 1
ATOM 2987 C C . ARG B 1 13 ? -5.137 10.062 21.25 1 97.06 13 ARG B C 1
ATOM 2989 O O . ARG B 1 13 ? -4.871 9.016 21.828 1 97.06 13 ARG B O 1
ATOM 2996 N N . PRO B 1 14 ? -4.25 10.805 20.516 1 95.88 14 PRO B N 1
ATOM 2997 C CA . PRO B 1 14 ? -2.855 10.352 20.547 1 95.88 14 PRO B CA 1
ATOM 2998 C C . PRO B 1 14 ? -2.256 10.383 21.938 1 95.88 14 PRO B C 1
ATOM 3000 O O . PRO B 1 14 ? -2.561 11.281 22.734 1 95.88 14 PRO B O 1
ATOM 3003 N N . GLY B 1 15 ? -1.438 9.453 22.219 1 92.19 15 GLY B N 1
ATOM 3004 C CA . GLY B 1 15 ? -0.792 9.375 23.516 1 92.19 15 GLY B CA 1
ATOM 3005 C C . GLY B 1 15 ? 0.003 8.102 23.719 1 92.19 15 GLY B C 1
ATOM 3006 O O . GLY B 1 15 ? 0.425 7.469 22.75 1 92.19 15 GLY B O 1
ATOM 3007 N N . ARG B 1 16 ? 0.321 7.816 24.984 1 91.25 16 ARG B N 1
ATOM 3008 C CA . ARG B 1 16 ? 1.002 6.574 25.344 1 91.25 16 ARG B CA 1
ATOM 3009 C C . ARG B 1 16 ? 0.001 5.492 25.734 1 91.25 16 ARG B C 1
ATOM 3011 O O . ARG B 1 16 ? -0.538 5.504 26.844 1 91.25 16 ARG B O 1
ATOM 3018 N N . HIS B 1 17 ? -0.189 4.613 24.766 1 91.88 17 HIS B N 1
ATOM 3019 C CA . HIS B 1 17 ? -1.145 3.537 25 1 91.88 17 HIS B CA 1
ATOM 3020 C C . HIS B 1 17 ? -0.435 2.199 25.172 1 91.88 17 HIS B C 1
ATOM 3022 O O . HIS B 1 17 ? -0.641 1.273 24.391 1 91.88 17 HIS B O 1
ATOM 3028 N N . TYR B 1 18 ? 0.206 2.068 26.312 1 87.06 18 TYR B N 1
ATOM 3029 C CA . TYR B 1 18 ? 1.054 0.908 26.562 1 87.06 18 TYR B CA 1
ATOM 3030 C C . TYR B 1 18 ? 0.223 -0.368 26.641 1 87.06 18 TYR B C 1
ATOM 3032 O O . TYR B 1 18 ? 0.703 -1.449 26.281 1 87.06 18 TYR B O 1
ATOM 3040 N N . ASP B 1 19 ? -1.027 -0.221 26.938 1 89.62 19 ASP B N 1
ATOM 3041 C CA . ASP B 1 19 ? -1.857 -1.382 27.25 1 89.62 19 ASP B CA 1
ATOM 3042 C C . ASP B 1 19 ? -2.691 -1.795 26.031 1 89.62 19 ASP B C 1
ATOM 3044 O O . ASP B 1 19 ? -3.498 -2.725 26.125 1 89.62 19 ASP B O 1
ATOM 3048 N N . LEU B 1 20 ? -2.488 -1.126 24.969 1 91.06 20 LEU B N 1
ATOM 3049 C CA . LEU B 1 20 ? -3.301 -1.432 23.797 1 91.06 20 LEU B CA 1
ATOM 3050 C C . LEU B 1 20 ? -2.43 -1.925 22.641 1 91.06 20 LEU B C 1
ATOM 3052 O O . LEU B 1 20 ? -1.32 -1.427 22.438 1 91.06 20 LEU B O 1
ATOM 3056 N N . ASP B 1 21 ? -2.898 -2.924 21.938 1 88.69 21 ASP B N 1
ATOM 3057 C CA . ASP B 1 21 ? -2.236 -3.346 20.703 1 88.69 21 ASP B CA 1
ATOM 3058 C C . ASP B 1 21 ? -2.857 -2.666 19.484 1 88.69 21 ASP B C 1
ATOM 3060 O O . ASP B 1 21 ? -3.723 -1.8 19.625 1 88.69 21 ASP B O 1
ATOM 3064 N N . TYR B 1 22 ? -2.393 -2.992 18.312 1 90.44 22 TYR B N 1
ATOM 3065 C CA . TYR B 1 22 ? -2.824 -2.344 17.078 1 90.44 22 TYR B CA 1
ATOM 3066 C C . TYR B 1 22 ? -4.332 -2.471 16.906 1 90.44 22 TYR B C 1
ATOM 3068 O O . TYR B 1 22 ? -5.004 -1.506 16.531 1 90.44 22 TYR B O 1
ATOM 3076 N N . VAL B 1 23 ? -4.867 -3.631 17.156 1 92.56 23 VAL B N 1
ATOM 3077 C CA . VAL B 1 23 ? -6.289 -3.896 16.969 1 92.56 23 VAL B CA 1
ATOM 3078 C C . VAL B 1 23 ? -7.105 -3.051 17.938 1 92.56 23 VAL B C 1
ATOM 3080 O O . VAL B 1 23 ? -8.109 -2.443 17.547 1 92.56 23 VAL B O 1
ATOM 3083 N N . GLU B 1 24 ? -6.641 -3.01 19.156 1 94.62 24 GLU B N 1
ATOM 3084 C CA . GLU B 1 24 ? -7.359 -2.266 20.188 1 94.62 24 GLU B CA 1
ATOM 3085 C C . GLU B 1 24 ? -7.316 -0.765 19.922 1 94.62 24 GLU B C 1
ATOM 3087 O O . GLU B 1 24 ? -8.281 -0.05 20.203 1 94.62 24 GLU B O 1
ATOM 3092 N N . LEU B 1 25 ? -6.195 -0.315 19.438 1 96.56 25 LEU B N 1
ATOM 3093 C CA . LEU B 1 25 ? -6.117 1.09 19.062 1 96.56 25 LEU B CA 1
ATOM 3094 C C . LEU B 1 25 ? -7.176 1.428 18.016 1 96.56 25 LEU B C 1
ATOM 3096 O O . LEU B 1 25 ? -7.891 2.424 18.141 1 96.56 25 LEU B O 1
ATOM 3100 N N . VAL B 1 26 ? -7.277 0.594 17 1 97.75 26 VAL B N 1
ATOM 3101 C CA . VAL B 1 26 ? -8.234 0.824 15.914 1 97.75 26 VAL B CA 1
ATOM 3102 C C . VAL B 1 26 ? -9.656 0.686 16.453 1 97.75 26 VAL B C 1
ATOM 3104 O O . VAL B 1 26 ? -10.547 1.444 16.062 1 97.75 26 VAL B O 1
ATOM 3107 N N . ASP B 1 27 ? -9.852 -0.241 17.359 1 97.12 27 ASP B N 1
ATOM 3108 C CA . ASP B 1 27 ? -11.156 -0.432 17.969 1 97.12 27 ASP B CA 1
ATOM 3109 C C . ASP B 1 27 ? -11.617 0.833 18.688 1 97.12 27 ASP B C 1
ATOM 3111 O O . ASP B 1 27 ? -12.797 1.197 18.625 1 97.12 27 ASP B O 1
ATOM 3115 N N . LYS B 1 28 ? -10.711 1.45 19.391 1 97.69 28 LYS B N 1
ATOM 3116 C CA . LYS B 1 28 ? -11.047 2.684 20.109 1 97.69 28 LYS B CA 1
ATOM 3117 C C . LYS B 1 28 ? -11.453 3.783 19.125 1 97.69 28 LYS B C 1
ATOM 3119 O O . LYS B 1 28 ? -12.352 4.574 19.422 1 97.69 28 LYS B O 1
ATOM 3124 N N . ALA B 1 29 ? -10.773 3.883 18 1 98.38 29 ALA B N 1
ATOM 3125 C CA . ALA B 1 29 ? -11.156 4.852 16.969 1 98.38 29 ALA B CA 1
ATOM 3126 C C . ALA B 1 29 ? -12.539 4.539 16.422 1 98.38 29 ALA B C 1
ATOM 3128 O O . ALA B 1 29 ? -13.328 5.449 16.156 1 98.38 29 ALA B O 1
ATOM 3129 N N . LEU B 1 30 ? -12.836 3.281 16.203 1 98.19 30 LEU B N 1
ATOM 3130 C CA . LEU B 1 30 ? -14.148 2.865 15.703 1 98.19 30 LEU B CA 1
ATOM 3131 C C . LEU B 1 30 ? -15.234 3.164 16.734 1 98.19 30 LEU B C 1
ATOM 3133 O O . LEU B 1 30 ? -16.359 3.502 16.359 1 98.19 30 LEU B O 1
ATOM 3137 N N . LEU B 1 31 ? -14.906 2.99 18 1 97.75 31 LEU B N 1
ATOM 3138 C CA . LEU B 1 31 ? -15.852 3.346 19.047 1 97.75 31 LEU B CA 1
ATOM 3139 C C . LEU B 1 31 ? -16.188 4.832 19 1 97.75 31 LEU B C 1
ATOM 3141 O O . LEU B 1 31 ? -17.328 5.227 19.25 1 97.75 31 LEU B O 1
ATOM 3145 N N . ASP B 1 32 ? -15.141 5.605 18.766 1 97.88 32 ASP B N 1
ATOM 3146 C CA . ASP B 1 32 ? -15.398 7.031 18.594 1 97.88 32 ASP B CA 1
ATOM 3147 C C . ASP B 1 32 ? -16.344 7.281 17.422 1 97.88 32 ASP B C 1
ATOM 3149 O O . ASP B 1 32 ? -17.234 8.125 17.5 1 97.88 32 ASP B O 1
ATOM 3153 N N . ALA B 1 33 ? -16.125 6.598 16.297 1 97.5 33 ALA B N 1
ATOM 3154 C CA . ALA B 1 33 ? -17.016 6.695 15.141 1 97.5 33 ALA B CA 1
ATOM 3155 C C . ALA B 1 33 ? -18.453 6.312 15.523 1 97.5 33 ALA B C 1
ATOM 3157 O O . ALA B 1 33 ? -19.406 6.902 15.023 1 97.5 33 ALA B O 1
ATOM 3158 N N . GLU B 1 34 ? -18.594 5.359 16.359 1 97 34 GLU B N 1
ATOM 3159 C CA . GLU B 1 34 ? -19.906 4.91 16.812 1 97 34 GLU B CA 1
ATOM 3160 C C . GLU B 1 34 ? -20.656 6.023 17.547 1 97 34 GLU B C 1
ATOM 3162 O O . GLU B 1 34 ? -21.875 6.16 17.406 1 97 34 GLU B O 1
ATOM 3167 N N . LYS B 1 35 ? -19.906 6.754 18.312 1 95.69 35 LYS B N 1
ATOM 3168 C CA . LYS B 1 35 ? -20.5 7.875 19.031 1 95.69 35 LYS B CA 1
ATOM 3169 C C . LYS B 1 35 ? -21.062 8.922 18.062 1 95.69 35 LYS B C 1
ATOM 3171 O O . LYS B 1 35 ? -21.969 9.68 18.406 1 95.69 35 LYS B O 1
ATOM 3176 N N . ARG B 1 36 ? -20.531 8.922 16.828 1 93.12 36 ARG B N 1
ATOM 3177 C CA . ARG B 1 36 ? -20.953 9.898 15.836 1 93.12 36 ARG B CA 1
ATOM 3178 C C . ARG B 1 36 ? -22 9.297 14.891 1 93.12 36 ARG B C 1
ATOM 3180 O O . ARG B 1 36 ? -22.344 9.906 13.875 1 93.12 36 ARG B O 1
ATOM 3187 N N . GLY B 1 37 ? -22.469 8.117 15.164 1 92.94 37 GLY B N 1
ATOM 3188 C CA . GLY B 1 37 ? -23.5 7.504 14.336 1 92.94 37 GLY B CA 1
ATOM 3189 C C . GLY B 1 37 ? -23.062 6.176 13.742 1 92.94 37 GLY B C 1
ATOM 3190 O O . GLY B 1 37 ? -23.859 5.477 13.117 1 92.94 37 GLY B O 1
ATOM 3191 N N . GLY B 1 38 ? -21.75 5.848 13.93 1 93.31 38 GLY B N 1
ATOM 3192 C CA . GLY B 1 38 ? -21.234 4.57 13.461 1 93.31 38 GLY B CA 1
ATOM 3193 C C . GLY B 1 38 ? -21 4.547 11.961 1 93.31 38 GLY B C 1
ATOM 3194 O O . GLY B 1 38 ? -21.141 5.566 11.281 1 93.31 38 GLY B O 1
ATOM 3195 N N . LEU B 1 39 ? -20.531 3.371 11.453 1 95.75 39 LEU B N 1
ATOM 3196 C CA . LEU B 1 39 ? -20.375 3.188 10.016 1 95.75 39 LEU B CA 1
ATOM 3197 C C . LEU B 1 39 ? -21.719 3.051 9.328 1 95.75 39 LEU B C 1
ATOM 3199 O O . LEU B 1 39 ? -22.5 2.158 9.664 1 95.75 39 LEU B O 1
ATOM 3203 N N . CYS B 1 40 ? -22.016 3.861 8.391 1 95.81 40 CYS B N 1
ATOM 3204 C CA . CYS B 1 40 ? -23.328 3.889 7.742 1 95.81 40 CYS B CA 1
ATOM 3205 C C . CYS B 1 40 ? -23.5 2.688 6.82 1 95.81 40 CYS B C 1
ATOM 3207 O O . CYS B 1 40 ? -24.625 2.359 6.434 1 95.81 40 CYS B O 1
ATOM 3209 N N . THR B 1 41 ? -22.469 2.1 6.418 1 96.44 41 THR B N 1
ATOM 3210 C CA . THR B 1 41 ? -22.453 0.875 5.625 1 96.44 41 THR B CA 1
ATOM 3211 C C . THR B 1 41 ? -21.219 0.039 5.926 1 96.44 41 THR B C 1
ATOM 3213 O O . THR B 1 41 ? -20.234 0.55 6.469 1 96.44 41 THR B O 1
ATOM 3216 N N . GLU B 1 42 ? -21.25 -1.221 5.66 1 95.75 42 GLU B N 1
ATOM 3217 C CA . GLU B 1 42 ? -20.094 -2.084 5.852 1 95.75 42 GLU B CA 1
ATOM 3218 C C . GLU B 1 42 ? -19.031 -1.814 4.793 1 95.75 42 GLU B C 1
ATOM 3220 O O . GLU B 1 42 ? -19.328 -1.699 3.607 1 95.75 42 GLU B O 1
ATOM 3225 N N . PRO B 1 43 ? -17.828 -1.659 5.27 1 97.62 43 PRO B N 1
ATOM 3226 C CA . PRO B 1 43 ? -16.766 -1.504 4.27 1 97.62 43 PRO B CA 1
ATOM 3227 C C . PRO B 1 43 ? -16.578 -2.754 3.414 1 97.62 43 PRO B C 1
ATOM 3229 O O . PRO B 1 43 ? -16.641 -3.873 3.928 1 97.62 43 PRO B O 1
ATOM 3232 N N . GLU B 1 44 ? -16.344 -2.555 2.127 1 97.75 44 GLU B N 1
ATOM 3233 C CA . GLU B 1 44 ? -16.094 -3.662 1.208 1 97.75 44 GLU B CA 1
ATOM 3234 C C . GLU B 1 44 ? -14.617 -4.012 1.148 1 97.75 44 GLU B C 1
ATOM 3236 O O . GLU B 1 44 ? -14.242 -5.078 0.662 1 97.75 44 GLU B O 1
ATOM 3241 N N . ALA B 1 45 ? -13.758 -3.146 1.628 1 98.06 45 ALA B N 1
ATOM 3242 C CA . ALA B 1 45 ? -12.312 -3.332 1.737 1 98.06 45 ALA B CA 1
ATOM 3243 C C . ALA B 1 45 ? -11.727 -2.449 2.834 1 98.06 45 ALA B C 1
ATOM 3245 O O . ALA B 1 45 ? -12.367 -1.502 3.289 1 98.06 45 ALA B O 1
ATOM 3246 N N . ILE B 1 46 ? -10.57 -2.791 3.281 1 98.19 46 ILE B N 1
ATOM 3247 C CA . ILE B 1 46 ? -9.859 -1.985 4.27 1 98.19 46 ILE B CA 1
ATOM 3248 C C . ILE B 1 46 ? -8.477 -1.621 3.742 1 98.19 46 ILE B C 1
ATOM 3250 O O . ILE B 1 46 ? -7.805 -2.449 3.123 1 98.19 46 ILE B O 1
ATOM 3254 N N . VAL B 1 47 ? -8.062 -0.395 3.795 1 98.31 47 VAL B N 1
ATOM 3255 C CA . VAL B 1 47 ? -6.719 0.092 3.492 1 98.31 47 VAL B CA 1
ATOM 3256 C C . VAL B 1 47 ? -6.078 0.666 4.754 1 98.31 47 VAL B C 1
ATOM 3258 O O . VAL B 1 47 ? -6.625 1.583 5.371 1 98.31 47 VAL B O 1
ATOM 3261 N N . VAL B 1 48 ? -4.895 0.16 5.094 1 97.94 48 VAL B N 1
ATOM 3262 C CA . VAL B 1 48 ? -4.262 0.484 6.367 1 97.94 48 VAL B CA 1
ATOM 3263 C C . VAL B 1 48 ? -2.979 1.273 6.121 1 97.94 48 VAL B C 1
ATOM 3265 O O . VAL B 1 48 ? -2.117 0.846 5.348 1 97.94 48 VAL B O 1
ATOM 3268 N N . ALA B 1 49 ? -2.898 2.393 6.758 1 97.38 49 ALA B N 1
ATOM 3269 C CA . ALA B 1 49 ? -1.681 3.199 6.754 1 97.38 49 ALA B CA 1
ATOM 3270 C C . ALA B 1 49 ? -0.87 2.98 8.023 1 97.38 49 ALA B C 1
ATOM 3272 O O . ALA B 1 49 ? -1.352 3.244 9.133 1 97.38 49 ALA B O 1
ATOM 3273 N N . SER B 1 50 ? 0.342 2.574 7.93 1 92.06 50 SER B N 1
ATOM 3274 C CA . SER B 1 50 ? 1.294 2.406 9.023 1 92.06 50 SER B CA 1
ATOM 3275 C C . SER B 1 50 ? 2.73 2.42 8.508 1 92.06 50 SER B C 1
ATOM 3277 O O . SER B 1 50 ? 3.029 1.832 7.469 1 92.06 50 SER B O 1
ATOM 3279 N N . ALA B 1 51 ? 3.521 3.076 9.219 1 84.69 51 ALA B N 1
ATOM 3280 C CA . ALA B 1 51 ? 4.906 3.176 8.766 1 84.69 51 ALA B CA 1
ATOM 3281 C C . ALA B 1 51 ? 5.773 2.102 9.422 1 84.69 51 ALA B C 1
ATOM 3283 O O . ALA B 1 51 ? 6.551 1.425 8.742 1 84.69 51 ALA B O 1
ATOM 3284 N N . PHE B 1 52 ? 5.566 1.786 10.648 1 75.5 52 PHE B N 1
ATOM 3285 C CA . PHE B 1 52 ? 6.625 1.107 11.383 1 75.5 52 PHE B CA 1
ATOM 3286 C C . PHE B 1 52 ? 6.129 -0.217 11.945 1 75.5 52 PHE B C 1
ATOM 3288 O O . PHE B 1 52 ? 6.793 -0.827 12.789 1 75.5 52 PHE B O 1
ATOM 3295 N N . SER B 1 53 ? 5.023 -0.652 11.641 1 72.19 53 SER B N 1
ATOM 3296 C CA . SER B 1 53 ? 4.422 -1.849 12.219 1 72.19 53 SER B CA 1
ATOM 3297 C C . SER B 1 53 ? 5.344 -3.055 12.078 1 72.19 53 SER B C 1
ATOM 3299 O O . SER B 1 53 ? 5.43 -3.885 12.992 1 72.19 53 SER B O 1
ATOM 3301 N N . GLY B 1 54 ? 5.992 -3.154 10.906 1 64.88 54 GLY B N 1
ATOM 3302 C CA . GLY B 1 54 ? 6.879 -4.285 10.68 1 64.88 54 GLY B CA 1
ATOM 3303 C C . GLY B 1 54 ? 8.148 -4.227 11.516 1 64.88 54 GLY B C 1
ATOM 3304 O O . GLY B 1 54 ? 8.555 -5.227 12.109 1 64.88 54 GLY B O 1
ATOM 3305 N N . VAL B 1 55 ? 8.664 -3.123 11.555 1 61.97 55 VAL B N 1
ATOM 3306 C CA . VAL B 1 55 ? 9.984 -2.953 12.156 1 61.97 55 VAL B CA 1
ATOM 3307 C C . VAL B 1 55 ? 9.852 -2.879 13.672 1 61.97 55 VAL B C 1
ATOM 3309 O O . VAL B 1 55 ? 10.641 -3.49 14.398 1 61.97 55 VAL B O 1
ATOM 3312 N N . LEU B 1 56 ? 8.828 -2.195 14.117 1 59.41 56 LEU B N 1
ATOM 3313 C CA . LEU B 1 56 ? 8.711 -1.952 15.555 1 59.41 56 LEU B CA 1
ATOM 3314 C C . LEU B 1 56 ? 7.672 -2.873 16.172 1 59.41 56 LEU B C 1
ATOM 3316 O O . LEU B 1 56 ? 7.766 -3.215 17.359 1 59.41 56 LEU B O 1
ATOM 3320 N N . GLY B 1 57 ? 6.652 -3.242 15.445 1 56.88 57 GLY B N 1
ATOM 3321 C CA . GLY B 1 57 ? 5.523 -3.971 16.016 1 56.88 57 GLY B CA 1
ATOM 3322 C C . GLY B 1 57 ? 5.609 -5.469 15.781 1 56.88 57 GLY B C 1
ATOM 3323 O O . GLY B 1 57 ? 4.793 -6.227 16.312 1 56.88 57 GLY B O 1
ATOM 3324 N N . ASP B 1 58 ? 6.547 -5.734 14.953 1 56.28 58 ASP B N 1
ATOM 3325 C CA . ASP B 1 58 ? 6.754 -7.129 14.578 1 56.28 58 ASP B CA 1
ATOM 3326 C C . ASP B 1 58 ? 5.512 -7.711 13.914 1 56.28 58 ASP B C 1
ATOM 3328 O O . ASP B 1 58 ? 5.121 -8.844 14.195 1 56.28 58 ASP B O 1
ATOM 3332 N N . GLN B 1 59 ? 4.789 -6.898 13.281 1 68.69 59 GLN B N 1
ATOM 3333 C CA . GLN B 1 59 ? 3.578 -7.355 12.609 1 68.69 59 GLN B CA 1
ATOM 3334 C C . GLN B 1 59 ? 3.619 -7.031 11.117 1 68.69 59 GLN B C 1
ATOM 3336 O O . GLN B 1 59 ? 3.479 -5.867 10.727 1 68.69 59 GLN B O 1
ATOM 3341 N N . LEU B 1 60 ? 3.893 -8.039 10.383 1 71.5 60 LEU B N 1
ATOM 3342 C CA . LEU B 1 60 ? 3.674 -7.945 8.945 1 71.5 60 LEU B CA 1
ATOM 3343 C C . LEU B 1 60 ? 2.246 -8.336 8.586 1 71.5 60 LEU B C 1
ATOM 3345 O O . LEU B 1 60 ? 1.51 -8.859 9.422 1 71.5 60 LEU B O 1
ATOM 3349 N N . VAL B 1 61 ? 1.756 -7.973 7.398 1 79.88 61 VAL B N 1
ATOM 3350 C CA . VAL B 1 61 ? 0.402 -8.266 6.938 1 79.88 61 VAL B CA 1
ATOM 3351 C C . VAL B 1 61 ? -0.613 -7.613 7.875 1 79.88 61 VAL B C 1
ATOM 3353 O O . VAL B 1 61 ? -1.569 -8.258 8.312 1 79.88 61 VAL B O 1
ATOM 3356 N N . LEU B 1 62 ? -0.319 -6.473 8.312 1 84.38 62 LEU B N 1
ATOM 3357 C CA . LEU B 1 62 ? -1.153 -5.734 9.25 1 84.38 62 LEU B CA 1
ATOM 3358 C C . LEU B 1 62 ? -2.576 -5.59 8.719 1 84.38 62 LEU B C 1
ATOM 3360 O O . LEU B 1 62 ? -3.537 -5.609 9.492 1 84.38 62 LEU B O 1
ATOM 3364 N N . GLY B 1 63 ? -2.738 -5.508 7.426 1 89.19 63 GLY B N 1
ATOM 3365 C CA . GLY B 1 63 ? -4.062 -5.434 6.828 1 89.19 63 GLY B CA 1
ATOM 3366 C C . GLY B 1 63 ? -4.938 -6.621 7.176 1 89.19 63 GLY B C 1
ATOM 3367 O O . GLY B 1 63 ? -6.043 -6.453 7.695 1 89.19 63 GLY B O 1
ATOM 3368 N N . ASP B 1 64 ? -4.43 -7.816 7.004 1 86.56 64 ASP B N 1
ATOM 3369 C CA . ASP B 1 64 ? -5.156 -9.047 7.312 1 86.56 64 ASP B CA 1
ATOM 3370 C C . ASP B 1 64 ? -5.441 -9.156 8.805 1 86.56 64 ASP B C 1
ATOM 3372 O O . ASP B 1 64 ? -6.523 -9.594 9.211 1 86.56 64 ASP B O 1
ATOM 3376 N N . HIS B 1 65 ? -4.41 -8.82 9.523 1 87.81 65 HIS B N 1
ATOM 3377 C CA . HIS B 1 65 ? -4.535 -8.875 10.977 1 87.81 65 HIS B CA 1
ATOM 3378 C C . HIS B 1 65 ? -5.699 -8.016 11.461 1 87.81 65 HIS B C 1
ATOM 3380 O O . HIS B 1 65 ? -6.527 -8.484 12.25 1 87.81 65 HIS B O 1
ATOM 3386 N N . LEU B 1 66 ? -5.77 -6.836 10.984 1 91.62 66 LEU B N 1
ATOM 3387 C CA . LEU B 1 66 ? -6.84 -5.926 11.383 1 91.62 66 LEU B CA 1
ATOM 3388 C C . LEU B 1 66 ? -8.18 -6.395 10.836 1 91.62 66 LEU B C 1
ATOM 3390 O O . LEU B 1 66 ? -9.195 -6.336 11.539 1 91.62 66 LEU B O 1
ATOM 3394 N N . ALA B 1 67 ? -8.219 -6.84 9.586 1 92.44 67 ALA B N 1
ATOM 3395 C CA . ALA B 1 67 ? -9.461 -7.336 9.008 1 92.44 67 ALA B CA 1
ATOM 3396 C C . ALA B 1 67 ? -10.047 -8.469 9.852 1 92.44 67 ALA B C 1
ATOM 3398 O O . ALA B 1 67 ? -11.258 -8.516 10.078 1 92.44 67 ALA B O 1
ATOM 3399 N N . THR B 1 68 ? -9.219 -9.367 10.305 1 89.81 68 THR B N 1
ATOM 3400 C CA . THR B 1 68 ? -9.641 -10.516 11.094 1 89.81 68 THR B CA 1
ATOM 3401 C C . THR B 1 68 ? -10.289 -10.07 12.398 1 89.81 68 THR B C 1
ATOM 3403 O O . THR B 1 68 ? -11.422 -10.453 12.703 1 89.81 68 THR B O 1
ATOM 3406 N N . TRP B 1 69 ? -9.664 -9.211 13.086 1 90.25 69 TRP B N 1
ATOM 3407 C CA . TRP B 1 69 ? -10.07 -8.914 14.453 1 90.25 69 TRP B CA 1
ATOM 3408 C C . TRP B 1 69 ? -11.172 -7.855 14.477 1 90.25 69 TRP B C 1
ATOM 3410 O O . TRP B 1 69 ? -11.867 -7.695 15.477 1 90.25 69 TRP B O 1
ATOM 3420 N N . LEU B 1 70 ? -11.305 -7.156 13.359 1 91.81 70 LEU B N 1
ATOM 3421 C CA . LEU B 1 70 ? -12.406 -6.207 13.234 1 91.81 70 LEU B CA 1
ATOM 3422 C C . LEU B 1 70 ? -13.633 -6.875 12.633 1 91.81 70 LEU B C 1
ATOM 3424 O O . LEU B 1 70 ? -14.656 -6.219 12.414 1 91.81 70 LEU B O 1
ATOM 3428 N N . GLY B 1 71 ? -13.508 -8.18 12.336 1 92.81 71 GLY B N 1
ATOM 3429 C CA . GLY B 1 71 ? -14.633 -8.938 11.797 1 92.81 71 GLY B CA 1
ATOM 3430 C C . GLY B 1 71 ? -14.906 -8.641 10.336 1 92.81 71 GLY B C 1
ATOM 3431 O O . GLY B 1 71 ? -16.047 -8.719 9.883 1 92.81 71 GLY B O 1
ATOM 3432 N N . LEU B 1 72 ? -13.898 -8.312 9.586 1 94.75 72 LEU B N 1
ATOM 3433 C CA . LEU B 1 72 ? -14.102 -7.895 8.195 1 94.75 72 LEU B CA 1
ATOM 3434 C C . LEU B 1 72 ? -13.648 -8.984 7.234 1 94.75 72 LEU B C 1
ATOM 3436 O O . LEU B 1 72 ? -13.844 -8.867 6.023 1 94.75 72 LEU B O 1
ATOM 3440 N N . THR B 1 73 ? -13.016 -10.07 7.73 1 94.06 73 THR B N 1
ATOM 3441 C CA . THR B 1 73 ? -12.695 -11.211 6.883 1 94.06 73 THR B CA 1
ATOM 3442 C C . THR B 1 73 ? -13.961 -11.812 6.281 1 94.06 73 THR B C 1
ATOM 3444 O O . THR B 1 73 ? -14.945 -12.039 6.992 1 94.06 73 THR B O 1
ATOM 3447 N N . PRO B 1 74 ? -14.125 -11.953 4.996 1 96.62 74 PRO B N 1
ATOM 3448 C CA . PRO B 1 74 ? -13 -12.102 4.062 1 96.62 74 PRO B CA 1
ATOM 3449 C C . PRO B 1 74 ? -12.789 -10.859 3.197 1 96.62 74 PRO B C 1
ATOM 3451 O O . PRO B 1 74 ? -12.25 -10.953 2.094 1 96.62 74 PRO B O 1
ATOM 3454 N N . ARG B 1 75 ? -13.18 -9.656 3.633 1 97 75 ARG B N 1
ATOM 3455 C CA . ARG B 1 75 ? -13.008 -8.445 2.84 1 97 75 ARG B CA 1
ATOM 3456 C C . ARG B 1 75 ? -11.539 -8.195 2.535 1 97 75 ARG B C 1
ATOM 3458 O O . ARG B 1 75 ? -10.672 -8.484 3.361 1 97 75 ARG B O 1
ATOM 3465 N N . PRO B 1 76 ? -11.25 -7.637 1.327 1 97.38 76 PRO B N 1
ATOM 3466 C CA . PRO B 1 76 ? -9.859 -7.312 0.978 1 97.38 76 PRO B CA 1
ATOM 3467 C C . PRO B 1 76 ? -9.211 -6.352 1.972 1 97.38 76 PRO B C 1
ATOM 3469 O O . PRO B 1 76 ? -9.875 -5.43 2.463 1 97.38 76 PRO B O 1
ATOM 3472 N N . ALA B 1 77 ? -7.922 -6.57 2.242 1 96.44 77 ALA B N 1
ATOM 3473 C CA . ALA B 1 77 ? -7.16 -5.727 3.16 1 96.44 77 ALA B CA 1
ATOM 3474 C C . ALA B 1 77 ? -5.773 -5.426 2.605 1 96.44 77 ALA B C 1
ATOM 3476 O O . ALA B 1 77 ? -5.074 -6.328 2.139 1 96.44 77 ALA B O 1
ATOM 3477 N N . PHE B 1 78 ? -5.379 -4.152 2.617 1 95.44 78 PHE B N 1
ATOM 3478 C CA . PHE B 1 78 ? -4.109 -3.684 2.074 1 95.44 78 PHE B CA 1
ATOM 3479 C C . PHE B 1 78 ? -3.373 -2.814 3.086 1 95.44 78 PHE B C 1
ATOM 3481 O O . PHE B 1 78 ? -3.996 -2.027 3.805 1 95.44 78 PHE B O 1
ATOM 3488 N N . ARG B 1 79 ? -2.08 -2.939 3.197 1 95.06 79 ARG B N 1
ATOM 3489 C CA . ARG B 1 79 ? -1.269 -2.023 3.99 1 95.06 79 ARG B CA 1
ATOM 3490 C C . ARG B 1 79 ? -0.353 -1.191 3.098 1 95.06 79 ARG B C 1
ATOM 3492 O O . ARG B 1 79 ? 0.319 -1.729 2.215 1 95.06 79 ARG B O 1
ATOM 3499 N N . VAL B 1 80 ? -0.375 0.089 3.318 1 95.81 80 VAL B N 1
ATOM 3500 C CA . VAL B 1 80 ? 0.394 1.054 2.539 1 95.81 80 VAL B CA 1
ATOM 3501 C C . VAL B 1 80 ? 1.455 1.706 3.422 1 95.81 80 VAL B C 1
ATOM 3503 O O . VAL B 1 80 ? 1.184 2.055 4.574 1 95.81 80 VAL B O 1
ATOM 3506 N N . GLU B 1 81 ? 2.686 1.809 2.877 1 91.44 81 GLU B N 1
ATOM 3507 C CA . GLU B 1 81 ? 3.791 2.412 3.615 1 91.44 81 GLU B CA 1
ATOM 3508 C C . GLU B 1 81 ? 4.504 3.469 2.777 1 91.44 81 GLU B C 1
ATOM 3510 O O . GLU B 1 81 ? 4.895 3.205 1.639 1 91.44 81 GLU B O 1
ATOM 3515 N N . ALA B 1 82 ? 4.586 4.684 3.285 1 92 82 ALA B N 1
ATOM 3516 C CA . ALA B 1 82 ? 5.348 5.801 2.732 1 92 82 ALA B CA 1
ATOM 3517 C C . ALA B 1 82 ? 5.984 6.633 3.842 1 92 82 ALA B C 1
ATOM 3519 O O . ALA B 1 82 ? 5.914 7.863 3.818 1 92 82 ALA B O 1
ATOM 3520 N N . GLY B 1 83 ? 6.5 5.941 4.82 1 88.38 83 GLY B N 1
ATOM 3521 C CA . GLY B 1 83 ? 7.012 6.645 5.988 1 88.38 83 GLY B CA 1
ATOM 3522 C C . GLY B 1 83 ? 5.938 7.398 6.746 1 88.38 83 GLY B C 1
ATOM 3523 O O . GLY B 1 83 ? 4.828 6.895 6.926 1 88.38 83 GLY B O 1
ATOM 3524 N N . LEU B 1 84 ? 6.324 8.555 7.141 1 89.69 84 LEU B N 1
ATOM 3525 C CA . LEU B 1 84 ? 5.379 9.398 7.855 1 89.69 84 LEU B CA 1
ATOM 3526 C C . LEU B 1 84 ? 4.227 9.82 6.945 1 89.69 84 LEU B C 1
ATOM 3528 O O . LEU B 1 84 ? 3.158 10.203 7.426 1 89.69 84 LEU B O 1
ATOM 3532 N N . GLY B 1 85 ? 4.43 9.773 5.648 1 94.44 85 GLY B N 1
ATOM 3533 C CA . GLY B 1 85 ? 3.412 10.164 4.688 1 94.44 85 GLY B CA 1
ATOM 3534 C C . GLY B 1 85 ? 2.439 9.047 4.359 1 94.44 85 GLY B C 1
ATOM 3535 O O . GLY B 1 85 ? 1.648 9.156 3.422 1 94.44 85 GLY B O 1
ATOM 3536 N N . SER B 1 86 ? 2.42 7.949 5.125 1 96.12 86 SER B N 1
ATOM 3537 C CA . SER B 1 86 ? 1.634 6.758 4.828 1 96.12 86 SER B CA 1
ATOM 3538 C C . SER B 1 86 ? 0.142 7.07 4.812 1 96.12 86 SER B C 1
ATOM 3540 O O . SER B 1 86 ? -0.608 6.5 4.016 1 96.12 86 SER B O 1
ATOM 3542 N N . GLY B 1 87 ? -0.33 7.914 5.695 1 98.06 87 GLY B N 1
ATOM 3543 C CA . GLY B 1 87 ? -1.745 8.242 5.758 1 98.06 87 GLY B CA 1
ATOM 3544 C C . GLY B 1 87 ? -2.281 8.828 4.469 1 98.06 87 GLY B C 1
ATOM 3545 O O . GLY B 1 87 ? -3.295 8.367 3.943 1 98.06 87 GLY B O 1
ATOM 3546 N N . GLY B 1 88 ? -1.602 9.859 3.977 1 98.12 88 GLY B N 1
ATOM 3547 C CA . GLY B 1 88 ? -1.984 10.461 2.709 1 98.12 88 GLY B CA 1
ATOM 3548 C C . GLY B 1 88 ? -1.878 9.5 1.539 1 98.12 88 GLY B C 1
ATOM 3549 O O . GLY B 1 88 ? -2.734 9.492 0.653 1 98.12 88 GLY B O 1
ATOM 3550 N N . ALA B 1 89 ? -0.804 8.734 1.539 1 97.56 89 ALA B N 1
ATOM 3551 C CA . ALA B 1 89 ? -0.613 7.738 0.488 1 97.56 89 ALA B CA 1
ATOM 3552 C C . ALA B 1 89 ? -1.754 6.727 0.479 1 97.56 89 ALA B C 1
ATOM 3554 O O . ALA B 1 89 ? -2.277 6.379 -0.583 1 97.56 89 ALA B O 1
ATOM 3555 N N . ALA B 1 90 ? -2.121 6.25 1.675 1 98.38 90 ALA B N 1
ATOM 3556 C CA . ALA B 1 90 ? -3.213 5.285 1.797 1 98.38 90 ALA B CA 1
ATOM 3557 C C . ALA B 1 90 ? -4.535 5.891 1.331 1 98.38 90 ALA B C 1
ATOM 3559 O O . ALA B 1 90 ? -5.348 5.207 0.704 1 98.38 90 ALA B O 1
ATOM 3560 N N . LEU B 1 91 ? -4.766 7.125 1.656 1 98.62 91 LEU B N 1
ATOM 3561 C CA . LEU B 1 91 ? -5.973 7.797 1.192 1 98.62 91 LEU B CA 1
ATOM 3562 C C . LEU B 1 91 ? -6.008 7.859 -0.331 1 98.62 91 LEU B C 1
ATOM 3564 O O . LEU B 1 91 ? -7.059 7.648 -0.94 1 98.62 91 LEU B O 1
ATOM 3568 N N . ALA B 1 92 ? -4.875 8.211 -0.963 1 97.88 92 ALA B N 1
ATOM 3569 C CA . ALA B 1 92 ? -4.816 8.281 -2.42 1 97.88 92 ALA B CA 1
ATOM 3570 C C . ALA B 1 92 ? -5.234 6.957 -3.053 1 97.88 92 ALA B C 1
ATOM 3572 O O . ALA B 1 92 ? -6.012 6.938 -4.012 1 97.88 92 ALA B O 1
ATOM 3573 N N . LEU B 1 93 ? -4.73 5.883 -2.51 1 97.75 93 LEU B N 1
ATOM 3574 C CA . LEU B 1 93 ? -5.031 4.562 -3.049 1 97.75 93 LEU B CA 1
ATOM 3575 C C . LEU B 1 93 ? -6.48 4.176 -2.762 1 97.75 93 LEU B C 1
ATOM 3577 O O . LEU B 1 93 ? -7.172 3.654 -3.639 1 97.75 93 LEU B O 1
ATOM 3581 N N . ALA B 1 94 ? -6.957 4.406 -1.515 1 98.19 94 ALA B N 1
ATOM 3582 C CA . ALA B 1 94 ? -8.344 4.121 -1.153 1 98.19 94 ALA B CA 1
ATOM 3583 C C . ALA B 1 94 ? -9.312 4.918 -2.023 1 98.19 94 ALA B C 1
ATOM 3585 O O . ALA B 1 94 ? -10.336 4.395 -2.463 1 98.19 94 ALA B O 1
ATOM 3586 N N . TYR B 1 95 ? -8.984 6.195 -2.242 1 97.5 95 TYR B N 1
ATOM 3587 C CA . TYR B 1 95 ? -9.758 7.047 -3.133 1 97.5 95 TYR B CA 1
ATOM 3588 C C . TYR B 1 95 ? -9.852 6.441 -4.527 1 97.5 95 TYR B C 1
ATOM 3590 O O . TYR B 1 95 ? -10.938 6.398 -5.121 1 97.5 95 TYR B O 1
ATOM 3598 N N . GLY B 1 96 ? -8.719 5.988 -5.098 1 95.94 96 GLY B N 1
ATOM 3599 C CA . GLY B 1 96 ? -8.711 5.352 -6.406 1 95.94 96 GLY B CA 1
ATOM 3600 C C . GLY B 1 96 ? -9.617 4.141 -6.484 1 95.94 96 GLY B C 1
ATOM 3601 O O . GLY B 1 96 ? -10.312 3.939 -7.484 1 95.94 96 GLY B O 1
ATOM 3602 N N . LEU B 1 97 ? -9.641 3.285 -5.402 1 96.88 97 LEU B N 1
ATOM 3603 C CA . LEU B 1 97 ? -10.469 2.082 -5.363 1 96.88 97 LEU B CA 1
ATOM 3604 C C . LEU B 1 97 ? -11.953 2.436 -5.43 1 96.88 97 LEU B C 1
ATOM 3606 O O . LEU B 1 97 ? -12.719 1.789 -6.145 1 96.88 97 LEU B O 1
ATOM 3610 N N . VAL B 1 98 ? -12.344 3.465 -4.688 1 97.44 98 VAL B N 1
ATOM 3611 C CA . VAL B 1 98 ? -13.75 3.85 -4.66 1 97.44 98 VAL B CA 1
ATOM 3612 C C . VAL B 1 98 ? -14.109 4.582 -5.949 1 97.44 98 VAL B C 1
ATOM 3614 O O . VAL B 1 98 ? -15.148 4.309 -6.555 1 97.44 98 VAL B O 1
ATOM 3617 N N . ALA B 1 99 ? -13.227 5.477 -6.406 1 96.75 99 ALA B N 1
ATOM 3618 C CA . ALA B 1 99 ? -13.484 6.305 -7.582 1 96.75 99 ALA B CA 1
ATOM 3619 C C . ALA B 1 99 ? -13.586 5.453 -8.844 1 96.75 99 ALA B C 1
ATOM 3621 O O . ALA B 1 99 ? -14.312 5.797 -9.781 1 96.75 99 ALA B O 1
ATOM 3622 N N . SER B 1 100 ? -12.828 4.363 -8.891 1 94.56 100 SER B N 1
ATOM 3623 C CA . SER B 1 100 ? -12.859 3.471 -10.047 1 94.56 100 SER B CA 1
ATOM 3624 C C . SER B 1 100 ? -14.141 2.643 -10.07 1 94.56 100 SER B C 1
ATOM 3626 O O . SER B 1 100 ? -14.508 2.08 -11.102 1 94.56 100 SER B O 1
ATOM 3628 N N . GLY B 1 101 ? -14.812 2.516 -8.883 1 94.5 101 GLY B N 1
ATOM 3629 C CA . GLY B 1 101 ? -15.969 1.639 -8.75 1 94.5 101 GLY B CA 1
ATOM 3630 C C . GLY B 1 101 ? -15.594 0.216 -8.375 1 94.5 101 GLY B C 1
ATOM 3631 O O . GLY B 1 101 ? -16.453 -0.66 -8.312 1 94.5 101 GLY B O 1
ATOM 3632 N N . ALA B 1 102 ? -14.312 -0.054 -8.125 1 94.06 102 ALA B N 1
ATOM 3633 C CA . ALA B 1 102 ? -13.883 -1.387 -7.711 1 94.06 102 ALA B CA 1
ATOM 3634 C C . ALA B 1 102 ? -14.562 -1.797 -6.406 1 94.06 102 ALA B C 1
ATOM 3636 O O . ALA B 1 102 ? -14.914 -2.963 -6.223 1 94.06 102 ALA B O 1
ATOM 3637 N N . TYR B 1 103 ? -14.672 -0.906 -5.516 1 96.31 103 TYR B N 1
ATOM 3638 C CA . TYR B 1 103 ? -15.398 -1.084 -4.262 1 96.31 103 TYR B CA 1
ATOM 3639 C C . TYR B 1 103 ? -16.344 0.083 -4.008 1 96.31 103 TYR B C 1
ATOM 3641 O O . TYR B 1 103 ? -16.016 1.234 -4.305 1 96.31 103 TYR B O 1
ATOM 3649 N N . ARG B 1 104 ? -17.531 -0.164 -3.438 1 96.75 104 ARG B N 1
ATOM 3650 C CA . ARG B 1 104 ? -18.5 0.882 -3.135 1 96.75 104 ARG B CA 1
ATOM 3651 C C . ARG B 1 104 ? -18.125 1.629 -1.86 1 96.75 104 ARG B C 1
ATOM 3653 O O . ARG B 1 104 ? -18.484 2.795 -1.688 1 96.75 104 ARG B O 1
ATOM 3660 N N . SER B 1 105 ? -17.406 0.973 -0.959 1 98.19 105 SER B N 1
ATOM 3661 C CA . SER B 1 105 ? -17 1.531 0.328 1 98.19 105 SER B CA 1
ATOM 3662 C C . SER B 1 105 ? -15.664 0.96 0.787 1 98.19 105 SER B C 1
ATOM 3664 O O . SER B 1 105 ? -15.406 -0.235 0.628 1 98.19 105 SER B O 1
ATOM 3666 N N . VAL B 1 106 ? -14.805 1.846 1.279 1 98.5 106 VAL B N 1
ATOM 3667 C CA . VAL B 1 106 ? -13.492 1.447 1.771 1 98.5 106 VAL B CA 1
ATOM 3668 C C . VAL B 1 106 ? -13.234 2.084 3.135 1 98.5 106 VAL B C 1
ATOM 3670 O O . VAL B 1 106 ? -13.43 3.289 3.311 1 98.5 106 VAL B O 1
ATOM 3673 N N . LEU B 1 107 ? -12.875 1.266 4.102 1 98.75 107 LEU B N 1
ATOM 3674 C CA . LEU B 1 107 ? -12.445 1.773 5.402 1 98.75 107 LEU B CA 1
ATOM 3675 C C . LEU B 1 107 ? -10.961 2.1 5.395 1 98.75 107 LEU B C 1
ATOM 3677 O O . LEU B 1 107 ? -10.125 1.209 5.223 1 98.75 107 LEU B O 1
ATOM 3681 N N . LEU B 1 108 ? -10.641 3.357 5.473 1 98.81 108 LEU B N 1
ATOM 3682 C CA . LEU B 1 108 ? -9.266 3.816 5.645 1 98.81 108 LEU B CA 1
ATOM 3683 C C . LEU B 1 108 ? -8.891 3.844 7.121 1 98.81 108 LEU B C 1
ATOM 3685 O O . LEU B 1 108 ? -9.562 4.48 7.93 1 98.81 108 LEU B O 1
ATOM 3689 N N . VAL B 1 109 ? -7.82 3.145 7.469 1 98.69 109 VAL B N 1
ATOM 3690 C CA . VAL B 1 109 ? -7.355 3.061 8.852 1 98.69 109 VAL B CA 1
ATOM 3691 C C . VAL B 1 109 ? -5.93 3.594 8.945 1 98.69 109 VAL B C 1
ATOM 3693 O O . VAL B 1 109 ? -5.051 3.18 8.188 1 98.69 109 VAL B O 1
ATOM 3696 N N . GLY B 1 110 ? -5.688 4.574 9.758 1 98.44 110 GLY B N 1
ATOM 3697 C CA . GLY B 1 110 ? -4.352 4.918 10.227 1 98.44 110 GLY B CA 1
ATOM 3698 C C . GLY B 1 110 ? -4.051 4.402 11.617 1 98.44 110 GLY B C 1
ATOM 3699 O O . GLY B 1 110 ? -4.844 4.598 12.539 1 98.44 110 GLY B O 1
ATOM 3700 N N . VAL B 1 111 ? -2.938 3.734 11.766 1 97.12 111 VAL B N 1
ATOM 3701 C CA . VAL B 1 111 ? -2.605 3.227 13.094 1 97.12 111 VAL B CA 1
ATOM 3702 C C . VAL B 1 111 ? -1.088 3.148 13.258 1 97.12 111 VAL B C 1
ATOM 3704 O O . VAL B 1 111 ? -0.375 2.805 12.312 1 97.12 111 VAL B O 1
ATOM 3707 N N . GLU B 1 112 ? -0.638 3.578 14.391 1 94.12 112 GLU B N 1
ATOM 3708 C CA . GLU B 1 112 ? 0.773 3.467 14.742 1 94.12 112 GLU B CA 1
ATOM 3709 C C . GLU B 1 112 ? 0.948 3.234 16.234 1 94.12 112 GLU B C 1
ATOM 3711 O O . GLU B 1 112 ? 0.205 3.791 17.047 1 94.12 112 GLU B O 1
ATOM 3716 N N . LYS B 1 113 ? 1.853 2.455 16.562 1 88.44 113 LYS B N 1
ATOM 3717 C CA . LYS B 1 113 ? 2.322 2.25 17.922 1 88.44 113 LYS B CA 1
ATOM 3718 C C . LYS B 1 113 ? 3.809 2.574 18.047 1 88.44 113 LYS B C 1
ATOM 3720 O O . LYS B 1 113 ? 4.66 1.733 17.75 1 88.44 113 LYS B O 1
ATOM 3725 N N . LEU B 1 114 ? 4.082 3.729 18.578 1 80.12 114 LEU B N 1
ATOM 3726 C CA . LEU B 1 114 ? 5.453 4.23 18.594 1 80.12 114 LEU B CA 1
ATOM 3727 C C . LEU B 1 114 ? 5.969 4.34 20.031 1 80.12 114 LEU B C 1
ATOM 3729 O O . LEU B 1 114 ? 7.168 4.176 20.281 1 80.12 114 LEU B O 1
ATOM 3733 N N . ALA B 1 115 ? 5.098 4.543 20.938 1 71.62 115 ALA B N 1
ATOM 3734 C CA . ALA B 1 115 ? 5.477 4.969 22.281 1 71.62 115 ALA B CA 1
ATOM 3735 C C . ALA B 1 115 ? 6.074 3.814 23.078 1 71.62 115 ALA B C 1
ATOM 3737 O O . ALA B 1 115 ? 6.73 4.031 24.109 1 71.62 115 ALA B O 1
ATOM 3738 N N . ASP B 1 116 ? 5.895 2.607 22.594 1 67.81 116 ASP B N 1
ATOM 3739 C CA . ASP B 1 116 ? 6.395 1.438 23.312 1 67.81 116 ASP B CA 1
ATOM 3740 C C . ASP B 1 116 ? 7.918 1.354 23.234 1 67.81 116 ASP B C 1
ATOM 3742 O O . ASP B 1 116 ? 8.539 0.548 23.922 1 67.81 116 ASP B O 1
ATOM 3746 N N . HIS B 1 117 ? 8.508 2.229 22.422 1 65.5 117 HIS B N 1
ATOM 3747 C CA . HIS B 1 117 ? 9.938 2.111 22.172 1 65.5 117 HIS B CA 1
ATOM 3748 C C . HIS B 1 117 ? 10.68 3.367 22.625 1 65.5 117 HIS B C 1
ATOM 3750 O O . HIS B 1 117 ? 10.125 4.469 22.578 1 65.5 117 HIS B O 1
ATOM 3756 N N . PRO B 1 118 ? 11.844 3.076 23.125 1 51.81 118 PRO B N 1
ATOM 3757 C CA . PRO B 1 118 ? 12.633 4.234 23.531 1 51.81 118 PRO B CA 1
ATOM 3758 C C . PRO B 1 118 ? 12.93 5.195 22.391 1 51.81 118 PRO B C 1
ATOM 3760 O O . PRO B 1 118 ? 12.844 4.805 21.219 1 51.81 118 PRO B O 1
ATOM 3763 N N . THR B 1 119 ? 13.203 6.27 22.719 1 47.5 119 THR B N 1
ATOM 3764 C CA . THR B 1 119 ? 13.391 7.391 21.797 1 47.5 119 THR B CA 1
ATOM 3765 C C . THR B 1 119 ? 14.461 7.066 20.766 1 47.5 119 THR B C 1
ATOM 3767 O O . THR B 1 119 ? 14.336 7.434 19.594 1 47.5 119 THR B O 1
ATOM 3770 N N . TRP B 1 120 ? 15.383 6.398 21.266 1 41.81 120 TRP B N 1
ATOM 3771 C CA . TRP B 1 120 ? 16.484 6.113 20.359 1 41.81 120 TRP B CA 1
ATOM 3772 C C . TRP B 1 120 ? 16.031 5.191 19.234 1 41.81 120 TRP B C 1
ATOM 3774 O O . TRP B 1 120 ? 16.547 5.273 18.109 1 41.81 120 TRP B O 1
ATOM 3784 N N . VAL B 1 121 ? 15.102 4.41 19.5 1 48.75 121 VAL B N 1
ATOM 3785 C CA . VAL B 1 121 ? 14.57 3.492 18.484 1 48.75 121 VAL B CA 1
ATOM 3786 C C . VAL B 1 121 ? 13.781 4.273 17.453 1 48.75 121 VAL B C 1
ATOM 3788 O O . VAL B 1 121 ? 13.836 3.965 16.25 1 48.75 121 VAL B O 1
ATOM 3791 N N . HIS B 1 122 ? 13.258 5.289 18 1 51.81 122 HIS B N 1
ATOM 3792 C CA . HIS B 1 122 ? 12.516 6.148 17.094 1 51.81 122 HIS B CA 1
ATOM 3793 C C . HIS B 1 122 ? 13.453 6.879 16.141 1 51.81 122 HIS B C 1
ATOM 3795 O O . HIS B 1 122 ? 13.172 6.996 14.945 1 51.81 122 HIS B O 1
ATOM 3801 N N . GLY B 1 123 ? 14.5 7.297 16.75 1 47.09 123 GLY B N 1
ATOM 3802 C CA . GLY B 1 123 ? 15.539 7.914 15.93 1 47.09 123 GLY B CA 1
ATOM 3803 C C . GLY B 1 123 ? 16.109 6.98 14.883 1 47.09 123 GLY B C 1
ATOM 3804 O O . GLY B 1 123 ? 16.312 7.379 13.734 1 47.09 123 GLY B O 1
ATOM 3805 N N . TRP B 1 124 ? 16.234 5.758 15.344 1 44.66 124 TRP B N 1
ATOM 3806 C CA . TRP B 1 124 ? 16.75 4.742 14.43 1 44.66 124 TRP B CA 1
ATOM 3807 C C . TRP B 1 124 ? 15.766 4.469 13.305 1 44.66 124 TRP B C 1
ATOM 3809 O O . TRP B 1 124 ? 16.156 4.453 12.133 1 44.66 124 TRP B O 1
ATOM 3819 N N . VAL B 1 125 ? 14.633 4.379 13.703 1 50.62 125 VAL B N 1
ATOM 3820 C CA . VAL B 1 125 ? 13.625 4.023 12.703 1 50.62 125 VAL B CA 1
ATOM 3821 C C . VAL B 1 125 ? 13.453 5.176 11.719 1 50.62 125 VAL B C 1
ATOM 3823 O O . VAL B 1 125 ? 13.227 4.953 10.523 1 50.62 125 VAL B O 1
ATOM 3826 N N . ASP B 1 126 ? 13.719 6.281 12.242 1 48.75 126 ASP B N 1
ATOM 3827 C CA . ASP B 1 126 ? 13.641 7.453 11.375 1 48.75 126 ASP B CA 1
ATOM 3828 C C . ASP B 1 126 ? 14.773 7.457 10.344 1 48.75 126 ASP B C 1
ATOM 3830 O O . ASP B 1 126 ? 14.594 7.918 9.219 1 48.75 126 ASP B O 1
ATOM 3834 N N . THR B 1 127 ? 15.891 6.859 10.734 1 46.56 127 THR B N 1
ATOM 3835 C CA . THR B 1 127 ? 17.016 6.797 9.805 1 46.56 127 THR B CA 1
ATOM 3836 C C . THR B 1 127 ? 16.703 5.883 8.625 1 46.56 127 THR B C 1
ATOM 3838 O O . THR B 1 127 ? 17.281 6.031 7.547 1 46.56 127 THR B O 1
ATOM 3841 N N . LEU B 1 128 ? 15.719 5.043 8.969 1 47.91 128 LEU B N 1
ATOM 3842 C CA . LEU B 1 128 ? 15.352 4.082 7.93 1 47.91 128 LEU B CA 1
ATOM 3843 C C . LEU B 1 128 ? 14.555 4.758 6.816 1 47.91 128 LEU B C 1
ATOM 3845 O O . LEU B 1 128 ? 14.398 4.199 5.73 1 47.91 128 LEU B O 1
ATOM 3849 N N . GLU B 1 129 ? 14.227 5.965 7.074 1 49.53 129 GLU B N 1
ATOM 3850 C CA . GLU B 1 129 ? 13.508 6.742 6.074 1 49.53 129 GLU B CA 1
ATOM 3851 C C . GLU B 1 129 ? 14.469 7.516 5.176 1 49.53 129 GLU B C 1
ATOM 3853 O O . GLU B 1 129 ? 14.047 8.109 4.176 1 49.53 129 GLU B O 1
ATOM 3858 N N . MET B 1 130 ? 15.781 7.352 5.547 1 48.84 130 MET B N 1
ATOM 3859 C CA . MET B 1 130 ? 16.781 8.078 4.773 1 48.84 130 MET B CA 1
ATOM 3860 C C . MET B 1 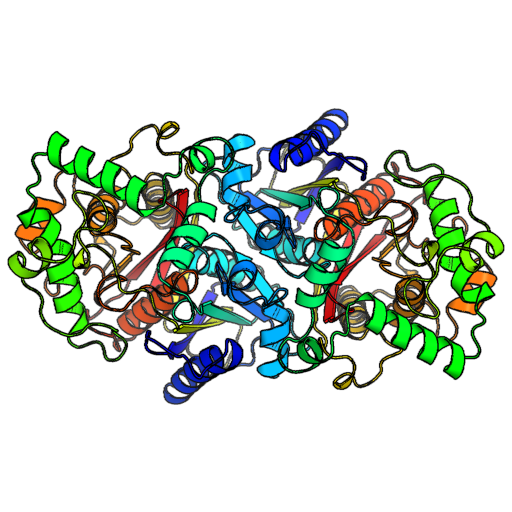130 ? 17.312 7.215 3.633 1 48.84 130 MET B C 1
ATOM 3862 O O . MET B 1 130 ? 17.031 6.016 3.568 1 48.84 130 MET B O 1
ATOM 3866 N N . ASP B 1 131 ? 17.844 7.879 2.639 1 46.06 131 ASP B N 1
ATOM 3867 C CA . ASP B 1 131 ? 18.438 7.172 1.511 1 46.06 131 ASP B CA 1
ATOM 3868 C C . ASP B 1 131 ? 19.594 6.285 1.968 1 46.06 131 ASP B C 1
ATOM 3870 O O . ASP B 1 131 ? 20.656 6.789 2.367 1 46.06 131 ASP B O 1
ATOM 3874 N N . SER B 1 132 ? 19.406 5.105 1.987 1 43.69 132 SER B N 1
ATOM 3875 C CA . SER B 1 132 ? 20.422 4.18 2.488 1 43.69 132 SER B CA 1
ATOM 3876 C C . SER B 1 132 ? 21.688 4.254 1.661 1 43.69 132 SER B C 1
ATOM 3878 O O . SER B 1 132 ? 22.781 3.943 2.156 1 43.69 132 SER B O 1
ATOM 3880 N N . ARG B 1 133 ? 21.531 4.613 0.429 1 45.75 133 ARG B N 1
ATOM 3881 C CA . ARG B 1 133 ? 22.703 4.652 -0.42 1 45.75 133 ARG B CA 1
ATOM 3882 C C . ARG B 1 133 ? 23.594 5.852 -0.078 1 45.75 133 ARG B C 1
ATOM 3884 O O . ARG B 1 133 ? 24.812 5.77 -0.154 1 45.75 133 ARG B O 1
ATOM 3891 N N . ASN B 1 134 ? 23 6.984 0.157 1 43.84 134 ASN B N 1
ATOM 3892 C CA . ASN B 1 134 ? 23.781 8.211 0.274 1 43.84 134 ASN B CA 1
ATOM 3893 C C . ASN B 1 134 ? 23.938 8.641 1.729 1 43.84 134 ASN B C 1
ATOM 3895 O O . ASN B 1 134 ? 24.984 9.133 2.131 1 43.84 134 ASN B O 1
ATOM 3899 N N . GLU B 1 135 ? 22.906 8.625 2.512 1 45.09 135 GLU B N 1
ATOM 3900 C CA . GLU B 1 135 ? 22.891 9.344 3.783 1 45.09 135 GLU B CA 1
ATOM 3901 C C . GLU B 1 135 ? 22.906 8.375 4.965 1 45.09 135 GLU B C 1
ATOM 3903 O O . GLU B 1 135 ? 23.297 8.742 6.07 1 45.09 135 GLU B O 1
ATOM 3908 N N . GLY B 1 136 ? 22.516 7.188 4.723 1 42.19 136 GLY B N 1
ATOM 3909 C CA . GLY B 1 136 ? 22.453 6.246 5.832 1 42.19 136 GLY B CA 1
ATOM 3910 C C . GLY B 1 136 ? 23.797 5.996 6.477 1 42.19 136 GLY B C 1
ATOM 3911 O O . GLY B 1 136 ? 23.891 5.859 7.699 1 42.19 136 GLY B O 1
ATOM 3912 N N . TYR B 1 137 ? 24.766 6.176 5.562 1 38.81 137 TYR B N 1
ATOM 3913 C CA . TYR B 1 137 ? 26.094 5.891 6.094 1 38.81 137 TYR B CA 1
ATOM 3914 C C . TYR B 1 137 ? 26.531 6.977 7.066 1 38.81 137 TYR B C 1
ATOM 3916 O O . TYR B 1 137 ? 27.297 6.711 7.996 1 38.81 137 TYR B O 1
ATOM 3924 N N . TYR B 1 138 ? 26.078 8.18 6.805 1 40.56 138 TYR B N 1
ATOM 3925 C CA . TYR B 1 138 ? 26.656 9.266 7.582 1 40.56 138 TYR B CA 1
ATOM 3926 C C . TYR B 1 138 ? 25.859 9.516 8.852 1 40.56 138 TYR B C 1
ATOM 3928 O O . TYR B 1 138 ? 26.203 10.398 9.648 1 40.56 138 TYR B O 1
ATOM 3936 N N . GLY B 1 139 ? 24.875 8.742 9.188 1 44.41 139 GLY B N 1
ATOM 3937 C CA . GLY B 1 139 ? 24.172 8.836 10.453 1 44.41 139 GLY B CA 1
ATOM 3938 C C . GLY B 1 139 ? 23.156 9.969 10.492 1 44.41 139 GLY B C 1
ATOM 3939 O O . GLY B 1 139 ? 22.672 10.336 11.562 1 44.41 139 GLY B O 1
ATOM 3940 N N . MET B 1 140 ? 22.953 10.688 9.375 1 54.62 140 MET B N 1
ATOM 3941 C CA . MET B 1 140 ? 22.031 11.812 9.461 1 54.62 140 MET B CA 1
ATOM 3942 C C . MET B 1 140 ? 20.594 11.32 9.609 1 54.62 140 MET B C 1
ATOM 3944 O O . MET B 1 140 ? 20.094 10.578 8.766 1 54.62 140 MET B O 1
ATOM 3948 N N . GLY B 1 141 ? 19.984 11.547 10.711 1 67.06 141 GLY B N 1
ATOM 3949 C CA . GLY B 1 141 ? 18.594 11.203 10.969 1 67.06 141 GLY B CA 1
ATOM 3950 C C . GLY B 1 141 ? 17.625 12.281 10.516 1 67.06 141 GLY B C 1
ATOM 3951 O O . GLY B 1 141 ? 18.047 13.312 9.977 1 67.06 141 GLY B O 1
ATOM 3952 N N . VAL B 1 142 ? 16.422 12.078 10.492 1 73.88 142 VAL B N 1
ATOM 3953 C CA . VAL B 1 142 ? 15.359 12.984 10.055 1 73.88 142 VAL B CA 1
ATOM 3954 C C . VAL B 1 142 ? 15.469 14.305 10.812 1 73.88 142 VAL B C 1
ATOM 3956 O O . VAL B 1 142 ? 15.352 15.375 10.211 1 73.88 142 VAL B O 1
ATOM 3959 N N . ALA B 1 143 ? 15.82 14.32 12.039 1 78.81 143 ALA B N 1
ATOM 3960 C CA . ALA B 1 143 ? 15.961 15.531 12.844 1 78.81 143 ALA B CA 1
ATOM 3961 C C . ALA B 1 143 ? 17.109 16.391 12.352 1 78.81 143 ALA B C 1
ATOM 3963 O O . ALA B 1 143 ? 17.016 17.625 12.312 1 78.81 143 ALA B O 1
ATOM 3964 N N . ALA B 1 144 ? 18.125 15.703 11.992 1 82.75 144 ALA B N 1
ATOM 3965 C CA . ALA B 1 144 ? 19.297 16.422 11.5 1 82.75 144 ALA B CA 1
ATOM 3966 C C . ALA B 1 144 ? 19 17.109 10.164 1 82.75 144 ALA B C 1
ATOM 3968 O O . ALA B 1 144 ? 19.469 18.203 9.906 1 82.75 144 ALA B O 1
ATOM 3969 N N . ALA B 1 145 ? 18.266 16.406 9.367 1 85.38 145 ALA B N 1
ATOM 3970 C CA . ALA B 1 145 ? 17.922 16.984 8.062 1 85.38 145 ALA B CA 1
ATOM 3971 C C . ALA B 1 145 ? 17.094 18.25 8.227 1 85.38 145 ALA B C 1
ATOM 3973 O O . ALA B 1 145 ? 17.375 19.266 7.598 1 85.38 145 ALA B O 1
ATOM 3974 N N . TYR B 1 146 ? 16.141 18.25 9.102 1 89.62 146 TYR B N 1
ATOM 3975 C CA . TYR B 1 146 ? 15.289 19.406 9.305 1 89.62 146 TYR B CA 1
ATOM 3976 C C . TYR B 1 146 ? 16.031 20.516 10.039 1 89.62 146 TYR B C 1
ATOM 3978 O O . TYR B 1 146 ? 15.773 21.703 9.812 1 89.62 146 TYR B O 1
ATOM 3986 N N . ALA B 1 147 ? 16.938 20.078 10.883 1 91.81 147 ALA B N 1
ATOM 3987 C CA . ALA B 1 147 ? 17.781 21.078 11.547 1 91.81 147 ALA B CA 1
ATOM 3988 C C . ALA B 1 147 ? 18.609 21.859 10.523 1 91.81 147 ALA B C 1
ATOM 3990 O O . ALA B 1 147 ? 18.75 23.078 10.648 1 91.81 147 ALA B O 1
ATOM 3991 N N . LEU B 1 148 ? 19.125 21.125 9.594 1 91.94 148 LEU B N 1
ATOM 3992 C CA . LEU B 1 148 ? 19.891 21.766 8.531 1 91.94 148 LEU B CA 1
ATOM 3993 C C . LEU B 1 148 ? 19.016 22.734 7.734 1 91.94 148 LEU B C 1
ATOM 3995 O O . LEU B 1 148 ? 19.438 23.828 7.398 1 91.94 148 LEU B O 1
ATOM 3999 N N . MET B 1 149 ? 17.812 22.328 7.445 1 93.81 149 MET B N 1
ATOM 4000 C CA . MET B 1 149 ? 16.859 23.188 6.723 1 93.81 149 MET B CA 1
ATOM 4001 C C . MET B 1 149 ? 16.531 24.438 7.531 1 93.81 149 MET B C 1
ATOM 4003 O O . MET B 1 149 ? 16.469 25.531 6.984 1 93.81 149 MET B O 1
ATOM 4007 N N . ALA B 1 150 ? 16.359 24.234 8.789 1 96 150 ALA B N 1
ATOM 4008 C CA . ALA B 1 150 ? 16.016 25.344 9.672 1 96 150 ALA B CA 1
ATOM 4009 C C . ALA B 1 150 ? 17.172 26.344 9.734 1 96 150 ALA B C 1
ATOM 4011 O O . ALA B 1 150 ? 16.938 27.562 9.633 1 96 150 ALA B O 1
ATOM 4012 N N . ARG B 1 151 ? 18.328 25.859 9.906 1 96.31 151 ARG B N 1
ATOM 4013 C CA . ARG B 1 151 ? 19.5 26.719 9.969 1 96.31 151 ARG B CA 1
ATOM 4014 C C . ARG B 1 151 ? 19.656 27.516 8.68 1 96.31 151 ARG B C 1
ATOM 4016 O O . ARG B 1 151 ? 19.891 28.734 8.727 1 96.31 151 ARG B O 1
ATOM 4023 N N . TYR B 1 152 ? 19.578 26.781 7.594 1 96.5 152 TYR B N 1
ATOM 4024 C CA . TYR B 1 152 ? 19.688 27.438 6.297 1 96.5 152 TYR B CA 1
ATOM 4025 C C . TYR B 1 152 ? 18.625 28.531 6.145 1 96.5 152 TYR B C 1
ATOM 4027 O O . TYR B 1 152 ? 18.938 29.656 5.727 1 96.5 152 TYR B O 1
ATOM 4035 N N . TYR B 1 153 ? 17.422 28.25 6.484 1 97.69 153 TYR B N 1
ATOM 4036 C CA . TYR B 1 153 ? 16.312 29.172 6.363 1 97.69 153 TYR B CA 1
ATOM 4037 C C . TYR B 1 153 ? 16.516 30.391 7.25 1 97.69 153 TYR B C 1
ATOM 4039 O O . TYR B 1 153 ? 16.328 31.531 6.809 1 97.69 153 TYR B O 1
ATOM 4047 N N . MET B 1 154 ? 16.875 30.219 8.445 1 98 154 MET B N 1
ATOM 4048 C CA . MET B 1 154 ? 17.094 31.297 9.406 1 98 154 MET B CA 1
ATOM 4049 C C . MET B 1 154 ? 18.219 32.219 8.945 1 98 154 MET B C 1
ATOM 4051 O O . MET B 1 154 ? 18.062 33.438 8.992 1 98 154 MET B O 1
ATOM 4055 N N . GLU B 1 155 ? 19.266 31.656 8.461 1 97.69 155 GLU B N 1
ATOM 4056 C CA . GLU B 1 155 ? 20.406 32.438 8.016 1 97.69 155 GLU B CA 1
ATOM 4057 C C . GLU B 1 155 ? 20.094 33.219 6.734 1 97.69 155 GLU B C 1
ATOM 4059 O O . GLU B 1 155 ? 20.484 34.375 6.582 1 97.69 155 GLU B O 1
ATOM 4064 N N . THR B 1 156 ? 19.438 32.594 5.832 1 97.81 156 THR B N 1
ATOM 4065 C CA . THR B 1 156 ? 19.156 33.156 4.516 1 97.81 156 THR B CA 1
ATOM 4066 C C . THR B 1 156 ? 18.172 34.281 4.613 1 97.81 156 THR B C 1
ATOM 4068 O O . THR B 1 156 ? 18.312 35.312 3.926 1 97.81 156 THR B O 1
ATOM 4071 N N . TYR B 1 157 ? 17.188 34.125 5.488 1 98 157 TYR B N 1
ATOM 4072 C CA . TYR B 1 157 ? 16.094 35.094 5.461 1 98 157 TYR B CA 1
ATOM 4073 C C . TYR B 1 157 ? 16.062 35.906 6.742 1 98 157 TYR B C 1
ATOM 4075 O O . TYR B 1 157 ? 15.164 36.75 6.934 1 98 157 TYR B O 1
ATOM 4083 N N . GLY B 1 158 ? 16.969 35.688 7.637 1 97.69 158 GLY B N 1
ATOM 4084 C CA . GLY B 1 158 ? 17.078 36.469 8.859 1 97.69 158 GLY B CA 1
ATOM 4085 C C . GLY B 1 158 ? 16 36.125 9.875 1 97.69 158 GLY B C 1
ATOM 4086 O O . GLY B 1 158 ? 15.555 37 10.625 1 97.69 158 GLY B O 1
ATOM 4087 N N . VAL B 1 159 ? 15.57 34.906 9.844 1 97.81 159 VAL B N 1
ATOM 4088 C CA . VAL B 1 159 ? 14.555 34.469 10.789 1 97.81 159 VAL B CA 1
ATOM 4089 C C . VAL B 1 159 ? 15.203 34.188 12.141 1 97.81 159 VAL B C 1
ATOM 4091 O O . VAL B 1 159 ? 16.156 33.406 12.211 1 97.81 159 VAL B O 1
ATOM 4094 N N . THR B 1 160 ? 14.68 34.812 13.164 1 96.88 160 THR B N 1
ATOM 4095 C CA . THR B 1 160 ? 15.258 34.625 14.492 1 96.88 160 THR B CA 1
ATOM 4096 C C . THR B 1 160 ? 14.742 33.344 15.141 1 96.88 160 THR B C 1
ATOM 4098 O O . THR B 1 160 ? 13.734 32.781 14.711 1 96.88 160 THR B O 1
ATOM 4101 N N . ARG B 1 161 ? 15.461 32.938 16.141 1 95.94 161 ARG B N 1
ATOM 4102 C CA . ARG B 1 161 ? 15.023 31.781 16.906 1 95.94 161 ARG B CA 1
ATOM 4103 C C . ARG B 1 161 ? 13.648 32.031 17.531 1 95.94 161 ARG B C 1
ATOM 4105 O O . ARG B 1 161 ? 12.812 31.125 17.562 1 95.94 161 ARG B O 1
ATOM 4112 N N . ARG B 1 162 ? 13.43 33.156 18.016 1 95.94 162 ARG B N 1
ATOM 4113 C CA . ARG B 1 162 ? 12.148 33.531 18.609 1 95.94 162 ARG B CA 1
ATOM 4114 C C . ARG B 1 162 ? 11.023 33.406 17.578 1 95.94 162 ARG B C 1
ATOM 4116 O O . ARG B 1 162 ? 9.945 32.906 17.891 1 95.94 162 ARG B O 1
ATOM 4123 N N . GLN B 1 163 ? 11.289 33.875 16.422 1 97.06 163 GLN B N 1
ATOM 4124 C CA . GLN B 1 163 ? 10.289 33.812 15.359 1 97.06 163 GLN B CA 1
ATOM 4125 C C . GLN B 1 163 ? 9.938 32.344 15.039 1 97.06 163 GLN B C 1
ATOM 4127 O O . GLN B 1 163 ? 8.773 32.031 14.812 1 97.06 163 GLN B O 1
ATOM 4132 N N . LEU B 1 164 ? 10.945 31.5 14.961 1 97.62 164 LEU B N 1
ATOM 4133 C CA . LEU B 1 164 ? 10.711 30.078 14.719 1 97.62 164 LEU B CA 1
ATOM 4134 C C . LEU B 1 164 ? 9.852 29.484 15.828 1 97.62 164 LEU B C 1
ATOM 4136 O O . LEU B 1 164 ? 9.039 28.594 15.57 1 97.62 164 LEU B O 1
ATOM 4140 N N . SER B 1 165 ? 9.961 29.984 17.047 1 97.5 165 SER B N 1
ATOM 4141 C CA . SER B 1 165 ? 9.266 29.469 18.219 1 97.5 165 SER B CA 1
ATOM 4142 C C . SER B 1 165 ? 7.785 29.828 18.188 1 97.5 165 SER B C 1
ATOM 4144 O O . SER B 1 165 ? 6.988 29.266 18.938 1 97.5 165 SER B O 1
ATOM 4146 N N . LEU B 1 166 ? 7.43 30.703 17.312 1 97.56 166 LEU B N 1
ATOM 4147 C CA . LEU B 1 166 ? 6.031 31.125 17.25 1 97.56 166 LEU B CA 1
ATOM 4148 C C . LEU B 1 166 ? 5.156 30.016 16.688 1 97.56 166 LEU B C 1
ATOM 4150 O O . LEU B 1 166 ? 3.963 29.953 17 1 97.56 166 LEU B O 1
ATOM 4154 N N . TRP B 1 167 ? 5.758 29.141 15.875 1 97.94 167 TRP B N 1
ATOM 4155 C CA . TRP B 1 167 ? 4.965 28.062 15.281 1 97.94 167 TRP B CA 1
ATOM 4156 C C . TRP B 1 167 ? 4.441 27.109 16.359 1 97.94 167 TRP B C 1
ATOM 4158 O O . TRP B 1 167 ? 3.229 26.922 16.484 1 97.94 167 TRP B O 1
ATOM 4168 N N . PRO B 1 168 ? 5.355 26.516 17.188 1 97.56 168 PRO B N 1
ATOM 4169 C CA . PRO B 1 168 ? 4.816 25.625 18.219 1 97.56 168 PRO B CA 1
ATOM 4170 C C . PRO B 1 168 ? 3.889 26.344 19.188 1 97.56 168 PRO B C 1
ATOM 4172 O O . PRO B 1 168 ? 2.932 25.75 19.703 1 97.56 168 PRO B O 1
ATOM 4175 N N . VAL B 1 169 ? 4.109 27.594 19.484 1 97.5 169 VAL B N 1
ATOM 4176 C CA . VAL B 1 169 ? 3.232 28.359 20.359 1 97.5 169 VAL B CA 1
ATOM 4177 C C . VAL B 1 169 ? 1.826 28.406 19.766 1 97.5 169 VAL B C 1
ATOM 4179 O O . VAL B 1 169 ? 0.841 28.156 20.469 1 97.5 169 VAL B O 1
ATOM 4182 N N . ARG B 1 170 ? 1.743 28.734 18.531 1 97.25 170 ARG B N 1
ATOM 4183 C CA . ARG B 1 170 ? 0.457 28.797 17.844 1 97.25 170 ARG B CA 1
ATOM 4184 C C . ARG B 1 170 ? -0.225 27.438 17.844 1 97.25 170 ARG B C 1
ATOM 4186 O O . ARG B 1 170 ? -1.441 27.344 18.016 1 97.25 170 ARG B O 1
ATOM 4193 N N . MET B 1 171 ? 0.521 26.391 17.547 1 97.62 171 MET B N 1
ATOM 4194 C CA . MET B 1 171 ? -0.048 25.047 17.531 1 97.62 171 MET B CA 1
ATOM 4195 C C . MET B 1 171 ? -0.634 24.672 18.891 1 97.62 171 MET B C 1
ATOM 4197 O O . MET B 1 171 ? -1.701 24.062 18.969 1 97.62 171 MET B O 1
ATOM 4201 N N . HIS B 1 172 ? 0.047 25.016 19.938 1 97.12 172 HIS B N 1
ATOM 4202 C CA . HIS B 1 172 ? -0.459 24.766 21.281 1 97.12 172 HIS B CA 1
ATOM 4203 C C . HIS B 1 172 ? -1.719 25.578 21.547 1 97.12 172 HIS B C 1
ATOM 4205 O O . HIS B 1 172 ? -2.65 25.078 22.188 1 97.12 172 HIS B O 1
ATOM 4211 N N . GLU B 1 173 ? -1.711 26.781 21.094 1 96.69 173 GLU B N 1
ATOM 4212 C CA . GLU B 1 173 ? -2.908 27.594 21.25 1 96.69 173 GLU B CA 1
ATOM 4213 C C . GLU B 1 173 ? -4.102 26.969 20.531 1 96.69 173 GLU B C 1
ATOM 4215 O O . GLU B 1 173 ? -5.199 26.906 21.094 1 96.69 173 GLU B O 1
ATOM 4220 N N . ASN B 1 174 ? -3.867 26.562 19.312 1 97.31 174 ASN B N 1
ATOM 4221 C CA . ASN B 1 174 ? -4.922 25.938 18.531 1 97.31 174 ASN B CA 1
ATOM 4222 C C . ASN B 1 174 ? -5.438 24.656 19.203 1 97.31 174 ASN B C 1
ATOM 4224 O O . ASN B 1 174 ? -6.609 24.312 19.062 1 97.31 174 ASN B O 1
ATOM 4228 N N . ALA B 1 175 ? -4.578 23.938 19.906 1 96.75 175 ALA B N 1
ATOM 4229 C CA . ALA B 1 175 ? -4.891 22.625 20.453 1 96.75 175 ALA B CA 1
ATOM 4230 C C . ALA B 1 175 ? -5.641 22.75 21.781 1 96.75 175 ALA B C 1
ATOM 4232 O O . ALA B 1 175 ? -6.145 21.766 22.312 1 96.75 175 ALA B O 1
ATOM 4233 N N . ARG B 1 176 ? -5.746 23.938 22.328 1 95 176 ARG B N 1
ATOM 4234 C CA . ARG B 1 176 ? -6.301 24.141 23.672 1 95 176 ARG B CA 1
ATOM 4235 C C . ARG B 1 176 ? -7.703 23.562 23.766 1 95 176 ARG B C 1
ATOM 4237 O O . ARG B 1 176 ? -8.039 22.906 24.766 1 95 176 ARG B O 1
ATOM 4244 N N . GLY B 1 177 ? -8.523 23.75 22.75 1 94.06 177 GLY B N 1
ATOM 4245 C CA . GLY B 1 177 ? -9.898 23.281 22.781 1 94.06 177 GLY B CA 1
ATOM 4246 C C . GLY B 1 177 ? -10.07 21.922 22.094 1 94.06 177 GLY B C 1
ATOM 4247 O O . GLY B 1 177 ? -11.195 21.453 21.938 1 94.06 177 GLY B O 1
ATOM 4248 N N . ASN B 1 178 ? -9.023 21.297 21.703 1 96.75 178 ASN B N 1
ATOM 4249 C CA . ASN B 1 178 ? -9.078 20.016 21.016 1 96.75 178 ASN B CA 1
ATOM 4250 C C . ASN B 1 178 ? -9 18.844 21.984 1 96.75 178 ASN B C 1
ATOM 4252 O O . ASN B 1 178 ? -7.93 18.547 22.531 1 96.75 178 ASN B O 1
ATOM 4256 N N . PRO B 1 179 ? -10.055 18.156 22.219 1 95.19 179 PRO B N 1
ATOM 4257 C CA . PRO B 1 179 ? -10.039 17.031 23.172 1 95.19 179 PRO B CA 1
ATOM 4258 C C . PRO B 1 179 ? -9.133 15.891 22.734 1 95.19 179 PRO B C 1
ATOM 4260 O O . PRO B 1 179 ? -8.789 15.023 23.531 1 95.19 179 PRO B O 1
ATOM 4263 N N . TYR B 1 180 ? -8.68 15.883 21.516 1 95.75 180 TYR B N 1
ATOM 4264 C CA . TYR B 1 180 ? -7.844 14.797 21 1 95.75 180 TYR B CA 1
ATOM 4265 C C . TYR B 1 180 ? -6.375 15.211 20.969 1 95.75 180 TYR B C 1
ATOM 4267 O O . TYR B 1 180 ? -5.52 14.445 20.516 1 95.75 180 TYR B O 1
ATOM 4275 N N . ALA B 1 181 ? -6.078 16.391 21.422 1 96.19 181 ALA B N 1
ATOM 4276 C CA . ALA B 1 181 ? -4.688 16.828 21.391 1 96.19 181 ALA B CA 1
ATOM 4277 C C . ALA B 1 181 ? -3.898 16.25 22.562 1 96.19 181 ALA B C 1
ATOM 4279 O O . ALA B 1 181 ? -4.41 16.156 23.672 1 96.19 181 ALA B O 1
ATOM 4280 N N . ALA B 1 182 ? -2.689 15.828 22.281 1 92.94 182 ALA B N 1
ATOM 4281 C CA . ALA B 1 182 ? -1.798 15.297 23.312 1 92.94 182 ALA B CA 1
ATOM 4282 C C . ALA B 1 182 ? -1.323 16.406 24.25 1 92.94 182 ALA B C 1
ATOM 4284 O O . ALA B 1 182 ? -1.103 16.172 25.438 1 92.94 182 ALA B O 1
ATOM 4285 N N . LEU B 1 183 ? -1.06 17.594 23.703 1 93.19 183 LEU B N 1
ATOM 4286 C CA . LEU B 1 183 ? -0.615 18.75 24.469 1 93.19 183 LEU B CA 1
ATOM 4287 C C . LEU B 1 183 ? -1.616 19.891 24.344 1 93.19 183 LEU B C 1
ATOM 4289 O O . LEU B 1 183 ? -1.824 20.438 23.266 1 93.19 183 LEU B O 1
ATOM 4293 N N . ARG B 1 184 ? -2.156 20.328 25.469 1 93.38 184 ARG B N 1
ATOM 4294 C CA . ARG B 1 184 ? -3.188 21.359 25.422 1 93.38 184 ARG B CA 1
ATOM 4295 C C . ARG B 1 184 ? -2.799 22.547 26.281 1 93.38 184 ARG B C 1
ATOM 4297 O O . ARG B 1 184 ? -3.533 23.547 26.359 1 93.38 184 ARG B O 1
ATOM 4304 N N . ASN B 1 185 ? -1.644 22.469 26.859 1 93.12 185 ASN B N 1
ATOM 4305 C CA . ASN B 1 185 ? -1.17 23.562 27.703 1 93.12 185 ASN B CA 1
ATOM 4306 C C . ASN B 1 185 ? -0.554 24.688 26.859 1 93.12 185 ASN B C 1
ATOM 4308 O O . ASN B 1 185 ? 0.1 24.438 25.859 1 93.12 185 ASN B O 1
ATOM 4312 N N . PRO B 1 186 ? -0.744 25.844 27.422 1 93.75 186 PRO B N 1
ATOM 4313 C CA . PRO B 1 186 ? -0.128 26.969 26.703 1 93.75 186 PRO B CA 1
ATOM 4314 C C . PRO B 1 186 ? 1.396 26.875 26.672 1 93.75 186 PRO B C 1
ATOM 4316 O O . PRO B 1 186 ? 2.002 26.281 27.562 1 93.75 186 PRO B O 1
ATOM 4319 N N . LEU B 1 187 ? 1.932 27.406 25.688 1 95.75 187 LEU B N 1
ATOM 4320 C CA . LEU B 1 187 ? 3.371 27.438 25.453 1 95.75 187 LEU B CA 1
ATOM 4321 C C . LEU B 1 187 ? 3.844 28.859 25.156 1 95.75 187 LEU B C 1
ATOM 4323 O O . LEU B 1 187 ? 3.105 29.656 24.562 1 95.75 187 LEU B O 1
ATOM 4327 N N . THR B 1 188 ? 4.977 29.297 25.672 1 96.56 188 THR B N 1
ATOM 4328 C CA . THR B 1 188 ? 5.57 30.578 25.328 1 96.56 188 THR B CA 1
ATOM 4329 C C . THR B 1 188 ? 6.824 30.391 24.484 1 96.56 188 THR B C 1
ATOM 4331 O O . THR B 1 188 ? 7.438 29.328 24.5 1 96.56 188 THR B O 1
ATOM 4334 N N . PRO B 1 189 ? 7.121 31.469 23.703 1 97 189 PRO B N 1
ATOM 4335 C CA . PRO B 1 189 ? 8.352 31.359 22.922 1 97 189 PRO B CA 1
ATOM 4336 C C . PRO B 1 189 ? 9.578 31.062 23.781 1 97 189 PRO B C 1
ATOM 4338 O O . PRO B 1 189 ? 10.445 30.281 23.391 1 97 189 PRO B O 1
ATOM 4341 N N . GLU B 1 190 ? 9.648 31.656 24.969 1 96.75 190 GLU B N 1
ATOM 4342 C CA . GLU B 1 190 ? 10.766 31.438 25.891 1 96.75 190 GLU B CA 1
ATOM 4343 C C . GLU B 1 190 ? 10.852 29.984 26.328 1 96.75 190 GLU B C 1
ATOM 4345 O O . GLU B 1 190 ? 11.938 29.406 26.406 1 96.75 190 GLU B O 1
ATOM 4350 N N . ALA B 1 191 ? 9.719 29.422 26.609 1 96.06 191 ALA B N 1
ATOM 4351 C CA . ALA B 1 191 ? 9.68 28.016 27.016 1 96.06 191 ALA B CA 1
ATOM 4352 C C . ALA B 1 191 ? 10.188 27.094 25.906 1 96.06 191 ALA B C 1
ATOM 4354 O O . ALA B 1 191 ? 10.859 26.094 26.172 1 96.06 191 ALA B O 1
ATOM 4355 N N . VAL B 1 192 ? 9.852 27.406 24.672 1 96.62 192 VAL B N 1
ATOM 4356 C CA . VAL B 1 192 ? 10.336 26.641 23.531 1 96.62 192 VAL B CA 1
ATOM 4357 C C . VAL B 1 192 ? 11.859 26.719 23.469 1 96.62 192 VAL B C 1
ATOM 4359 O O . VAL B 1 192 ? 12.531 25.688 23.359 1 96.62 192 VAL B O 1
ATOM 4362 N N . GLU B 1 193 ? 12.375 27.922 23.609 1 95 193 GLU B N 1
ATOM 4363 C CA . GLU B 1 193 ? 13.812 28.172 23.469 1 95 193 GLU B CA 1
ATOM 4364 C C . GLU B 1 193 ? 14.594 27.516 24.594 1 95 193 GLU B C 1
ATOM 4366 O O . GLU B 1 193 ? 15.75 27.125 24.422 1 95 193 GLU B O 1
ATOM 4371 N N . ARG B 1 194 ? 13.977 27.344 25.719 1 94.56 194 ARG B N 1
ATOM 4372 C CA . ARG B 1 194 ? 14.648 26.797 26.891 1 94.56 194 ARG B CA 1
ATOM 4373 C C . ARG B 1 194 ? 14.516 25.281 26.953 1 94.56 194 ARG B C 1
ATOM 4375 O O . ARG B 1 194 ? 15.211 24.625 27.719 1 94.56 194 ARG B O 1
ATOM 4382 N N . SER B 1 195 ? 13.625 24.812 26.125 1 93.31 195 SER B N 1
ATOM 4383 C CA . SER B 1 195 ? 13.453 23.375 26.141 1 93.31 195 SER B CA 1
ATOM 4384 C C . SER B 1 195 ? 14.703 22.656 25.625 1 93.31 195 SER B C 1
ATOM 4386 O O . SER B 1 195 ? 15.57 23.281 25.016 1 93.31 195 SER B O 1
ATOM 4388 N N . PRO B 1 196 ? 14.867 21.359 25.922 1 91.44 196 PRO B N 1
ATOM 4389 C CA . PRO B 1 196 ? 16.062 20.625 25.5 1 91.44 196 PRO B CA 1
ATOM 4390 C C . PRO B 1 196 ? 16.328 20.719 24 1 91.44 196 PRO B C 1
ATOM 4392 O O . PRO B 1 196 ? 15.375 20.688 23.203 1 91.44 196 PRO B O 1
ATOM 4395 N N . LEU B 1 197 ? 17.609 20.75 23.672 1 90.56 197 LEU B N 1
ATOM 4396 C CA . LEU B 1 197 ? 18.031 20.766 22.281 1 90.56 197 LEU B CA 1
ATOM 4397 C C . LEU B 1 197 ? 17.891 19.391 21.641 1 90.56 197 LEU B C 1
ATOM 4399 O O . LEU B 1 197 ? 18.328 18.391 22.234 1 90.56 197 LEU B O 1
ATOM 4403 N N . LEU B 1 198 ? 17.234 19.297 20.516 1 86.06 198 LEU B N 1
ATOM 4404 C CA . LEU B 1 198 ? 17.156 18.062 19.734 1 86.06 198 LEU B CA 1
ATOM 4405 C C . LEU B 1 198 ? 18.25 18.016 18.672 1 86.06 198 LEU B C 1
ATOM 4407 O O . LEU B 1 198 ? 19.062 17.094 18.672 1 86.06 198 LEU B O 1
ATOM 4411 N N . ALA B 1 199 ? 18.297 18.875 17.844 1 87.38 199 ALA B N 1
ATOM 4412 C CA . ALA B 1 199 ? 19.266 19.141 16.781 1 87.38 199 ALA B CA 1
ATOM 4413 C C . ALA B 1 199 ? 19.328 20.609 16.438 1 87.38 199 ALA B C 1
ATOM 4415 O O . ALA B 1 199 ? 18.375 21.172 15.875 1 87.38 199 ALA B O 1
ATOM 4416 N N . GLU B 1 200 ? 20.391 21.234 16.75 1 90.19 200 GLU B N 1
ATOM 4417 C CA . GLU B 1 200 ? 20.469 22.688 16.594 1 90.19 200 GLU B CA 1
ATOM 4418 C C . GLU B 1 200 ? 20.047 23.109 15.195 1 90.19 200 GLU B C 1
ATOM 4420 O O . GLU B 1 200 ? 20.562 22.594 14.203 1 90.19 200 GLU B O 1
ATOM 4425 N N . PRO B 1 201 ? 19.062 24.047 15.18 1 95.12 201 PRO B N 1
ATOM 4426 C CA . PRO B 1 201 ? 18.484 24.953 16.156 1 95.12 201 PRO B CA 1
ATOM 4427 C C . PRO B 1 201 ? 17.172 24.453 16.734 1 95.12 201 PRO B C 1
ATOM 4429 O O . PRO B 1 201 ? 16.453 25.203 17.422 1 95.12 201 PRO B O 1
ATOM 4432 N N . LEU B 1 202 ? 16.797 23.25 16.438 1 94.38 202 LEU B N 1
ATOM 4433 C CA . LEU B 1 202 ? 15.492 22.719 16.828 1 94.38 202 LEU B CA 1
ATOM 4434 C C . LEU B 1 202 ? 15.516 22.203 18.25 1 94.38 202 LEU B C 1
ATOM 4436 O O . LEU B 1 202 ? 16.422 21.453 18.641 1 94.38 202 LEU B O 1
ATOM 4440 N N . HIS B 1 203 ? 14.547 22.656 19 1 93.69 203 HIS B N 1
ATOM 4441 C CA . HIS B 1 203 ? 14.375 22.219 20.375 1 93.69 203 HIS B CA 1
ATOM 4442 C C . HIS B 1 203 ? 13.203 21.234 20.516 1 93.69 203 HIS B C 1
ATOM 4444 O O . HIS B 1 203 ? 12.508 20.969 19.531 1 93.69 203 HIS B O 1
ATOM 4450 N N . GLN B 1 204 ? 13.031 20.75 21.672 1 91.38 204 GLN B N 1
ATOM 4451 C CA . GLN B 1 204 ? 12.047 19.703 21.938 1 91.38 204 GLN B CA 1
ATOM 4452 C C . GLN B 1 204 ? 10.656 20.125 21.469 1 91.38 204 GLN B C 1
ATOM 4454 O O . GLN B 1 204 ? 9.953 19.344 20.828 1 91.38 204 GLN B O 1
ATOM 4459 N N . PHE B 1 205 ? 10.258 21.391 21.734 1 93.69 205 PHE B N 1
ATOM 4460 C CA . PHE B 1 205 ? 8.906 21.828 21.406 1 93.69 205 PHE B CA 1
ATOM 4461 C C . PHE B 1 205 ? 8.797 22.188 19.922 1 93.69 205 PHE B C 1
ATOM 4463 O O . PHE B 1 205 ? 7.707 22.469 19.438 1 93.69 205 PHE B O 1
ATOM 4470 N N . ASP B 1 206 ? 9.977 22.109 19.219 1 94.62 206 ASP B N 1
ATOM 4471 C CA . ASP B 1 206 ? 9.938 22.25 17.766 1 94.62 206 ASP B CA 1
ATOM 4472 C C . ASP B 1 206 ? 9.469 20.953 17.109 1 94.62 206 ASP B C 1
ATOM 4474 O O . ASP B 1 206 ? 9.172 20.938 15.906 1 94.62 206 ASP B O 1
ATOM 4478 N N . ALA B 1 207 ? 9.398 19.938 17.875 1 90.75 207 ALA B N 1
ATOM 4479 C CA . ALA B 1 207 ? 8.883 18.641 17.406 1 90.75 207 ALA B CA 1
ATOM 4480 C C . ALA B 1 207 ? 7.617 18.266 18.172 1 90.75 207 ALA B C 1
ATOM 4482 O O . ALA B 1 207 ? 7.379 18.766 19.281 1 90.75 207 ALA B O 1
ATOM 4483 N N . GLY B 1 208 ? 6.793 17.453 17.5 1 87.12 208 GLY B N 1
ATOM 4484 C CA . GLY B 1 208 ? 5.605 16.969 18.172 1 87.12 208 GLY B CA 1
ATOM 4485 C C . GLY B 1 208 ? 5.871 15.75 19.047 1 87.12 208 GLY B C 1
ATOM 4486 O O . GLY B 1 208 ? 6.84 15.023 18.812 1 87.12 208 GLY B O 1
ATOM 4487 N N . PRO B 1 209 ? 5.098 15.633 20.062 1 87.75 209 PRO B N 1
ATOM 4488 C CA . PRO B 1 209 ? 5.254 14.422 20.875 1 87.75 209 PRO B CA 1
ATOM 4489 C C . PRO B 1 209 ? 4.945 13.141 20.094 1 87.75 209 PRO B C 1
ATOM 4491 O O . PRO B 1 209 ? 3.875 13.023 19.5 1 87.75 209 PRO B O 1
ATOM 4494 N N . VAL B 1 210 ? 5.887 12.227 20.125 1 87.94 210 VAL B N 1
ATOM 4495 C CA . VAL B 1 210 ? 5.664 10.922 19.516 1 87.94 210 VAL B CA 1
ATOM 4496 C C . VAL B 1 210 ? 4.555 10.188 20.266 1 87.94 210 VAL B C 1
ATOM 4498 O O . VAL B 1 210 ? 4.629 10.016 21.484 1 87.94 210 VAL B O 1
ATOM 4501 N N . SER B 1 211 ? 3.557 9.742 19.531 1 90.69 211 SER B N 1
ATOM 4502 C CA . SER B 1 211 ? 2.367 9.203 20.172 1 90.69 211 SER B CA 1
ATOM 4503 C C . SER B 1 211 ? 1.866 7.949 19.469 1 90.69 211 SER B C 1
ATOM 4505 O O . SER B 1 211 ? 2.104 7.773 18.266 1 90.69 211 SER B O 1
ATOM 4507 N N . ASP B 1 212 ? 1.218 7.055 20.25 1 92.69 212 ASP B N 1
ATOM 4508 C CA . ASP B 1 212 ? 0.363 6.012 19.688 1 92.69 212 ASP B CA 1
ATOM 4509 C C . ASP B 1 212 ? -0.995 6.578 19.281 1 92.69 212 ASP B C 1
ATOM 4511 O O . ASP B 1 212 ? -1.466 7.559 19.859 1 92.69 212 ASP B O 1
ATOM 4515 N N . GLY B 1 213 ? -1.542 5.953 18.281 1 95.94 213 GLY B N 1
ATOM 4516 C CA . GLY B 1 213 ? -2.889 6.391 17.953 1 95.94 213 GLY B CA 1
ATOM 4517 C C . GLY B 1 213 ? -3.477 5.668 16.75 1 95.94 213 GLY B C 1
ATOM 4518 O O . GLY B 1 213 ? -2.803 4.852 16.125 1 95.94 213 GLY B O 1
ATOM 4519 N N . ALA B 1 214 ? -4.73 5.934 16.547 1 97.94 214 ALA B N 1
ATOM 4520 C CA . ALA B 1 214 ? -5.469 5.383 15.414 1 97.94 214 ALA B CA 1
ATOM 4521 C C . ALA B 1 214 ? -6.59 6.324 14.977 1 97.94 214 ALA B C 1
ATOM 4523 O O . ALA B 1 214 ? -7.16 7.039 15.805 1 97.94 214 ALA B O 1
ATOM 4524 N N . ALA B 1 215 ? -6.84 6.355 13.781 1 98.69 215 ALA B N 1
ATOM 4525 C CA . ALA B 1 215 ? -7.949 7.082 13.172 1 98.69 215 ALA B CA 1
ATOM 4526 C C . ALA B 1 215 ? -8.586 6.273 12.047 1 98.69 215 ALA B C 1
ATOM 4528 O O . ALA B 1 215 ? -7.926 5.449 11.414 1 98.69 215 ALA B O 1
ATOM 4529 N N . VAL B 1 216 ? -9.883 6.438 11.805 1 98.75 216 VAL B N 1
ATOM 4530 C CA . VAL B 1 216 ? -10.586 5.699 10.766 1 98.75 216 VAL B CA 1
ATOM 4531 C C . VAL B 1 216 ? -11.445 6.656 9.945 1 98.75 216 VAL B C 1
ATOM 4533 O O . VAL B 1 216 ? -11.984 7.633 10.477 1 98.75 216 VAL B O 1
ATOM 4536 N N . VAL B 1 217 ? -11.547 6.43 8.68 1 98.75 217 VAL B N 1
ATOM 4537 C CA . VAL B 1 217 ? -12.383 7.156 7.727 1 98.75 217 VAL B CA 1
ATOM 4538 C C . VAL B 1 217 ? -13.094 6.168 6.805 1 98.75 217 VAL B C 1
ATOM 4540 O O . VAL B 1 217 ? -12.453 5.316 6.18 1 98.75 217 VAL B O 1
ATOM 4543 N N . LEU B 1 218 ? -14.375 6.191 6.746 1 98.75 218 LEU B N 1
ATOM 4544 C CA . LEU B 1 218 ? -15.117 5.414 5.754 1 98.75 218 LEU B CA 1
ATOM 4545 C C . LEU B 1 218 ? -15.352 6.234 4.488 1 98.75 218 LEU B C 1
ATOM 4547 O O . LEU B 1 218 ? -16.031 7.266 4.527 1 98.75 218 LEU B O 1
ATOM 4551 N N . LEU B 1 219 ? -14.758 5.828 3.389 1 98.56 219 LEU B N 1
ATOM 4552 C CA . LEU B 1 219 ? -15 6.414 2.074 1 98.56 219 LEU B CA 1
ATOM 4553 C C . LEU B 1 219 ? -16.109 5.672 1.347 1 98.56 219 LEU B C 1
ATOM 4555 O O . LEU B 1 219 ? -16.141 4.438 1.334 1 98.56 219 LEU B O 1
ATOM 4559 N N . VAL B 1 220 ? -17.031 6.414 0.776 1 98.38 220 VAL B N 1
ATOM 4560 C CA . VAL B 1 220 ? -18.125 5.789 0.037 1 98.38 220 VAL B CA 1
ATOM 4561 C C . VAL B 1 220 ? -18.281 6.461 -1.325 1 98.38 220 VAL B C 1
ATOM 4563 O O . VAL B 1 220 ? -17.984 7.648 -1.475 1 98.38 220 VAL B O 1
ATOM 4566 N N . GLY B 1 221 ? -18.656 5.648 -2.314 1 97.25 221 GLY B N 1
ATOM 4567 C CA . GLY B 1 221 ? -18.938 6.18 -3.637 1 97.25 221 GLY B CA 1
ATOM 4568 C C . GLY B 1 221 ? -20.297 6.848 -3.734 1 97.25 221 GLY B C 1
ATOM 4569 O O . GLY B 1 221 ? -21.125 6.719 -2.828 1 97.25 221 GLY B O 1
ATOM 4570 N N . GLU B 1 222 ? -20.578 7.676 -4.738 1 94.44 222 GLU B N 1
ATOM 4571 C CA . GLU B 1 222 ? -21.812 8.414 -4.957 1 94.44 222 GLU B CA 1
ATOM 4572 C C . GLU B 1 222 ? -23.016 7.477 -5.016 1 94.44 222 GLU B C 1
ATOM 4574 O O . GLU B 1 222 ? -24.109 7.844 -4.613 1 94.44 222 GLU B O 1
ATOM 4579 N N . GLY B 1 223 ? -22.969 6.266 -5.375 1 90.62 223 GLY B N 1
ATOM 4580 C CA . GLY B 1 223 ? -24.094 5.352 -5.543 1 90.62 223 GLY B CA 1
ATOM 4581 C C . GLY B 1 223 ? -24.469 4.617 -4.266 1 90.62 223 GLY B C 1
ATOM 4582 O O . GLY B 1 223 ? -25.469 3.9 -4.223 1 90.62 223 GLY B O 1
ATOM 4583 N N . VAL B 1 224 ? -23.781 4.918 -3.145 1 93.94 224 VAL B N 1
ATOM 4584 C CA . VAL B 1 224 ? -24.031 4.215 -1.893 1 93.94 224 VAL B CA 1
ATOM 4585 C C . VAL B 1 224 ? -25.141 4.934 -1.122 1 93.94 224 VAL B C 1
ATOM 4587 O O . VAL B 1 224 ? -25.016 6.117 -0.8 1 93.94 224 VAL B O 1
ATOM 4590 N N . GLU B 1 225 ? -26.203 4.27 -0.813 1 92.12 225 GLU B N 1
ATOM 4591 C CA . GLU B 1 225 ? -27.344 4.844 -0.104 1 92.12 225 GLU B CA 1
ATOM 4592 C C . GLU B 1 225 ? -27.203 4.664 1.405 1 92.12 225 GLU B C 1
ATOM 4594 O O . GLU B 1 225 ? -26.391 3.855 1.865 1 92.12 225 GLU B O 1
ATOM 4599 N N . GLY B 1 226 ? -27.844 5.504 2.152 1 91.12 226 GLY B N 1
ATOM 4600 C CA . GLY B 1 226 ? -27.875 5.348 3.598 1 91.12 226 GLY B CA 1
ATOM 4601 C C . GLY B 1 226 ? -26.781 6.121 4.309 1 91.12 226 GLY B C 1
ATOM 4602 O O . GLY B 1 226 ? -26.766 6.203 5.539 1 91.12 226 GLY B O 1
ATOM 4603 N N . CYS B 1 227 ? -25.875 6.613 3.535 1 92.88 227 CYS B N 1
ATOM 4604 C CA . CYS B 1 227 ? -24.781 7.383 4.117 1 92.88 227 CYS B CA 1
ATOM 4605 C C . CYS B 1 227 ? -24.953 8.867 3.836 1 92.88 227 CYS B C 1
ATOM 4607 O O . CYS B 1 227 ? -25.328 9.258 2.729 1 92.88 227 CYS B O 1
ATOM 4609 N N . GLU B 1 228 ? -24.734 9.672 4.906 1 88.12 228 GLU B N 1
ATOM 4610 C CA . GLU B 1 228 ? -24.703 11.117 4.691 1 88.12 228 GLU B CA 1
ATOM 4611 C C . GLU B 1 228 ? -23.469 11.531 3.887 1 88.12 228 GLU B C 1
ATOM 4613 O O . GLU B 1 228 ? -22.359 11.07 4.16 1 88.12 228 GLU B O 1
ATOM 4618 N N . LYS B 1 229 ? -23.641 12.289 2.869 1 89.44 229 LYS B N 1
ATOM 4619 C CA . LYS B 1 229 ? -22.562 12.695 1.971 1 89.44 229 LYS B CA 1
ATOM 4620 C C . LYS B 1 229 ? -22.344 14.203 1.997 1 89.44 229 LYS B C 1
ATOM 4622 O O . LYS B 1 229 ? -22.406 14.859 0.956 1 89.44 229 LYS B O 1
ATOM 4627 N N . HIS B 1 230 ? -21.844 14.703 3.201 1 93.31 230 HIS B N 1
ATOM 4628 C CA . HIS B 1 230 ? -21.703 16.141 3.414 1 93.31 230 HIS B CA 1
ATOM 4629 C C . HIS B 1 230 ? -20.328 16.625 2.941 1 93.31 230 HIS B C 1
ATOM 4631 O O . HIS B 1 230 ? -20.141 17.828 2.705 1 93.31 230 HIS B O 1
ATOM 4637 N N . VAL B 1 231 ? -19.406 15.695 2.84 1 98.31 231 VAL B N 1
ATOM 4638 C CA . VAL B 1 231 ? -18.047 16.094 2.463 1 98.31 231 VAL B CA 1
ATOM 4639 C C . VAL B 1 231 ? -17.531 15.211 1.333 1 98.31 231 VAL B C 1
ATOM 4641 O O . VAL B 1 231 ? -17.484 13.984 1.475 1 98.31 231 VAL B O 1
ATOM 4644 N N . GLU B 1 232 ? -17.234 15.852 0.25 1 98.62 232 GLU B N 1
ATOM 4645 C CA . GLU B 1 232 ? -16.688 15.164 -0.913 1 98.62 232 GLU B CA 1
ATOM 4646 C C . GLU B 1 232 ? -15.156 15.242 -0.928 1 98.62 232 GLU B C 1
ATOM 4648 O O . GLU B 1 232 ? -14.586 16.281 -0.608 1 98.62 232 GLU B O 1
ATOM 4653 N N . VAL B 1 233 ? -14.5 14.133 -1.156 1 98.69 233 VAL B N 1
ATOM 4654 C CA . VAL B 1 233 ? -13.086 14.156 -1.532 1 98.69 233 VAL B CA 1
ATOM 4655 C C . VAL B 1 233 ? -12.953 14.539 -3.006 1 98.69 233 VAL B C 1
ATOM 4657 O O . VAL B 1 233 ? -13.031 13.672 -3.885 1 98.69 233 VAL B O 1
ATOM 4660 N N . LYS B 1 234 ? -12.695 15.797 -3.264 1 97.69 234 LYS B N 1
ATOM 4661 C CA . LYS B 1 234 ? -12.703 16.312 -4.629 1 97.69 234 LYS B CA 1
ATOM 4662 C C . LYS B 1 234 ? -11.555 15.734 -5.445 1 97.69 234 LYS B C 1
ATOM 4664 O O . LYS B 1 234 ? -11.711 15.445 -6.633 1 97.69 234 LYS B O 1
ATOM 4669 N N . GLY B 1 235 ? -10.453 15.625 -4.766 1 96.75 235 GLY B N 1
ATOM 4670 C CA . GLY B 1 235 ? -9.289 15.094 -5.453 1 96.75 235 GLY B CA 1
ATOM 4671 C C . GLY B 1 235 ? -8.102 14.867 -4.527 1 96.75 235 GLY B C 1
ATOM 4672 O O . GLY B 1 235 ? -8.047 15.438 -3.436 1 96.75 235 GLY B O 1
ATOM 4673 N N . VAL B 1 236 ? -7.211 14.023 -4.883 1 97.81 236 VAL B N 1
ATOM 4674 C CA . VAL B 1 236 ? -5.977 13.703 -4.172 1 97.81 236 VAL B CA 1
ATOM 4675 C C . VAL B 1 236 ? -4.793 13.766 -5.137 1 97.81 236 VAL B C 1
ATOM 4677 O O . VAL B 1 236 ? -4.871 13.258 -6.258 1 97.81 236 VAL B O 1
ATOM 4680 N N . GLU B 1 237 ? -3.758 14.492 -4.773 1 98 237 GLU B N 1
ATOM 4681 C CA . GLU B 1 237 ? -2.504 14.531 -5.52 1 98 237 GLU B CA 1
ATOM 4682 C C . GLU B 1 237 ? -1.341 14.023 -4.672 1 98 237 GLU B C 1
ATOM 4684 O O . GLU B 1 237 ? -1.329 14.203 -3.453 1 98 237 GLU B O 1
ATOM 4689 N N . ALA B 1 238 ? -0.413 13.344 -5.258 1 98.12 238 ALA B N 1
ATOM 4690 C CA . ALA B 1 238 ? 0.792 12.844 -4.605 1 98.12 238 ALA B CA 1
ATOM 4691 C C . ALA B 1 238 ? 2.035 13.156 -5.43 1 98.12 238 ALA B C 1
ATOM 4693 O O . ALA B 1 238 ? 1.97 13.227 -6.66 1 98.12 238 ALA B O 1
ATOM 4694 N N . ALA B 1 239 ? 3.105 13.328 -4.781 1 98 239 ALA B N 1
ATOM 4695 C CA . ALA B 1 239 ? 4.395 13.578 -5.426 1 98 239 ALA B CA 1
ATOM 4696 C C . ALA B 1 239 ? 5.547 13.141 -4.531 1 98 239 ALA B C 1
ATOM 4698 O O . ALA B 1 239 ? 5.355 12.891 -3.338 1 98 239 ALA B O 1
ATOM 4699 N N . THR B 1 240 ? 6.676 13 -5.164 1 96.31 240 THR B N 1
ATOM 4700 C CA . THR B 1 240 ? 7.891 12.688 -4.418 1 96.31 240 THR B CA 1
ATOM 4701 C C . THR B 1 240 ? 8.945 13.773 -4.617 1 96.31 240 THR B C 1
ATOM 4703 O O . THR B 1 240 ? 8.805 14.633 -5.492 1 96.31 240 THR B O 1
ATOM 4706 N N . ASP B 1 241 ? 9.852 13.828 -3.723 1 93.81 241 ASP B N 1
ATOM 4707 C CA . ASP B 1 241 ? 11.117 14.539 -3.848 1 93.81 241 ASP B CA 1
ATOM 4708 C C . ASP B 1 241 ? 12.289 13.641 -3.453 1 93.81 241 ASP B C 1
ATOM 4710 O O . ASP B 1 241 ? 12.086 12.516 -2.99 1 93.81 241 ASP B O 1
ATOM 4714 N N . TYR B 1 242 ? 13.461 14.133 -3.699 1 88.06 242 TYR B N 1
ATOM 4715 C CA . TYR B 1 242 ? 14.641 13.344 -3.357 1 88.06 242 TYR B CA 1
ATOM 4716 C C . TYR B 1 242 ? 14.758 13.164 -1.848 1 88.06 242 TYR B C 1
ATOM 4718 O O . TYR B 1 242 ? 14.547 14.117 -1.085 1 88.06 242 TYR B O 1
ATOM 4726 N N . GLN B 1 243 ? 15.055 11.969 -1.471 1 81.19 243 GLN B N 1
ATOM 4727 C CA . GLN B 1 243 ? 15.211 11.68 -0.05 1 81.19 243 GLN B CA 1
ATOM 4728 C C . GLN B 1 243 ? 16.438 12.391 0.524 1 81.19 243 GLN B C 1
ATOM 4730 O O . GLN B 1 243 ? 16.391 12.883 1.653 1 81.19 243 GLN B O 1
ATOM 4735 N N . SER B 1 244 ? 17.422 12.453 -0.297 1 80.12 244 SER B N 1
ATOM 4736 C CA . SER B 1 244 ? 18.656 13.125 0.117 1 80.12 244 SER B CA 1
ATOM 4737 C C . SER B 1 244 ? 18.562 14.625 -0.105 1 80.12 244 SER B C 1
ATOM 4739 O O . SER B 1 244 ? 18.266 15.078 -1.213 1 80.12 244 SER B O 1
ATOM 4741 N N . LEU B 1 245 ? 18.906 15.375 0.937 1 82.5 245 LEU B N 1
ATOM 4742 C CA . LEU B 1 245 ? 18.875 16.828 0.837 1 82.5 245 LEU B CA 1
ATOM 4743 C C . LEU B 1 245 ? 19.891 17.328 -0.186 1 82.5 245 LEU B C 1
ATOM 4745 O O . LEU B 1 245 ? 19.656 18.328 -0.862 1 82.5 245 LEU B O 1
ATOM 4749 N N . GLY B 1 246 ? 20.969 16.531 -0.268 1 81.81 246 GLY B N 1
ATOM 4750 C CA . GLY B 1 246 ? 22.031 16.922 -1.165 1 81.81 246 GLY B CA 1
ATOM 4751 C C . GLY B 1 246 ? 21.641 16.875 -2.629 1 81.81 246 GLY B C 1
ATOM 4752 O O . GLY B 1 246 ? 22.234 17.562 -3.465 1 81.81 246 GLY B O 1
ATOM 4753 N N . LEU B 1 247 ? 20.562 16.125 -2.924 1 82.88 247 LEU B N 1
ATOM 4754 C CA . LEU B 1 247 ? 20.125 15.969 -4.309 1 82.88 247 LEU B CA 1
ATOM 4755 C C . LEU B 1 247 ? 19.047 16.984 -4.648 1 82.88 247 LEU B C 1
ATOM 4757 O O . LEU B 1 247 ? 18.672 17.141 -5.816 1 82.88 247 LEU B O 1
ATOM 4761 N N . ARG B 1 248 ? 18.609 17.781 -3.662 1 89.12 248 ARG B N 1
ATOM 4762 C CA . ARG B 1 248 ? 17.5 18.703 -3.877 1 89.12 248 ARG B CA 1
ATOM 4763 C C . ARG B 1 248 ? 17.984 20.016 -4.449 1 89.12 248 ARG B C 1
ATOM 4765 O O . ARG B 1 248 ? 19.047 20.516 -4.07 1 89.12 248 ARG B O 1
ATOM 4772 N N . PRO B 1 249 ? 17.203 20.5 -5.379 1 88.69 249 PRO B N 1
ATOM 4773 C CA . PRO B 1 249 ? 17.594 21.812 -5.941 1 88.69 249 PRO B CA 1
ATOM 4774 C C . PRO B 1 249 ? 17.609 22.922 -4.895 1 88.69 249 PRO B C 1
ATOM 4776 O O . PRO B 1 249 ? 18.375 23.875 -5.02 1 88.69 249 PRO B O 1
ATOM 4779 N N . ALA B 1 250 ? 16.781 22.891 -3.955 1 92.12 250 ALA B N 1
ATOM 4780 C CA . ALA B 1 250 ? 16.656 23.859 -2.865 1 92.12 250 ALA B CA 1
ATOM 4781 C C . ALA B 1 250 ? 16.25 23.172 -1.566 1 92.12 250 ALA B C 1
ATOM 4783 O O . ALA B 1 250 ? 15.367 22.312 -1.564 1 92.12 250 ALA B O 1
ATOM 4784 N N . ILE B 1 251 ? 16.922 23.531 -0.524 1 91.38 251 ILE B N 1
ATOM 4785 C CA . ILE B 1 251 ? 16.609 22.859 0.729 1 91.38 251 ILE B CA 1
ATOM 4786 C C . ILE B 1 251 ? 15.648 23.719 1.548 1 91.38 251 ILE B C 1
ATOM 4788 O O . ILE B 1 251 ? 15.117 23.266 2.568 1 91.38 251 ILE B O 1
ATOM 4792 N N . ASP B 1 252 ? 15.375 24.969 1.112 1 94.19 252 ASP B N 1
ATOM 4793 C CA . ASP B 1 252 ? 14.438 25.844 1.82 1 94.19 252 ASP B CA 1
ATOM 4794 C C . ASP B 1 252 ? 13.055 25.781 1.189 1 94.19 252 ASP B C 1
ATOM 4796 O O . ASP B 1 252 ? 12.312 26.766 1.207 1 94.19 252 ASP B O 1
ATOM 4800 N N . GLU B 1 253 ? 12.805 24.703 0.519 1 95.31 253 GLU B N 1
ATOM 4801 C CA . GLU B 1 253 ? 11.5 24.453 -0.083 1 95.31 253 GLU B CA 1
ATOM 4802 C C . GLU B 1 253 ? 11.078 23 0.107 1 95.31 253 GLU B C 1
ATOM 4804 O O . GLU B 1 253 ? 11.922 22.094 0.131 1 95.31 253 GLU B O 1
ATOM 4809 N N . LEU B 1 254 ? 9.797 22.844 0.309 1 96.69 254 LEU B N 1
ATOM 4810 C CA . LEU B 1 254 ? 9.234 21.5 0.224 1 96.69 254 LEU B CA 1
ATOM 4811 C C . LEU B 1 254 ? 8.633 21.25 -1.156 1 96.69 254 LEU B C 1
ATOM 4813 O O . LEU B 1 254 ? 7.43 21.406 -1.354 1 96.69 254 LEU B O 1
ATOM 4817 N N . ARG B 1 255 ? 9.484 20.797 -2.023 1 96.75 255 ARG B N 1
ATOM 4818 C CA . ARG B 1 255 ? 9.164 20.719 -3.445 1 96.75 255 ARG B CA 1
ATOM 4819 C C . ARG B 1 255 ? 7.949 19.828 -3.689 1 96.75 255 ARG B C 1
ATOM 4821 O O . ARG B 1 255 ? 7.062 20.188 -4.469 1 96.75 255 ARG B O 1
ATOM 4828 N N . ALA B 1 256 ? 7.926 18.656 -3.088 1 97.12 256 ALA B N 1
ATOM 4829 C CA . ALA B 1 256 ? 6.793 17.75 -3.275 1 97.12 256 ALA B CA 1
ATOM 4830 C C . ALA B 1 256 ? 5.484 18.406 -2.854 1 97.12 256 ALA B C 1
ATOM 4832 O O . ALA B 1 256 ? 4.449 18.219 -3.494 1 97.12 256 ALA B O 1
ATOM 4833 N N . VAL B 1 257 ? 5.535 19.203 -1.771 1 98.06 257 VAL B N 1
ATOM 4834 C CA . VAL B 1 257 ? 4.355 19.906 -1.281 1 98.06 257 VAL B CA 1
ATOM 4835 C C . VAL B 1 257 ? 3.914 20.953 -2.309 1 98.06 257 VAL B C 1
ATOM 4837 O O . VAL B 1 257 ? 2.725 21.078 -2.609 1 98.06 257 VAL B O 1
ATOM 4840 N N . ARG B 1 258 ? 4.848 21.688 -2.799 1 97.88 258 ARG B N 1
ATOM 4841 C CA . ARG B 1 258 ? 4.531 22.688 -3.818 1 97.88 258 ARG B CA 1
ATOM 4842 C C . ARG B 1 258 ? 3.877 22.031 -5.031 1 97.88 258 ARG B C 1
ATOM 4844 O O . ARG B 1 258 ? 2.859 22.531 -5.531 1 97.88 258 ARG B O 1
ATOM 4851 N N . ILE B 1 259 ? 4.41 20.953 -5.492 1 98.06 259 ILE B N 1
ATOM 4852 C CA . ILE B 1 259 ? 3.947 20.281 -6.703 1 98.06 259 ILE B CA 1
ATOM 4853 C C . ILE B 1 259 ? 2.508 19.812 -6.516 1 98.06 259 ILE B C 1
ATOM 4855 O O . ILE B 1 259 ? 1.65 20.062 -7.367 1 98.06 259 ILE B O 1
ATOM 4859 N N . VAL B 1 260 ? 2.225 19.125 -5.387 1 98.12 260 VAL B N 1
ATOM 4860 C CA . VAL B 1 260 ? 0.885 18.578 -5.195 1 98.12 260 VAL B CA 1
ATOM 4861 C C . VAL B 1 260 ? -0.121 19.719 -5.039 1 98.12 260 VAL B C 1
ATOM 4863 O O . VAL B 1 260 ? -1.257 19.625 -5.512 1 98.12 260 VAL B O 1
ATOM 4866 N N . ALA B 1 261 ? 0.252 20.781 -4.391 1 97.5 261 ALA B N 1
ATOM 4867 C CA . ALA B 1 261 ? -0.633 21.938 -4.238 1 97.5 261 ALA B CA 1
ATOM 4868 C C . ALA B 1 261 ? -0.935 22.578 -5.59 1 97.5 261 ALA B C 1
ATOM 4870 O O . ALA B 1 261 ? -2.096 22.828 -5.918 1 97.5 261 ALA B O 1
ATOM 4871 N N . GLU B 1 262 ? 0.077 22.828 -6.363 1 97.69 262 GLU B N 1
ATOM 4872 C CA . GLU B 1 262 ? -0.086 23.453 -7.676 1 97.69 262 GLU B CA 1
ATOM 4873 C C . GLU B 1 262 ? -0.976 22.594 -8.578 1 97.69 262 GLU B C 1
ATOM 4875 O O . GLU B 1 262 ? -1.834 23.125 -9.289 1 97.69 262 GLU B O 1
ATOM 4880 N N . ARG B 1 263 ? -0.754 21.328 -8.547 1 97.69 263 ARG B N 1
ATOM 4881 C CA . ARG B 1 263 ? -1.564 20.422 -9.359 1 97.69 263 ARG B CA 1
ATOM 4882 C C . ARG B 1 263 ? -3.031 20.484 -8.953 1 97.69 263 ARG B C 1
ATOM 4884 O O . ARG B 1 263 ? -3.918 20.531 -9.805 1 97.69 263 ARG B O 1
ATOM 4891 N N . LEU B 1 264 ? -3.273 20.469 -7.652 1 97 264 LEU B N 1
ATOM 4892 C CA . LEU B 1 264 ? -4.648 20.516 -7.164 1 97 264 LEU B CA 1
ATOM 4893 C C . LEU B 1 264 ? -5.305 21.844 -7.512 1 97 264 LEU B C 1
ATOM 4895 O O . LEU B 1 264 ? -6.457 21.875 -7.949 1 97 264 LEU B O 1
ATOM 4899 N N . TYR B 1 265 ? -4.555 22.953 -7.277 1 97.81 265 TYR B N 1
ATOM 4900 C CA . TYR B 1 265 ? -5.082 24.281 -7.602 1 97.81 265 TYR B CA 1
ATOM 4901 C C . TYR B 1 265 ? -5.43 24.375 -9.078 1 97.81 265 TYR B C 1
ATOM 4903 O O . TYR B 1 265 ? -6.508 24.859 -9.438 1 97.81 265 TYR B O 1
ATOM 4911 N N . LYS B 1 266 ? -4.547 23.891 -9.898 1 97.69 266 LYS B N 1
ATOM 4912 C CA . LYS B 1 266 ? -4.77 23.938 -11.344 1 97.69 266 LYS B CA 1
ATOM 4913 C C . LYS B 1 266 ? -5.965 23.078 -11.742 1 97.69 266 LYS B C 1
ATOM 4915 O O . LYS B 1 266 ? -6.828 23.531 -12.5 1 97.69 266 LYS B O 1
ATOM 4920 N N . ARG B 1 267 ? -6.023 21.891 -11.234 1 96.25 267 ARG B N 1
ATOM 4921 C CA . ARG B 1 267 ? -7.055 20.922 -11.578 1 96.25 267 ARG B CA 1
ATOM 4922 C C . ARG B 1 267 ? -8.445 21.453 -11.242 1 96.25 267 ARG B C 1
ATOM 4924 O O . ARG B 1 267 ? -9.406 21.203 -11.977 1 96.25 267 ARG B O 1
ATOM 4931 N N . PHE B 1 268 ? -8.516 22.172 -10.156 1 96.88 268 PHE B N 1
ATOM 4932 C CA . PHE B 1 268 ? -9.836 22.594 -9.695 1 96.88 268 PHE B CA 1
ATOM 4933 C C . PHE B 1 268 ? -10 24.094 -9.812 1 96.88 268 PHE B C 1
ATOM 4935 O O . PHE B 1 268 ? -10.961 24.672 -9.281 1 96.88 268 PHE B O 1
ATOM 4942 N N . ASN B 1 269 ? -9.07 24.766 -10.477 1 97.12 269 ASN B N 1
ATOM 4943 C CA . ASN B 1 269 ? -9.102 26.219 -10.703 1 97.12 269 ASN B CA 1
ATOM 4944 C C . ASN B 1 269 ? -9.258 26.984 -9.398 1 97.12 269 ASN B C 1
ATOM 4946 O O . ASN B 1 269 ? -10.18 27.797 -9.258 1 97.12 269 ASN B O 1
ATOM 4950 N N . LEU B 1 270 ? -8.328 26.656 -8.484 1 97.38 270 LEU B N 1
ATOM 4951 C CA . LEU B 1 270 ? -8.32 27.281 -7.168 1 97.38 270 LEU B CA 1
ATOM 4952 C C . LEU B 1 270 ? -7.02 28.047 -6.938 1 97.38 270 LEU B C 1
ATOM 4954 O O . LEU B 1 270 ? -6.055 27.875 -7.688 1 97.38 270 LEU B O 1
ATOM 4958 N N . THR B 1 271 ? -7.086 28.938 -6.027 1 95.19 271 THR B N 1
ATOM 4959 C CA . THR B 1 271 ? -5.926 29.562 -5.41 1 95.19 271 THR B CA 1
ATOM 4960 C C . THR B 1 271 ? -5.945 29.375 -3.898 1 95.19 271 THR B C 1
ATOM 4962 O O . THR B 1 271 ? -6.941 28.922 -3.336 1 95.19 271 THR B O 1
ATOM 4965 N N . PRO B 1 272 ? -4.816 29.656 -3.256 1 93.31 272 PRO B N 1
ATOM 4966 C CA . PRO B 1 272 ? -4.77 29.484 -1.803 1 93.31 272 PRO B CA 1
ATOM 4967 C C . PRO B 1 272 ? -5.883 30.234 -1.079 1 93.31 272 PRO B C 1
ATOM 4969 O O . PRO B 1 272 ? -6.332 29.797 -0.013 1 93.31 272 PRO B O 1
ATOM 4972 N N . ILE B 1 273 ? -6.352 31.297 -1.632 1 91.62 273 ILE B N 1
ATOM 4973 C CA . ILE B 1 273 ? -7.352 32.156 -0.985 1 91.62 273 ILE B CA 1
ATOM 4974 C C . ILE B 1 273 ? -8.695 31.422 -0.95 1 91.62 273 ILE B C 1
ATOM 4976 O O . ILE B 1 273 ? -9.586 31.781 -0.177 1 91.62 273 ILE B O 1
ATOM 4980 N N . ASN B 1 274 ? -8.883 30.359 -1.76 1 95.75 274 ASN B N 1
ATOM 4981 C CA . ASN B 1 274 ? -10.133 29.625 -1.85 1 95.75 274 ASN B CA 1
ATOM 4982 C C . ASN B 1 274 ? -10.211 28.516 -0.797 1 95.75 274 ASN B C 1
ATOM 4984 O O . ASN B 1 274 ? -11.219 27.812 -0.703 1 95.75 274 ASN B O 1
ATOM 4988 N N . ILE B 1 275 ? -9.148 28.391 0.012 1 98.06 275 ILE B N 1
ATOM 4989 C CA . ILE B 1 275 ? -9.102 27.359 1.033 1 98.06 275 ILE B CA 1
ATOM 4990 C C . ILE B 1 275 ? -9.438 27.953 2.396 1 98.06 275 ILE B C 1
ATOM 4992 O O . ILE B 1 275 ? -8.898 29 2.768 1 98.06 275 ILE B O 1
ATOM 4996 N N . ASP B 1 276 ? -10.297 27.344 3.156 1 98.25 276 ASP B N 1
ATOM 4997 C CA . ASP B 1 276 ? -10.719 27.859 4.457 1 98.25 276 ASP B CA 1
ATOM 4998 C C . ASP B 1 276 ? -9.867 27.266 5.582 1 98.25 276 ASP B C 1
ATOM 5000 O O . ASP B 1 276 ? -9.539 27.953 6.551 1 98.25 276 ASP B O 1
ATOM 5004 N N . VAL B 1 277 ? -9.602 26 5.449 1 98.38 277 VAL B N 1
ATOM 5005 C CA . VAL B 1 277 ? -8.883 25.266 6.496 1 98.38 277 VAL B CA 1
ATOM 5006 C C . VAL B 1 277 ? -7.758 24.438 5.875 1 98.38 277 VAL B C 1
ATOM 5008 O O . VAL B 1 277 ? -7.934 23.844 4.812 1 98.38 277 VAL B O 1
ATOM 5011 N N . ILE B 1 278 ? -6.59 24.453 6.469 1 98.62 278 ILE B N 1
ATOM 5012 C CA . ILE B 1 278 ? -5.492 23.594 6.043 1 98.62 278 ILE B CA 1
ATOM 5013 C C . ILE B 1 278 ? -4.988 22.781 7.23 1 98.62 278 ILE B C 1
ATOM 5015 O O . ILE B 1 278 ? -4.688 23.328 8.289 1 98.62 278 ILE B O 1
ATOM 5019 N N . GLU B 1 279 ? -5.027 21.531 7.148 1 98.56 279 GLU B N 1
ATOM 5020 C CA . GLU B 1 279 ? -4.281 20.656 8.039 1 98.56 279 GLU B CA 1
ATOM 5021 C C . GLU B 1 279 ? -2.994 20.172 7.387 1 98.56 279 GLU B C 1
ATOM 5023 O O . GLU B 1 279 ? -3.035 19.359 6.449 1 98.56 279 GLU B O 1
ATOM 5028 N N . LEU B 1 280 ? -1.936 20.672 7.777 1 97.12 280 LEU B N 1
ATOM 5029 C CA . LEU B 1 280 ? -0.663 20.25 7.199 1 97.12 280 LEU B CA 1
ATOM 5030 C C . LEU B 1 280 ? 0.218 19.578 8.25 1 97.12 280 LEU B C 1
ATOM 5032 O O . LEU B 1 280 ? 0.148 19.922 9.43 1 97.12 280 LEU B O 1
ATOM 5036 N N . ARG B 1 281 ? 0.978 18.641 7.816 1 96.25 281 ARG B N 1
ATOM 5037 C CA . ARG B 1 281 ? 1.913 17.969 8.719 1 96.25 281 ARG B CA 1
ATOM 5038 C C . ARG B 1 281 ? 3.109 18.859 9.023 1 96.25 281 ARG B C 1
ATOM 5040 O O . ARG B 1 281 ? 3.838 19.266 8.117 1 96.25 281 ARG B O 1
ATOM 5047 N N . ASP B 1 282 ? 3.234 19.094 10.219 1 95.5 282 ASP B N 1
ATOM 5048 C CA . ASP B 1 282 ? 4.312 19.953 10.688 1 95.5 282 ASP B CA 1
ATOM 5049 C C . ASP B 1 282 ? 5.219 19.219 11.672 1 95.5 282 ASP B C 1
ATOM 5051 O O . ASP B 1 282 ? 5.328 19.609 12.836 1 95.5 282 ASP B O 1
ATOM 5055 N N . VAL B 1 283 ? 5.996 18.344 11.133 1 88.62 283 VAL B N 1
ATOM 5056 C CA . VAL B 1 283 ? 6.816 17.469 11.969 1 88.62 283 VAL B CA 1
ATOM 5057 C C . VAL B 1 283 ? 7.738 18.312 12.844 1 88.62 283 VAL B C 1
ATOM 5059 O O . VAL B 1 283 ? 7.949 18.016 14.016 1 88.62 283 VAL B O 1
ATOM 5062 N N . TYR B 1 284 ? 8.328 19.328 12.289 1 93.31 284 TYR B N 1
ATOM 5063 C CA . TYR B 1 284 ? 9.133 20.312 13 1 93.31 284 TYR B CA 1
ATOM 5064 C C . TYR B 1 284 ? 8.656 21.734 12.695 1 93.31 284 TYR B C 1
ATOM 5066 O O . TYR B 1 284 ? 7.98 21.953 11.695 1 93.31 284 TYR B O 1
ATOM 5074 N N . SER B 1 285 ? 9 22.656 13.562 1 96.25 285 SER B N 1
ATOM 5075 C CA . SER B 1 285 ? 8.578 24.047 13.375 1 96.25 285 SER B CA 1
ATOM 5076 C C . SER B 1 285 ? 8.938 24.547 11.984 1 96.25 285 SER B C 1
ATOM 5078 O O . SER B 1 285 ? 8.133 25.219 11.336 1 96.25 285 SER B O 1
ATOM 5080 N N . ILE B 1 286 ? 10.117 24.141 11.516 1 96.62 286 ILE B N 1
ATOM 5081 C CA . ILE B 1 286 ? 10.602 24.609 10.227 1 96.62 286 ILE B CA 1
ATOM 5082 C C . ILE B 1 286 ? 9.727 24.047 9.109 1 96.62 286 ILE B C 1
ATOM 5084 O O . ILE B 1 286 ? 9.5 24.719 8.094 1 96.62 286 ILE B O 1
ATOM 5088 N N . THR B 1 287 ? 9.195 22.828 9.281 1 96 287 THR B N 1
ATOM 5089 C CA . THR B 1 287 ? 8.328 22.234 8.266 1 96 287 THR B CA 1
ATOM 5090 C C . THR B 1 287 ? 7.055 23.062 8.094 1 96 287 THR B C 1
ATOM 5092 O O . THR B 1 287 ? 6.547 23.203 6.98 1 96 287 THR B O 1
ATOM 5095 N N . GLY B 1 288 ? 6.535 23.578 9.172 1 97.31 288 GLY B N 1
ATOM 5096 C CA . GLY B 1 288 ? 5.367 24.438 9.086 1 97.31 288 GLY B CA 1
ATOM 5097 C C . GLY B 1 288 ? 5.605 25.688 8.258 1 97.31 288 GLY B C 1
ATOM 5098 O O . GLY B 1 288 ? 4.809 26.016 7.379 1 97.31 288 GLY B O 1
ATOM 5099 N N . LEU B 1 289 ? 6.695 26.344 8.539 1 97.88 289 LEU B N 1
ATOM 5100 C CA . LEU B 1 289 ? 7.016 27.578 7.82 1 97.88 289 LEU B CA 1
ATOM 5101 C C . LEU B 1 289 ? 7.227 27.312 6.336 1 97.88 289 LEU B C 1
ATOM 5103 O O . LEU B 1 289 ? 6.656 28 5.488 1 97.88 289 LEU B O 1
ATOM 5107 N N . LEU B 1 290 ? 8 26.266 6.062 1 97.88 290 LEU B N 1
ATOM 5108 C CA . LEU B 1 290 ? 8.297 25.938 4.672 1 97.88 290 LEU B CA 1
ATOM 5109 C C . LEU B 1 290 ? 7.039 25.5 3.934 1 97.88 290 LEU B C 1
ATOM 5111 O O . LEU B 1 290 ? 6.887 25.781 2.742 1 97.88 290 LEU B O 1
ATOM 5115 N N . ALA B 1 291 ? 6.195 24.797 4.637 1 97.81 291 ALA B N 1
ATOM 5116 C CA . ALA B 1 291 ? 4.957 24.328 4.016 1 97.81 291 ALA B CA 1
ATOM 5117 C C . ALA B 1 291 ? 4.059 25.516 3.645 1 97.81 291 ALA B C 1
ATOM 5119 O O . ALA B 1 291 ? 3.428 25.516 2.586 1 97.81 291 ALA B O 1
ATOM 5120 N N . LEU B 1 292 ? 3.957 26.547 4.488 1 98.12 292 LEU B N 1
ATOM 5121 C CA . LEU B 1 292 ? 3.168 27.734 4.176 1 98.12 292 LEU B CA 1
ATOM 5122 C C . LEU B 1 292 ? 3.635 28.375 2.875 1 98.12 292 LEU B C 1
ATOM 5124 O O . LEU B 1 292 ? 2.816 28.781 2.045 1 98.12 292 LEU B O 1
ATOM 5128 N N . GLU B 1 293 ? 4.902 28.438 2.756 1 98.25 293 GLU B N 1
ATOM 5129 C CA . GLU B 1 293 ? 5.484 29.047 1.56 1 98.25 293 GLU B CA 1
ATOM 5130 C C . GLU B 1 293 ? 5.293 28.141 0.341 1 98.25 293 GLU B C 1
ATOM 5132 O O . GLU B 1 293 ? 4.914 28.609 -0.732 1 98.25 293 GLU B O 1
ATOM 5137 N N . SER B 1 294 ? 5.477 26.812 0.532 1 98 294 SER B N 1
ATOM 5138 C CA . SER B 1 294 ? 5.398 25.859 -0.571 1 98 294 SER B CA 1
ATOM 5139 C C . SER B 1 294 ? 3.961 25.703 -1.058 1 98 294 SER B C 1
ATOM 5141 O O . SER B 1 294 ? 3.727 25.375 -2.223 1 98 294 SER B O 1
ATOM 5143 N N . LEU B 1 295 ? 2.986 26 -0.204 1 98.06 295 LEU B N 1
ATOM 5144 C CA . LEU B 1 295 ? 1.576 25.922 -0.569 1 98.06 295 LEU B CA 1
ATOM 5145 C C . LEU B 1 295 ? 1.14 27.188 -1.296 1 98.06 295 LEU B C 1
ATOM 5147 O O . LEU B 1 295 ? 0 27.281 -1.759 1 98.06 295 LEU B O 1
ATOM 5151 N N . GLY B 1 296 ? 1.992 28.172 -1.336 1 97.5 296 GLY B N 1
ATOM 5152 C CA . GLY B 1 296 ? 1.687 29.422 -2.016 1 97.5 296 GLY B CA 1
ATOM 5153 C C . GLY B 1 296 ? 0.917 30.391 -1.148 1 97.5 296 GLY B C 1
ATOM 5154 O O . GLY B 1 296 ? 0.302 31.328 -1.659 1 97.5 296 GLY B O 1
ATOM 5155 N N . LEU B 1 297 ? 0.932 30.203 0.171 1 97.75 297 LEU B N 1
ATOM 5156 C CA . LEU B 1 297 ? 0.162 31.062 1.067 1 97.75 297 LEU B CA 1
ATOM 5157 C C . LEU B 1 297 ? 0.919 32.344 1.371 1 97.75 297 LEU B C 1
ATOM 5159 O O . LEU B 1 297 ? 0.308 33.375 1.682 1 97.75 297 LEU B O 1
ATOM 5163 N N . VAL B 1 298 ? 2.166 32.281 1.38 1 97 298 VAL B N 1
ATOM 5164 C CA . VAL B 1 298 ? 3.041 33.406 1.676 1 97 298 VAL B CA 1
ATOM 5165 C C . VAL B 1 298 ? 4.297 33.312 0.809 1 97 298 VAL B C 1
ATOM 5167 O O . VAL B 1 298 ? 4.699 32.25 0.382 1 97 298 VAL B O 1
ATOM 5170 N N . GLU B 1 299 ? 4.867 34.438 0.489 1 97.25 299 GLU B N 1
ATOM 5171 C CA . GLU B 1 299 ? 6.082 34.469 -0.317 1 97.25 299 GLU B CA 1
ATOM 5172 C C . GLU B 1 299 ? 7.246 33.812 0.407 1 97.25 299 GLU B C 1
ATOM 5174 O O . GLU B 1 299 ? 7.336 33.875 1.635 1 97.25 299 GLU B O 1
ATOM 5179 N N . LYS B 1 300 ? 8.125 33.25 -0.43 1 96.88 300 LYS B N 1
ATOM 5180 C CA . LYS B 1 300 ? 9.305 32.594 0.103 1 96.88 300 LYS B CA 1
ATOM 5181 C C . LYS B 1 300 ? 10.078 33.5 1.047 1 96.88 300 LYS B C 1
ATOM 5183 O O . LYS B 1 300 ? 10.312 34.688 0.73 1 96.88 300 LYS B O 1
ATOM 5188 N N . GLY B 1 301 ? 10.367 33 2.213 1 97.38 301 GLY B N 1
ATOM 5189 C CA . GLY B 1 301 ? 11.156 33.719 3.188 1 97.38 301 GLY B CA 1
ATOM 5190 C C . GLY B 1 301 ? 10.312 34.594 4.102 1 97.38 301 GLY B C 1
ATOM 5191 O O . GLY B 1 301 ? 10.836 35.219 5.027 1 97.38 301 GLY B O 1
ATOM 5192 N N . HIS B 1 302 ? 8.992 34.562 3.975 1 97.88 302 HIS B N 1
ATOM 5193 C CA . HIS B 1 302 ? 8.172 35.531 4.703 1 97.88 302 HIS B CA 1
ATOM 5194 C C . HIS B 1 302 ? 7.223 34.812 5.668 1 97.88 302 HIS B C 1
ATOM 5196 O O . HIS B 1 302 ? 6.414 35.469 6.332 1 97.88 302 HIS B O 1
ATOM 5202 N N . ALA B 1 303 ? 7.316 33.531 5.797 1 98 303 ALA B N 1
ATOM 5203 C CA . ALA B 1 303 ? 6.375 32.781 6.613 1 98 303 ALA B CA 1
ATOM 5204 C C . ALA B 1 303 ? 6.48 33.156 8.086 1 98 303 ALA B C 1
ATOM 5206 O O . ALA B 1 303 ? 5.465 33.312 8.766 1 98 303 ALA B O 1
ATOM 5207 N N . ALA B 1 304 ? 7.684 33.312 8.57 1 97.19 304 ALA B N 1
ATOM 5208 C CA . ALA B 1 304 ? 7.887 33.656 9.977 1 97.19 304 ALA B CA 1
ATOM 5209 C C . ALA B 1 304 ? 7.254 35 10.305 1 97.19 304 ALA B C 1
ATOM 5211 O O . ALA B 1 304 ? 6.613 35.156 11.344 1 97.19 304 ALA B O 1
ATOM 5212 N N . ARG B 1 305 ? 7.484 35.938 9.453 1 96.75 305 ARG B N 1
ATOM 5213 C CA . ARG B 1 305 ? 6.914 37.25 9.641 1 96.75 305 ARG B CA 1
ATOM 5214 C C . ARG B 1 305 ? 5.395 37.219 9.57 1 96.75 305 ARG B C 1
ATOM 5216 O O . ARG B 1 305 ? 4.711 37.875 10.367 1 96.75 305 ARG B O 1
ATOM 5223 N N . ALA B 1 306 ? 4.863 36.5 8.641 1 97.25 306 ALA B N 1
ATOM 5224 C CA . ALA B 1 306 ? 3.416 36.375 8.508 1 97.25 306 ALA B CA 1
ATOM 5225 C C . ALA B 1 306 ? 2.801 35.781 9.781 1 97.25 306 ALA B C 1
ATOM 5227 O O . ALA B 1 306 ? 1.744 36.219 10.227 1 97.25 306 ALA B O 1
ATOM 5228 N N . LEU B 1 307 ? 3.471 34.781 10.305 1 95.94 307 LEU B N 1
ATOM 5229 C CA . LEU B 1 307 ? 3.008 34.188 11.555 1 95.94 307 LEU B CA 1
ATOM 5230 C C . LEU B 1 307 ? 3.018 35.219 12.688 1 95.94 307 LEU B C 1
ATOM 5232 O O . LEU B 1 307 ? 2.094 35.25 13.5 1 95.94 307 LEU B O 1
ATOM 5236 N N . GLU B 1 308 ? 4.074 35.906 12.758 1 95.44 308 GLU B N 1
ATOM 5237 C CA . GLU B 1 308 ? 4.223 36.938 13.773 1 95.44 308 GLU B CA 1
ATOM 5238 C C . GLU B 1 308 ? 3.113 38 13.672 1 95.44 308 GLU B C 1
ATOM 5240 O O . GLU B 1 308 ? 2.67 38.531 14.688 1 95.44 308 GLU B O 1
ATOM 5245 N N . GLU B 1 309 ? 2.637 38.219 12.484 1 96.19 309 GLU B N 1
ATOM 5246 C CA . GLU B 1 309 ? 1.584 39.188 12.227 1 96.19 309 GLU B CA 1
ATOM 5247 C C . GLU B 1 309 ? 0.202 38.594 12.469 1 96.19 309 GLU B C 1
ATOM 5249 O O . GLU B 1 309 ? -0.813 39.25 12.289 1 96.19 309 GLU B O 1
ATOM 5254 N N . GLY B 1 310 ? 0.123 37.344 12.836 1 95.12 310 GLY B N 1
ATOM 5255 C CA . GLY B 1 310 ? -1.125 36.719 13.227 1 95.12 310 GLY B CA 1
ATOM 5256 C C . GLY B 1 310 ? -1.817 36 12.078 1 95.12 310 GLY B C 1
ATOM 5257 O O . GLY B 1 310 ? -2.932 35.5 12.234 1 95.12 310 GLY B O 1
ATOM 5258 N N . ARG B 1 311 ? -1.122 35.906 10.969 1 96.38 311 ARG B N 1
ATOM 5259 C CA . ARG B 1 311 ? -1.713 35.25 9.82 1 96.38 311 ARG B CA 1
ATOM 5260 C C . ARG B 1 311 ? -1.879 33.75 10.094 1 96.38 311 ARG B C 1
ATOM 5262 O O . ARG B 1 311 ? -1.129 33.156 10.883 1 96.38 311 ARG B O 1
ATOM 5269 N N . PHE B 1 312 ? -2.887 33.062 9.492 1 96.25 312 PHE B N 1
ATOM 5270 C CA . PHE B 1 312 ? -3.178 31.641 9.477 1 96.25 312 PHE B CA 1
ATOM 5271 C C . PHE B 1 312 ? -3.707 31.188 10.828 1 96.25 312 PHE B C 1
ATOM 5273 O O . PHE B 1 312 ? -3.684 29.984 11.133 1 96.25 312 PHE B O 1
ATOM 5280 N N . GLY B 1 313 ? -4.074 32.156 11.711 1 94.5 313 GLY B N 1
ATOM 5281 C CA . GLY B 1 313 ? -4.676 31.844 12.992 1 94.5 313 GLY B CA 1
ATOM 5282 C C . GLY B 1 313 ? -6.191 31.781 12.953 1 94.5 313 GLY B C 1
ATOM 5283 O O . GLY B 1 313 ? -6.785 31.719 11.867 1 94.5 313 GLY B O 1
ATOM 5284 N N . ALA B 1 314 ? -6.805 31.828 14.078 1 92.38 314 ALA B N 1
ATOM 5285 C CA . ALA B 1 314 ? -8.242 31.594 14.242 1 92.38 314 ALA B CA 1
ATOM 5286 C C . ALA B 1 314 ? -9.047 32.688 13.516 1 92.38 314 ALA B C 1
ATOM 5288 O O . ALA B 1 314 ? -10.164 32.406 13.062 1 92.38 314 ALA B O 1
ATOM 5289 N N . ASN B 1 315 ? -8.477 33.844 13.344 1 90.62 315 ASN B N 1
ATOM 5290 C CA . ASN B 1 315 ? -9.219 34.969 12.766 1 90.62 315 ASN B CA 1
ATOM 5291 C C . ASN B 1 315 ? -8.781 35.25 11.328 1 90.62 315 ASN B C 1
ATOM 5293 O O . ASN B 1 315 ? -8.984 36.344 10.82 1 90.62 315 ASN B O 1
ATOM 5297 N N . ASP B 1 316 ? -8.195 34.312 10.695 1 93.94 316 ASP B N 1
ATOM 5298 C CA . ASP B 1 316 ? -7.719 34.438 9.328 1 93.94 316 ASP B CA 1
ATOM 5299 C C . ASP B 1 316 ? -8.219 33.281 8.453 1 93.94 316 ASP B C 1
ATOM 5301 O O . ASP B 1 316 ? -8.859 32.344 8.953 1 93.94 316 ASP B O 1
ATOM 5305 N N . ARG B 1 317 ? -8.039 33.5 7.156 1 94.19 317 ARG B N 1
ATOM 5306 C CA . ARG B 1 317 ? -8.297 32.438 6.195 1 94.19 317 ARG B CA 1
ATOM 5307 C C . ARG B 1 317 ? -7.145 32.281 5.211 1 94.19 317 ARG B C 1
ATOM 5309 O O . ARG B 1 317 ? -6.664 33.281 4.656 1 94.19 317 ARG B O 1
ATOM 5316 N N . PRO B 1 318 ? -6.684 31.094 5.027 1 97.56 318 PRO B N 1
ATOM 5317 C CA . PRO B 1 318 ? -7.078 29.875 5.727 1 97.56 318 PRO B CA 1
ATOM 5318 C C . PRO B 1 318 ? -6.574 29.828 7.168 1 97.56 318 PRO B C 1
ATOM 5320 O O . PRO B 1 318 ? -5.578 30.484 7.5 1 97.56 318 PRO B O 1
ATOM 5323 N N . VAL B 1 319 ? -7.328 29.156 8.023 1 97.81 319 VAL B N 1
ATOM 5324 C CA . VAL B 1 319 ? -6.766 28.734 9.305 1 97.81 319 VAL B CA 1
ATOM 5325 C C . VAL B 1 319 ? -5.898 27.5 9.109 1 97.81 319 VAL B C 1
ATOM 5327 O O . VAL B 1 319 ? -6.316 26.531 8.453 1 97.81 319 VAL B O 1
ATOM 5330 N N . VAL B 1 320 ? -4.648 27.562 9.594 1 98.19 320 VAL B N 1
ATOM 5331 C CA . VAL B 1 320 ? -3.73 26.438 9.414 1 98.19 320 VAL B CA 1
ATOM 5332 C C . VAL B 1 320 ? -3.598 25.672 10.719 1 98.19 320 VAL B C 1
ATOM 5334 O O . VAL B 1 320 ? -3.309 26.25 11.766 1 98.19 320 VAL B O 1
ATOM 5337 N N . ASN B 1 321 ? -3.834 24.375 10.641 1 98.25 321 ASN B N 1
ATOM 5338 C CA . ASN B 1 321 ? -3.73 23.438 11.75 1 98.25 321 ASN B CA 1
ATOM 5339 C C . ASN B 1 321 ? -4.609 23.859 12.93 1 98.25 321 ASN B C 1
ATOM 5341 O O . ASN B 1 321 ? -4.133 23.938 14.062 1 98.25 321 ASN B O 1
ATOM 5345 N N . PRO B 1 322 ? -5.898 24.047 12.625 1 98.12 322 PRO B N 1
ATOM 5346 C CA . PRO B 1 322 ? -6.789 24.344 13.75 1 98.12 322 PRO B CA 1
ATOM 5347 C C . PRO B 1 322 ? -6.789 23.234 14.805 1 98.12 322 PRO B C 1
ATOM 5349 O O . PRO B 1 322 ? -7.188 23.469 15.953 1 98.12 322 PRO B O 1
ATOM 5352 N N . SER B 1 323 ? -6.336 22.031 14.477 1 97.81 323 SER B N 1
ATOM 5353 C CA . SER B 1 323 ? -6.293 20.891 15.391 1 97.81 323 SER B CA 1
ATOM 5354 C C . SER B 1 323 ? -5.117 21 16.359 1 97.81 323 SER B C 1
ATOM 5356 O O . SER B 1 323 ? -5.074 20.297 17.359 1 97.81 323 SER B O 1
ATOM 5358 N N . GLY B 1 324 ? -4.148 21.828 16.062 1 97.44 324 GLY B N 1
ATOM 5359 C CA . GLY B 1 324 ? -2.902 21.906 16.812 1 97.44 324 GLY B CA 1
ATOM 5360 C C . GLY B 1 324 ? -1.75 21.203 16.109 1 97.44 324 GLY B C 1
ATOM 5361 O O . GLY B 1 324 ? -0.633 21.156 16.641 1 97.44 324 GLY B O 1
ATOM 5362 N N . GLY B 1 325 ? -2.049 20.594 14.961 1 96.69 325 GLY B N 1
ATOM 5363 C CA . GLY B 1 325 ? -1.01 19.969 14.156 1 96.69 325 GLY B CA 1
ATOM 5364 C C . GLY B 1 325 ? -0.275 18.859 14.898 1 96.69 325 GLY B C 1
ATOM 5365 O O . GLY B 1 325 ? -0.758 18.359 15.914 1 96.69 325 GLY B O 1
ATOM 5366 N N . THR B 1 326 ? 0.834 18.391 14.312 1 94.62 326 THR B N 1
ATOM 5367 C CA . THR B 1 326 ? 1.599 17.328 14.945 1 94.62 326 THR B CA 1
ATOM 5368 C C . THR B 1 326 ? 2.27 17.812 16.219 1 94.62 326 THR B C 1
ATOM 5370 O O . THR B 1 326 ? 2.602 17.016 17.109 1 94.62 326 THR B O 1
ATOM 5373 N N . LYS B 1 327 ? 2.428 19.141 16.312 1 93.38 327 LYS B N 1
ATOM 5374 C CA . LYS B 1 327 ? 3.189 19.734 17.422 1 93.38 327 LYS B CA 1
ATOM 5375 C C . LYS B 1 327 ? 2.432 19.609 18.734 1 93.38 327 LYS B C 1
ATOM 5377 O O . LYS B 1 327 ? 3.041 19.453 19.797 1 93.38 327 LYS B O 1
ATOM 5382 N N . ALA B 1 328 ? 1.13 19.828 18.609 1 95.31 328 ALA B N 1
ATOM 5383 C CA . ALA B 1 328 ? 0.352 19.812 19.844 1 95.31 328 ALA B CA 1
ATOM 5384 C C . ALA B 1 328 ? -0.646 18.672 19.859 1 95.31 328 ALA B C 1
ATOM 5386 O O . ALA B 1 328 ? -0.828 18 20.891 1 95.31 328 ALA B O 1
ATOM 5387 N N . ARG B 1 329 ? -1.368 18.453 18.766 1 95.56 329 ARG B N 1
ATOM 5388 C CA . ARG B 1 329 ? -2.277 17.312 18.672 1 95.56 329 ARG B CA 1
ATOM 5389 C C . ARG B 1 329 ? -1.524 15.992 18.828 1 95.56 329 ARG B C 1
ATOM 5391 O O . ARG B 1 329 ? -2.029 15.055 19.438 1 95.56 329 ARG B O 1
ATOM 5398 N N . GLY B 1 330 ? -0.355 15.945 18.281 1 93 330 GLY B N 1
ATOM 5399 C CA . GLY B 1 330 ? 0.474 14.766 18.438 1 93 330 GLY B CA 1
ATOM 5400 C C . GLY B 1 330 ? 0.913 14.172 17.109 1 93 330 GLY B C 1
ATOM 5401 O O . GLY B 1 330 ? 0.192 14.266 16.109 1 93 330 GLY B O 1
ATOM 5402 N N . GLU B 1 331 ? 2.123 13.562 17.156 1 92.12 331 GLU B N 1
ATOM 5403 C CA . GLU B 1 331 ? 2.684 12.875 16 1 92.12 331 GLU B CA 1
ATOM 5404 C C . GLU B 1 331 ? 2.461 11.367 16.094 1 92.12 331 GLU B C 1
ATOM 5406 O O . GLU B 1 331 ? 3.066 10.695 16.922 1 92.12 331 GLU B O 1
ATOM 5411 N N . VAL B 1 332 ? 1.619 10.906 15.195 1 93.38 332 VAL B N 1
ATOM 5412 C CA . VAL B 1 332 ? 1.248 9.492 15.266 1 93.38 332 VAL B CA 1
ATOM 5413 C C . VAL B 1 332 ? 1.821 8.75 14.062 1 93.38 332 VAL B C 1
ATOM 5415 O O . VAL B 1 332 ? 1.128 7.945 13.438 1 93.38 332 VAL B O 1
ATOM 5418 N N . GLY B 1 333 ? 2.971 9.102 13.625 1 90.88 333 GLY B N 1
ATOM 5419 C CA . GLY B 1 333 ? 3.674 8.406 12.562 1 90.88 333 GLY B CA 1
ATOM 5420 C C . GLY B 1 333 ? 2.877 8.328 11.273 1 90.88 333 GLY B C 1
ATOM 5421 O O . GLY B 1 333 ? 2.391 9.352 10.773 1 90.88 333 GLY B O 1
ATOM 5422 N N . GLY B 1 334 ? 2.764 7.141 10.758 1 93.31 334 GLY B N 1
ATOM 5423 C CA . GLY B 1 334 ? 2.074 6.93 9.492 1 93.31 334 GLY B CA 1
ATOM 5424 C C . GLY B 1 334 ? 0.579 7.164 9.586 1 93.31 334 GLY B C 1
ATOM 5425 O O . GLY B 1 334 ? -0.099 7.285 8.562 1 93.31 334 GLY B O 1
ATOM 5426 N N . ALA B 1 335 ? 0.044 7.312 10.742 1 96.69 335 ALA B N 1
ATOM 5427 C CA . ALA B 1 335 ? -1.394 7.48 10.938 1 96.69 335 ALA B CA 1
ATOM 5428 C C . ALA B 1 335 ? -1.789 8.953 10.859 1 96.69 335 ALA B C 1
ATOM 5430 O O . ALA B 1 335 ? -2.971 9.273 10.719 1 96.69 335 ALA B O 1
ATOM 5431 N N . THR B 1 336 ? -0.851 9.844 10.953 1 96.94 336 THR B N 1
ATOM 5432 C CA . THR B 1 336 ? -1.108 11.273 11.078 1 96.94 336 THR B CA 1
ATOM 5433 C C . THR B 1 336 ? -1.957 11.773 9.914 1 96.94 336 THR B C 1
ATOM 5435 O O . THR B 1 336 ? -2.885 12.562 10.109 1 96.94 336 THR B O 1
ATOM 5438 N N . GLY B 1 337 ? -1.608 11.312 8.695 1 98.25 337 GLY B N 1
ATOM 5439 C CA . GLY B 1 337 ? -2.375 11.75 7.539 1 98.25 337 GLY B CA 1
ATOM 5440 C C . GLY B 1 337 ? -3.855 11.438 7.652 1 98.25 337 GLY B C 1
ATOM 5441 O O . GLY B 1 337 ? -4.695 12.195 7.16 1 98.25 337 GLY B O 1
ATOM 5442 N N . VAL B 1 338 ? -4.18 10.336 8.266 1 98.75 338 VAL B N 1
ATOM 5443 C CA . VAL B 1 338 ? -5.578 9.961 8.438 1 98.75 338 VAL B CA 1
ATOM 5444 C C . VAL B 1 338 ? -6.223 10.844 9.508 1 98.75 338 VAL B C 1
ATOM 5446 O O . VAL B 1 338 ? -7.375 11.258 9.367 1 98.75 338 VAL B O 1
ATOM 5449 N N . TYR B 1 339 ? -5.508 11.18 10.602 1 98.56 339 TYR B N 1
ATOM 5450 C CA . TYR B 1 339 ? -5.988 12.133 11.594 1 98.56 339 TYR B CA 1
ATOM 5451 C C . TYR B 1 339 ? -6.352 13.461 10.938 1 98.56 339 TYR B C 1
ATOM 5453 O O . TYR B 1 339 ? -7.418 14.023 11.211 1 98.56 339 TYR B O 1
ATOM 5461 N N . GLN B 1 340 ? -5.438 13.914 10.078 1 98.62 340 GLN B N 1
ATOM 5462 C CA . GLN B 1 340 ? -5.648 15.195 9.414 1 98.62 340 GLN B CA 1
ATOM 5463 C C . GLN B 1 340 ? -6.941 15.188 8.609 1 98.62 340 GLN B C 1
ATOM 5465 O O . GLN B 1 340 ? -7.668 16.188 8.578 1 98.62 340 GLN B O 1
ATOM 5470 N N . ILE B 1 341 ? -7.211 14.07 7.934 1 98.75 341 ILE B N 1
ATOM 5471 C CA . ILE B 1 341 ? -8.422 13.953 7.129 1 98.75 341 ILE B CA 1
ATOM 5472 C C . ILE B 1 341 ? -9.648 14.039 8.031 1 98.75 341 ILE B C 1
ATOM 5474 O O . ILE B 1 341 ? -10.609 14.742 7.715 1 98.75 341 ILE B O 1
ATOM 5478 N N . VAL B 1 342 ? -9.633 13.336 9.141 1 98.62 342 VAL B N 1
ATOM 5479 C CA . VAL B 1 342 ? -10.758 13.352 10.078 1 98.62 342 VAL B CA 1
ATOM 5480 C C . VAL B 1 342 ? -10.969 14.766 10.609 1 98.62 342 VAL B C 1
ATOM 5482 O O . VAL B 1 342 ? -12.102 15.258 10.641 1 98.62 342 VAL B O 1
ATOM 5485 N N . GLU B 1 343 ? -9.906 15.422 11.008 1 98.25 343 GLU B N 1
ATOM 5486 C CA . GLU B 1 343 ? -9.977 16.766 11.57 1 98.25 343 GLU B CA 1
ATOM 5487 C C . GLU B 1 343 ? -10.539 17.766 10.562 1 98.25 343 GLU B C 1
ATOM 5489 O O . GLU B 1 343 ? -11.375 18.594 10.906 1 98.25 343 GLU B O 1
ATOM 5494 N N . ALA B 1 344 ? -10.055 17.625 9.328 1 98.44 344 ALA B N 1
ATOM 5495 C CA . ALA B 1 344 ? -10.562 18.5 8.266 1 98.44 344 ALA B CA 1
ATOM 5496 C C . ALA B 1 344 ? -12.047 18.234 8.016 1 98.44 344 ALA B C 1
ATOM 5498 O O . ALA B 1 344 ? -12.82 19.172 7.805 1 98.44 344 ALA B O 1
ATOM 5499 N N . TYR B 1 345 ? -12.422 17 7.977 1 98.38 345 TYR B N 1
ATOM 5500 C CA . TYR B 1 345 ? -13.82 16.625 7.801 1 98.38 345 TYR B CA 1
ATOM 5501 C C . TYR B 1 345 ? -14.688 17.25 8.883 1 98.38 345 TYR B C 1
ATOM 5503 O O . TYR B 1 345 ? -15.734 17.828 8.586 1 98.38 345 TYR B O 1
ATOM 5511 N N . LEU B 1 346 ? -14.281 17.109 10.133 1 97.44 346 LEU B N 1
ATOM 5512 C CA . LEU B 1 346 ? -15.047 17.625 11.266 1 97.44 346 LEU B CA 1
ATOM 5513 C C . LEU B 1 346 ? -15.211 19.141 11.164 1 97.44 346 LEU B C 1
ATOM 5515 O O . LEU B 1 346 ? -16.266 19.688 11.5 1 97.44 346 LEU B O 1
ATOM 5519 N N . GLN B 1 347 ? -14.164 19.812 10.68 1 97.44 347 GLN B N 1
ATOM 5520 C CA . GLN B 1 347 ? -14.281 21.25 10.453 1 97.44 347 GLN B CA 1
ATOM 5521 C C . GLN B 1 347 ? -15.383 21.562 9.445 1 97.44 347 GLN B C 1
ATOM 5523 O O . GLN B 1 347 ? -16.188 22.469 9.656 1 97.44 347 GLN B O 1
ATOM 5528 N N . LEU B 1 348 ? -15.406 20.797 8.391 1 97.81 348 LEU B N 1
ATOM 5529 C CA . LEU B 1 348 ? -16.297 21.094 7.27 1 97.81 348 LEU B CA 1
ATOM 5530 C C . LEU B 1 348 ? -17.75 20.828 7.648 1 97.81 348 LEU B C 1
ATOM 5532 O O . LEU B 1 348 ? -18.672 21.469 7.109 1 97.81 348 LEU B O 1
ATOM 5536 N N . ILE B 1 349 ? -17.984 19.953 8.602 1 95.94 349 ILE B N 1
ATOM 5537 C CA . ILE B 1 349 ? -19.375 19.672 8.977 1 95.94 349 ILE B CA 1
ATOM 5538 C C . ILE B 1 349 ? -19.734 20.5 10.211 1 95.94 349 ILE B C 1
ATOM 5540 O O . ILE B 1 349 ? -20.781 20.266 10.828 1 95.94 349 ILE B O 1
ATOM 5544 N N . GLY B 1 350 ? -18.859 21.359 10.703 1 94.44 350 GLY B N 1
ATOM 5545 C CA . GLY B 1 350 ? -19.141 22.297 11.773 1 94.44 350 GLY B CA 1
ATOM 5546 C C . GLY B 1 350 ? -18.875 21.719 13.156 1 94.44 350 GLY B C 1
ATOM 5547 O O . GLY B 1 350 ? -19.375 22.25 14.156 1 94.44 350 GLY B O 1
ATOM 5548 N N . GLU B 1 351 ? -18.109 20.656 13.18 1 92.94 351 GLU B N 1
ATOM 5549 C CA . GLU B 1 351 ? -17.734 20 14.43 1 92.94 351 GLU B CA 1
ATOM 5550 C C . GLU B 1 351 ? -16.219 20.062 14.656 1 92.94 351 GLU B C 1
ATOM 5552 O O . GLU B 1 351 ? -15.641 19.125 15.188 1 92.94 351 GLU B O 1
ATOM 5557 N N . GLY B 1 352 ? -15.664 21.062 14.227 1 90.75 352 GLY B N 1
ATOM 5558 C CA . GLY B 1 352 ? -14.219 21.219 14.273 1 90.75 352 GLY B CA 1
ATOM 5559 C C . GLY B 1 352 ? -13.625 20.875 15.625 1 90.75 352 GLY B C 1
ATOM 5560 O O . GLY B 1 352 ? -14.289 21.016 16.656 1 90.75 352 GLY B O 1
ATOM 5561 N N . VAL B 1 353 ? -12.422 20.375 15.609 1 90.94 353 VAL B N 1
ATOM 5562 C CA . VAL B 1 353 ? -11.641 20.109 16.812 1 90.94 353 VAL B CA 1
ATOM 5563 C C . VAL B 1 353 ? -10.547 21.172 16.953 1 90.94 353 VAL B C 1
ATOM 5565 O O . VAL B 1 353 ? -9.891 21.531 15.984 1 90.94 353 VAL B O 1
ATOM 5568 N N . GLY B 1 354 ? -10.422 21.734 18.125 1 95.38 354 GLY B N 1
ATOM 5569 C CA . GLY B 1 354 ? -9.578 22.891 18.312 1 95.38 354 GLY B CA 1
ATOM 5570 C C . GLY B 1 354 ? -10.25 24.203 17.922 1 95.38 354 GLY B C 1
ATOM 5571 O O . GLY B 1 354 ? -11.352 24.5 18.391 1 95.38 354 GLY B O 1
ATOM 5572 N N . VAL B 1 355 ? -9.57 24.875 17.031 1 96.19 355 VAL B N 1
ATOM 5573 C CA . VAL B 1 355 ? -10.172 26.109 16.547 1 96.19 355 VAL B CA 1
ATOM 5574 C C . VAL B 1 355 ? -11.281 25.797 15.547 1 96.19 355 VAL B C 1
ATOM 5576 O O . VAL B 1 355 ? -11.055 25.078 14.57 1 96.19 355 VAL B O 1
ATOM 5579 N N . ASN B 1 356 ? -12.461 26.281 15.812 1 96.06 356 ASN B N 1
ATOM 5580 C CA . ASN B 1 356 ? -13.562 26.078 14.883 1 96.06 356 ASN B CA 1
ATOM 5581 C C . ASN B 1 356 ? -13.578 27.141 13.789 1 96.06 356 ASN B C 1
ATOM 5583 O O . ASN B 1 356 ? -13.578 28.344 14.086 1 96.06 356 ASN B O 1
ATOM 5587 N N . VAL B 1 357 ? -13.539 26.688 12.586 1 96.81 357 VAL B N 1
ATOM 5588 C CA . VAL B 1 357 ? -13.57 27.609 11.445 1 96.81 357 VAL B CA 1
ATOM 5589 C C . VAL B 1 357 ? -14.992 27.719 10.914 1 96.81 357 VAL B C 1
ATOM 5591 O O . VAL B 1 357 ? -15.492 26.812 10.242 1 96.81 357 VAL B O 1
ATOM 5594 N N . ASP B 1 358 ? -15.586 28.859 11.148 1 94.06 358 ASP B N 1
ATOM 5595 C CA . ASP B 1 358 ? -17 29.062 10.812 1 94.06 358 ASP B CA 1
ATOM 5596 C C . ASP B 1 358 ? -17.219 28.984 9.305 1 94.06 358 ASP B C 1
ATOM 5598 O O . ASP B 1 358 ? -16.453 29.562 8.531 1 94.06 358 ASP B O 1
ATOM 5602 N N . ASN B 1 359 ? -18.203 28.281 8.914 1 94.5 359 ASN B N 1
ATOM 5603 C CA . ASN B 1 359 ? -18.703 28.188 7.543 1 94.5 359 ASN B CA 1
ATOM 5604 C C . ASN B 1 359 ? -17.609 27.719 6.586 1 94.5 359 ASN B C 1
ATOM 5606 O O . ASN B 1 359 ? -17.516 28.203 5.457 1 94.5 359 ASN B O 1
ATOM 5610 N N . ALA B 1 360 ? -16.766 26.875 7.102 1 97.12 360 ALA B N 1
ATOM 5611 C CA . ALA B 1 360 ? -15.734 26.312 6.223 1 97.12 360 ALA B CA 1
ATOM 5612 C C . ALA B 1 360 ? -16.359 25.5 5.098 1 97.12 360 ALA B C 1
ATOM 5614 O O . ALA B 1 360 ? -17.266 24.688 5.336 1 97.12 360 ALA B O 1
ATOM 5615 N N . ARG B 1 361 ? -15.914 25.734 3.896 1 97.62 361 ARG B N 1
ATOM 5616 C CA . ARG B 1 361 ? -16.438 25.031 2.73 1 97.62 361 ARG B CA 1
ATOM 5617 C C . ARG B 1 361 ? -15.375 24.109 2.133 1 97.62 361 ARG B C 1
ATOM 5619 O O . ARG B 1 361 ? -15.695 23.031 1.611 1 97.62 361 ARG B O 1
ATOM 5626 N N . ARG B 1 362 ? -14.133 24.547 2.166 1 98.56 362 ARG B N 1
ATOM 5627 C CA . ARG B 1 362 ? -13.039 23.797 1.56 1 98.56 362 ARG B CA 1
ATOM 5628 C C . ARG B 1 362 ? -11.891 23.594 2.545 1 98.56 362 ARG B C 1
ATOM 5630 O O . ARG B 1 362 ? -11.547 24.516 3.291 1 98.56 362 ARG B O 1
ATOM 5637 N N . ALA B 1 363 ? -11.414 22.391 2.57 1 98.75 363 ALA B N 1
ATOM 5638 C CA . ALA B 1 363 ? -10.242 22.062 3.381 1 98.75 363 ALA B CA 1
ATOM 5639 C C . ALA B 1 363 ? -9.164 21.391 2.541 1 98.75 363 ALA B C 1
ATOM 5641 O O . ALA B 1 363 ? -9.477 20.609 1.637 1 98.75 363 ALA B O 1
ATOM 5642 N N . LEU B 1 364 ? -7.953 21.75 2.781 1 98.81 364 LEU B N 1
ATOM 5643 C CA . LEU B 1 364 ? -6.789 21.125 2.172 1 98.81 364 LEU B CA 1
ATOM 5644 C C . LEU B 1 364 ? -5.977 20.359 3.213 1 98.81 364 LEU B C 1
ATOM 5646 O O . LEU B 1 364 ? -5.562 20.922 4.223 1 98.81 364 LEU B O 1
ATOM 5650 N N . VAL B 1 365 ? -5.84 19.078 3.027 1 98.75 365 VAL B N 1
ATOM 5651 C CA . VAL B 1 365 ? -5.027 18.25 3.904 1 98.75 365 VAL B CA 1
ATOM 5652 C C . VAL B 1 365 ? -3.703 17.906 3.219 1 98.75 365 VAL B C 1
ATOM 5654 O O . VAL B 1 365 ? -3.689 17.375 2.105 1 98.75 365 VAL B O 1
ATOM 5657 N N . VAL B 1 366 ? -2.594 18.266 3.857 1 98.69 366 VAL B N 1
ATOM 5658 C CA . VAL B 1 366 ? -1.27 18.031 3.297 1 98.69 366 VAL B CA 1
ATOM 5659 C C . VAL B 1 366 ? -0.473 17.109 4.223 1 98.69 366 VAL B C 1
ATOM 5661 O O . VAL B 1 366 ? -0.143 17.5 5.348 1 98.69 366 VAL B O 1
ATOM 5664 N N . ASP B 1 367 ? -0.257 15.922 3.789 1 98.06 367 ASP B N 1
ATOM 5665 C CA . ASP B 1 367 ? 0.572 14.945 4.496 1 98.06 367 ASP B CA 1
ATOM 5666 C C . ASP B 1 367 ? 1.967 14.867 3.879 1 98.06 367 ASP B C 1
ATOM 5668 O O . ASP B 1 367 ? 2.121 14.977 2.66 1 98.06 367 ASP B O 1
ATOM 5672 N N . ILE B 1 368 ? 2.959 14.82 4.73 1 95.5 368 ILE B N 1
ATOM 5673 C CA . ILE B 1 368 ? 4.359 14.859 4.324 1 95.5 368 ILE B CA 1
ATOM 5674 C C . ILE B 1 368 ? 5.109 13.68 4.93 1 95.5 368 ILE B C 1
ATOM 5676 O O . ILE B 1 368 ? 4.902 13.336 6.094 1 95.5 368 ILE B O 1
ATOM 5680 N N . GLY B 1 369 ? 5.844 12.992 4.082 1 88.81 369 GLY B N 1
ATOM 5681 C CA . GLY B 1 369 ? 6.609 11.852 4.562 1 88.81 369 GLY B CA 1
ATOM 5682 C C . GLY B 1 369 ? 8.102 12.016 4.371 1 88.81 369 GLY B C 1
ATOM 5683 O O . GLY B 1 369 ? 8.547 12.797 3.527 1 88.81 369 GLY B O 1
ATOM 5684 N N . GLY B 1 370 ? 8.93 11.188 5.195 1 77.44 370 GLY B N 1
ATOM 5685 C CA . GLY B 1 370 ? 10.375 11.336 5.168 1 77.44 370 GLY B CA 1
ATOM 5686 C C . GLY B 1 370 ? 10.844 12.727 5.547 1 77.44 370 GLY B C 1
ATOM 5687 O O . GLY B 1 370 ? 10.234 13.383 6.398 1 77.44 370 GLY B O 1
ATOM 5688 N N . PRO B 1 371 ? 12.078 13.102 5.121 1 79.62 371 PRO B N 1
ATOM 5689 C CA . PRO B 1 371 ? 12.461 14.516 5.223 1 79.62 371 PRO B CA 1
ATOM 5690 C C . PRO B 1 371 ? 11.859 15.367 4.109 1 79.62 371 PRO B C 1
ATOM 5692 O O . PRO B 1 371 ? 12.578 16.125 3.447 1 79.62 371 PRO B O 1
ATOM 5695 N N . ALA B 1 372 ? 10.5 15.125 4.012 1 88.19 372 ALA B N 1
ATOM 5696 C CA . ALA B 1 372 ? 9.711 15.789 2.979 1 88.19 372 ALA B CA 1
ATOM 5697 C C . ALA B 1 372 ? 10.031 15.234 1.595 1 88.19 372 ALA B C 1
ATOM 5699 O O . ALA B 1 372 ? 10.125 15.984 0.622 1 88.19 372 ALA B O 1
ATOM 5700 N N . SER B 1 373 ? 10.266 13.898 1.603 1 90.06 373 SER B N 1
ATOM 5701 C CA . SER B 1 373 ? 10.594 13.258 0.333 1 90.06 373 SER B CA 1
ATOM 5702 C C . SER B 1 373 ? 9.336 12.797 -0.393 1 90.06 373 SER B C 1
ATOM 5704 O O . SER B 1 373 ? 9.398 12.359 -1.545 1 90.06 373 SER B O 1
ATOM 5706 N N . ASN B 1 374 ? 8.242 12.859 0.258 1 94.5 374 ASN B N 1
ATOM 5707 C CA . ASN B 1 374 ? 6.957 12.625 -0.397 1 94.5 374 ASN B CA 1
ATOM 5708 C C . ASN B 1 374 ? 5.848 13.461 0.23 1 94.5 374 ASN B C 1
ATOM 5710 O O . ASN B 1 374 ? 5.957 13.883 1.384 1 94.5 374 ASN B O 1
ATOM 5714 N N . ALA B 1 375 ? 4.867 13.789 -0.528 1 97.69 375 ALA B N 1
ATOM 5715 C CA . ALA B 1 375 ? 3.734 14.578 -0.047 1 97.69 375 ALA B CA 1
ATOM 5716 C C . ALA B 1 375 ? 2.449 14.18 -0.77 1 97.69 375 ALA B C 1
ATOM 5718 O O . ALA B 1 375 ? 2.484 13.766 -1.931 1 97.69 375 ALA B O 1
ATOM 5719 N N . THR B 1 376 ? 1.398 14.227 -0.067 1 98.25 376 THR B N 1
ATOM 5720 C CA . THR B 1 376 ? 0.056 14.102 -0.625 1 98.25 376 THR B CA 1
ATOM 5721 C C . THR B 1 376 ? -0.805 15.297 -0.228 1 98.25 376 THR B C 1
ATOM 5723 O O . THR B 1 376 ? -0.669 15.828 0.877 1 98.25 376 THR B O 1
ATOM 5726 N N . ALA B 1 377 ? -1.593 15.789 -1.121 1 98.62 377 ALA B N 1
ATOM 5727 C CA . ALA B 1 377 ? -2.582 16.828 -0.86 1 98.62 377 ALA B CA 1
ATOM 5728 C C . ALA B 1 377 ? -3.986 16.359 -1.22 1 98.62 377 ALA B C 1
ATOM 5730 O O . ALA B 1 377 ? -4.203 15.805 -2.299 1 98.62 377 ALA B O 1
ATOM 5731 N N . THR B 1 378 ? -4.883 16.453 -0.314 1 98.69 378 THR B N 1
ATOM 5732 C CA . THR B 1 378 ? -6.277 16.094 -0.507 1 98.69 378 THR B CA 1
ATOM 5733 C C . THR B 1 378 ? -7.188 17.312 -0.366 1 98.69 378 THR B C 1
ATOM 5735 O O . THR B 1 378 ? -7.125 18.016 0.637 1 98.69 378 THR B O 1
ATOM 5738 N N . LEU B 1 379 ? -7.961 17.547 -1.385 1 98.75 379 LEU B N 1
ATOM 5739 C CA . LEU B 1 379 ? -8.945 18.625 -1.337 1 98.75 379 LEU B CA 1
ATOM 5740 C C . LEU B 1 379 ? -10.312 18.078 -0.929 1 98.75 379 LEU B C 1
ATOM 5742 O O . LEU B 1 379 ? -10.867 17.203 -1.597 1 98.75 379 LEU B O 1
ATOM 5746 N N . LEU B 1 380 ? -10.828 18.531 0.216 1 98.81 380 LEU B N 1
ATOM 5747 C CA . LEU B 1 380 ? -12.164 18.203 0.698 1 98.81 380 LEU B CA 1
ATOM 5748 C C . LEU B 1 380 ? -13.109 19.391 0.513 1 98.81 380 LEU B C 1
ATOM 5750 O O . LEU B 1 380 ? -12.711 20.547 0.688 1 98.81 380 LEU B O 1
ATOM 5754 N N . GLU B 1 381 ? -14.336 19.094 0.176 1 98.62 381 GLU B N 1
ATOM 5755 C CA . GLU B 1 381 ? -15.336 20.141 -0.024 1 98.62 381 GLU B CA 1
ATOM 5756 C C . GLU B 1 381 ? -16.672 19.75 0.576 1 98.62 381 GLU B C 1
ATOM 5758 O O . GLU B 1 381 ? -17.156 18.625 0.374 1 98.62 381 GLU B O 1
ATOM 5763 N N . ARG B 1 382 ? -17.234 20.641 1.297 1 97.75 382 ARG B N 1
ATOM 5764 C CA . ARG B 1 382 ? -18.594 20.453 1.794 1 97.75 382 ARG B CA 1
ATOM 5765 C C . ARG B 1 382 ? -19.609 20.531 0.655 1 97.75 382 ARG B C 1
ATOM 5767 O O . ARG B 1 382 ? -19.5 21.391 -0.223 1 97.75 382 ARG B O 1
ATOM 5774 N N . VAL B 1 383 ? -20.484 19.516 0.584 1 93.69 383 VAL B N 1
ATOM 5775 C CA . VAL B 1 383 ? -21.453 19.469 -0.496 1 93.69 383 VAL B CA 1
ATOM 5776 C C . VAL B 1 383 ? -22.844 19.812 0.047 1 93.69 383 VAL B C 1
ATOM 5778 O O . VAL B 1 383 ? -23.141 19.562 1.215 1 93.69 383 VAL B O 1
#

Foldseek 3Di:
DFWKFWFFKFKAQWAADPPDDFLRQQVNRQVRRVVVVGDLDDAQEEEEWDACCVPPVVDDPVQVVNCVSVVNPPRYGYYAYDWLLRQQVSVQVLCVCCRVVVTQKYKYKYWFDDNNDDPVVVQVSQLVLADCVPPNVVSQGLVQLVQVLVVVLCVVLVQDLLLLLLQLQQLLQLQLQFPSWPHNDGDHSVNQCPADDDHPPGHPLQAFAATTIMMMIMMGTPPDPRTDGFKIFPDKFKDFAHLDCVVDPDSLALQRLLVQLVVVCVVVVHAQQLAAEEEEARRGSSSVQRNCCSNVNDPRSCSSVCVVVVELHLPYPRNYNSNSHCSTSHRNMRRSQNVQVSQQVCLCVQNHGRRRGPNGFKYWYWGARRSSRMIMIIIMGGD/DFWKFWFFKFKAQWAADPPDDFLRQQVNRQVRRVVVVGDLDDAQEEEEWEAPCVPPVVDDPVQVVNCVSVVNPPRYGYYAYDWLLRQQVSVQVLCVCCRVVVTQKYKYKYWFDDNNDDPVVVQVSQLVLADCVPCNVVSQGLVQLVQVLVVVLCVVLVQDLLLLLLQLQQLLQLQLQFPSWPHNDGDHSVNQCPADDDHPPGHPLQAFAATTIMMMIMMGTPPDPRTDGFKIFPDKFKDFAHLDCVVDPDSLALQRLLVQLVVVCVVVVHAQQLAAEEEEARRGSSSVQRNCCSNVNDPRSCSSVCVVVVELHLPYPRNYNSNSHCSTSHRNMRRSQNVQVSQQVCLCVQNHGRRRGPNGFKYWYWGARRSSRMIMIIIMGGD

Solvent-accessible surface area (backbone atoms only — not comparable to full-atom values): 35105 Å² total; per-residue (Å²): 107,52,56,34,22,52,51,30,48,22,56,32,60,29,32,81,55,83,89,48,53,74,61,52,35,44,47,47,4,50,52,42,14,42,77,74,69,28,73,60,61,79,58,55,27,38,38,29,8,31,46,50,41,47,68,72,60,56,35,40,31,52,17,42,54,44,27,47,77,70,67,42,56,48,34,25,47,37,24,24,33,32,29,38,15,2,12,28,51,30,48,48,49,50,47,19,28,29,22,20,59,79,30,61,22,35,32,38,35,10,37,30,78,51,52,86,46,59,66,65,54,51,48,50,55,40,29,24,41,34,36,63,87,75,39,41,77,73,66,56,30,52,60,48,54,50,12,50,32,37,48,52,44,24,68,74,56,67,51,46,73,63,48,52,28,47,48,38,26,49,20,12,56,24,0,49,68,15,89,47,26,57,36,47,60,82,54,48,44,66,58,34,72,67,35,59,78,71,32,77,81,36,22,50,50,32,31,29,50,74,12,14,29,13,16,34,37,32,36,30,21,72,87,53,75,80,46,63,65,49,31,31,51,77,44,65,34,53,15,17,31,52,54,43,66,88,74,41,96,53,66,77,48,35,60,11,47,24,51,19,40,52,50,50,24,61,74,68,73,48,54,58,82,68,31,37,34,30,35,47,56,23,64,30,36,53,44,42,41,32,44,40,28,31,54,61,71,36,58,83,76,38,35,51,60,41,47,74,72,52,52,39,32,89,91,37,76,28,22,52,21,32,42,3,33,20,43,9,18,30,28,19,52,5,11,36,27,33,43,35,50,45,47,46,48,29,24,43,75,74,57,32,44,21,44,65,53,81,86,31,46,28,28,39,32,35,18,46,4,55,76,46,12,26,18,22,29,37,39,35,33,50,99,107,52,57,34,22,51,54,32,49,22,55,33,57,29,34,81,55,84,90,49,54,74,62,52,34,44,47,47,3,50,51,41,13,42,76,75,69,30,72,61,61,79,57,54,27,38,36,29,7,30,45,49,41,48,68,73,61,55,34,39,31,52,19,43,55,42,28,47,78,71,68,41,57,46,34,23,48,38,24,25,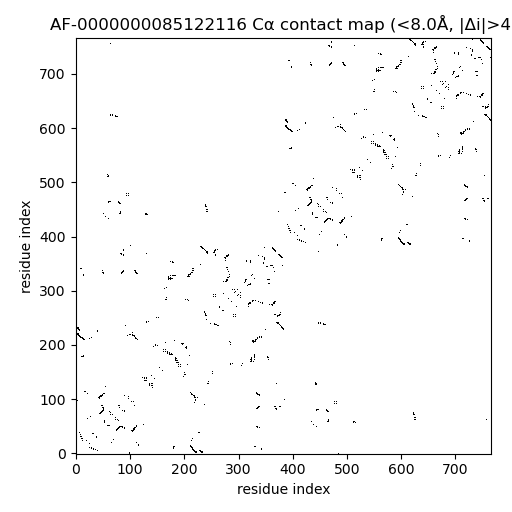33,32,30,38,15,2,12,29,52,28,47,46,48,50,47,21,29,28,21,20,60,79,30,60,22,36,32,38,35,10,38,31,78,51,54,88,48,59,66,66,53,51,50,51,55,39,30,24,43,34,37,64,88,76,38,43,77,73,64,58,28,51,59,47,54,50,13,52,32,36,48,51,42,25,68,74,54,66,52,47,72,62,48,53,29,46,47,39,25,48,20,12,55,23,1,49,67,14,89,46,25,58,35,47,59,82,55,50,46,67,56,33,71,68,33,57,77,71,31,77,81,36,24,48,50,33,31,29,51,74,12,14,29,12,16,35,37,32,37,31,23,72,87,54,75,80,47,63,63,50,32,31,52,76,46,66,33,54,15,19,30,52,54,42,67,87,73,40,94,52,66,75,48,35,60,11,46,25,52,18,40,52,51,51,24,60,75,66,74,48,55,56,82,69,31,37,34,31,34,47,57,22,62,30,38,54,42,42,40,32,44,41,27,31,54,60,71,34,58,82,76,38,36,52,58,40,46,75,71,52,52,37,31,88,91,38,75,30,21,51,21,32,43,2,34,19,41,9,17,32,29,20,53,5,11,37,28,34,43,36,49,43,47,46,50,29,24,43,75,72,58,31,45,23,43,64,54,81,86,32,46,27,29,38,31,35,20,47,3,56,77,45,13,26,19,21,29,36,39,36,31,48,97

pLDDT: mean 91.04, std 13.08, range [38.81, 98.81]

Secondary structure (DSSP, 8-state):
---EEEEEEEEPPPB--TT--HHHHHHHHHHHHHHTT--SS--SEEEEE-SSHHHHS--S-HHHHHHHHTT-TTS-EEEEEBTBTHHHHHHHHHHHHHHTTS-SEEEEEEEE--TTS-HHHHHHHHHTTS-TTTTGGGT--HHHHHHHHHHHHHHHHT--HHHHHHHHHHHHHHHTT-TT-S--S---HHHHHHSPEEETTEEGGGBPPB-BEEEEEEEEETT--SS---EEEEEEEEEE--SSGGG-S-SSS-HHHHHHHHHHHHHHT--GGG-SEEEE--SBHHHHHHHHHHTTSS-TT-HHHHHHTTTTSTTSSSEE-TT-IIIII-B-GGGHHHHHHHHHHHHHTT--SSS--TT--EEEEEEEETTTTEEEEEEEEE-/---EEEEEEEEPPPB--TT--HHHHHHHHHHHHHHTT--SS--SEEEEE-SSHHHHS--S-HHHHHHHHTT-TTS-EEEEEBTBTHHHHHHHHHHHHHHTTS-SEEEEEEEE--TTS-HHHHHHHHHTTS-TTTTGGGT--HHHHHHHHHHHHHHHHT--HHHHHHHHHHHHHHHTT-TT-S--S---HHHHHHSPEEETTEEGGGBPPB-BEEEEEEEEETT--SS---EEEEEEEEEE--SSGGG-S-SSS-HHHHHHHHHHHHHHT--GGG-SEEEE--SBHHHHHHHHHHTTSS-TT-HHHHHHTTTTSTTSSSEE-TT-IIIII-B-GGGHHHHHHHHHHHHHTT--SSS--TT--EEEEEEEETTTTEEEEEEEEE-

Nearest PDB structures (foldseek):
  4yzo-assembly2_D  TM=9.441E-01  e=5.386E-35  Sulfurisphaera tokodaii str. 7
  4yzo-assembly2_B  TM=9.214E-01  e=1.251E-33  Sulfurisphaera tokodaii str. 7
  4yzo-assembly1_A  TM=9.116E-01  e=4.404E-33  Sulfurisphaera tokodaii str. 7
  6hsp-assembly2_B-2  TM=8.384E-01  e=5.595E-31  Danio rerio
  5ab7-assembly3_E  TM=8.536E-01  e=3.059E-30  Trypanosoma brucei brucei